Protein AF-A0A1B1BFU4-F1 (afdb_monomer)

Organism: NCBI:txid670052

Mean predicted aligned error: 15.98 Å

Sequence (427 aa):
MTPRRATQQRLDPLGTLAAWPLAPLIAAIVLCYSVIATVLQQSQIQNPLLATLAVLAMAAAAGILVLATQPANAPFDGRLHLAMLGFALLGYLLEQFSRWGGNLLVQDDFGPVCIGFLLLALAPYRPWREIALSGAAASVVAIVITVPQQPYYEITVPIAVYAIVSATQILAPAAAGAAYSRRIVRSILAWQEDARRAIVARTEEARGQMARAVVEQQIAALRSGVIPFLTELLERRSVSAVDIAHAGQLAADVRRTLVAEFDRTWLDSVATRERAALTERGTPGLLVVADPDHRANAFRAEQRAATAALIGALCAAPGFDPHSLVVQIAGAAKPGAANALQPLVDTMTIQAALDLPPRRVRAVLRPYLGVIRVVFDNVRVTVRRPSLTIEFDSVRASHAADQADEAPATPATPAGVRARHTPRQVR

Solvent-accessible surface area (backbone atoms only — not comparable to full-atom values): 23206 Å² total; per-residue (Å²): 132,68,79,84,74,53,23,38,46,77,78,36,54,67,65,38,60,72,51,40,69,53,37,54,51,49,29,50,50,41,46,52,48,39,52,50,44,52,62,76,43,48,90,28,49,75,34,64,68,36,40,54,50,11,47,52,26,37,43,50,17,33,46,45,49,39,60,42,60,33,80,89,49,61,71,56,51,71,67,58,51,51,48,26,51,48,27,30,52,48,11,30,52,28,39,51,63,10,18,62,83,42,46,47,54,80,86,68,51,48,37,42,47,39,47,6,52,56,38,29,60,36,19,52,54,41,33,28,66,57,35,39,51,49,22,51,52,52,21,51,52,40,27,66,59,52,58,80,46,56,91,41,33,72,73,88,68,64,71,66,55,59,36,48,56,42,21,44,43,13,37,52,37,6,47,50,13,17,51,48,24,50,50,54,42,49,52,52,53,51,49,52,51,51,50,50,52,52,52,52,54,54,50,52,52,49,49,54,52,50,54,49,52,52,51,51,51,51,48,51,56,43,53,73,55,52,49,56,52,53,50,55,43,62,74,62,75,59,89,52,78,65,54,56,52,51,51,50,49,54,53,52,50,53,49,52,54,53,50,58,59,68,71,55,47,74,64,55,52,48,48,52,51,53,38,50,56,30,41,77,70,74,46,79,34,47,68,47,78,47,51,94,80,56,59,75,74,74,54,51,73,69,47,50,52,46,50,50,50,42,52,53,50,50,76,67,38,82,50,46,44,50,71,42,35,37,38,40,55,48,66,63,73,82,63,62,94,87,48,84,84,60,79,53,42,38,38,38,38,40,34,36,30,34,70,47,59,70,72,56,52,48,61,72,42,43,68,51,55,52,51,42,54,74,68,28,88,47,71,49,77,49,81,49,82,45,43,34,39,39,37,37,39,44,78,51,76,69,73,71,66,70,53,69,82,61,67,79,79,75,81,80,78,89,82,81,85,81,81,83,84,80,85,88,80,89,130

pLDDT: mean 83.17, std 16.21, range [32.25, 98.62]

Structure (mmCIF, N/CA/C/O backbone):
data_AF-A0A1B1BFU4-F1
#
_entry.id   AF-A0A1B1BFU4-F1
#
loop_
_atom_site.group_PDB
_atom_site.id
_atom_site.type_symbol
_atom_site.label_atom_id
_atom_site.label_alt_id
_atom_site.label_comp_id
_atom_site.label_asym_id
_atom_site.label_entity_id
_atom_site.label_seq_id
_atom_site.pdbx_PDB_ins_code
_atom_site.Cartn_x
_atom_site.Cartn_y
_atom_site.Cartn_z
_atom_site.occupancy
_atom_site.B_iso_or_equiv
_atom_site.auth_seq_id
_atom_site.auth_comp_id
_atom_site.auth_asym_id
_atom_site.auth_atom_id
_atom_site.pdbx_PDB_model_num
ATOM 1 N N . MET A 1 1 ? -10.784 -10.840 3.354 1.00 47.38 1 MET A N 1
ATOM 2 C CA . MET A 1 1 ? -9.931 -10.297 2.266 1.00 47.38 1 MET A CA 1
ATOM 3 C C . MET A 1 1 ? -8.967 -11.394 1.821 1.00 47.38 1 MET A C 1
ATOM 5 O O . MET A 1 1 ? -8.290 -11.948 2.674 1.00 47.38 1 MET A O 1
ATOM 9 N N . THR A 1 2 ? -8.907 -11.773 0.539 1.00 53.06 2 THR A N 1
ATOM 10 C CA . THR A 1 2 ? -7.956 -12.820 0.110 1.00 53.06 2 THR A CA 1
ATOM 11 C C . THR A 1 2 ? -6.515 -12.291 0.168 1.00 53.06 2 THR A C 1
ATOM 13 O O . THR A 1 2 ? -6.259 -11.235 -0.423 1.00 53.06 2 THR A O 1
ATOM 16 N N . PRO A 1 3 ? -5.549 -13.023 0.756 1.00 60.31 3 PRO A N 1
ATOM 17 C CA . PRO A 1 3 ? -4.164 -12.562 0.947 1.00 60.31 3 PRO A CA 1
ATOM 18 C C . PRO A 1 3 ? -3.438 -12.215 -0.364 1.00 60.31 3 PRO A C 1
ATOM 20 O O . PRO A 1 3 ? -2.442 -11.500 -0.363 1.00 60.31 3 PRO A O 1
ATOM 23 N N . ARG A 1 4 ? -3.959 -12.673 -1.512 1.00 60.53 4 ARG A N 1
ATOM 24 C CA . ARG A 1 4 ? -3.413 -12.402 -2.851 1.00 60.53 4 ARG A CA 1
ATOM 25 C C . ARG A 1 4 ? -3.507 -10.940 -3.308 1.00 60.53 4 ARG A C 1
ATOM 27 O O . ARG A 1 4 ? -2.750 -10.571 -4.196 1.00 60.53 4 ARG A O 1
ATOM 34 N N . ARG A 1 5 ? -4.411 -10.131 -2.741 1.00 74.06 5 ARG A N 1
ATOM 35 C CA . ARG A 1 5 ? -4.605 -8.707 -3.105 1.00 74.06 5 ARG A CA 1
ATOM 36 C C . ARG A 1 5 ? -4.224 -7.739 -1.978 1.00 74.06 5 ARG A C 1
ATOM 38 O O . ARG A 1 5 ? -4.576 -6.563 -2.037 1.00 74.06 5 ARG A O 1
ATOM 45 N N . ALA A 1 6 ? -3.579 -8.244 -0.928 1.00 80.25 6 ALA A N 1
ATOM 46 C CA . ALA A 1 6 ? -3.144 -7.428 0.193 1.00 80.25 6 ALA A CA 1
ATOM 47 C C . ALA A 1 6 ? -1.905 -6.609 -0.199 1.00 80.25 6 ALA A C 1
ATOM 49 O O . ALA A 1 6 ? -0.979 -7.130 -0.822 1.00 80.25 6 ALA A O 1
ATOM 50 N N . THR A 1 7 ? -1.911 -5.333 0.167 1.00 84.88 7 THR A N 1
ATOM 51 C CA . THR A 1 7 ? -0.807 -4.387 -0.027 1.00 84.88 7 THR A CA 1
ATOM 52 C C . THR A 1 7 ? -0.586 -3.629 1.274 1.00 84.88 7 THR A C 1
ATOM 54 O O . THR A 1 7 ? -1.508 -3.539 2.091 1.00 84.88 7 THR A O 1
ATOM 57 N N . GLN A 1 8 ? 0.615 -3.078 1.476 1.00 86.62 8 GLN A N 1
ATOM 58 C CA . GLN A 1 8 ? 0.907 -2.267 2.661 1.00 86.62 8 GLN A CA 1
ATOM 59 C C . GLN A 1 8 ? -0.062 -1.082 2.750 1.00 86.62 8 GLN A C 1
ATOM 61 O O . GLN A 1 8 ? -0.657 -0.885 3.799 1.00 86.62 8 GLN A O 1
ATOM 66 N N . GLN A 1 9 ? -0.360 -0.418 1.626 1.00 86.88 9 GLN A N 1
ATOM 67 C CA . GLN A 1 9 ? -1.350 0.669 1.553 1.00 86.88 9 GLN A CA 1
ATOM 68 C C . GLN A 1 9 ? -2.729 0.317 2.125 1.00 86.88 9 GLN A C 1
ATOM 70 O O . GLN A 1 9 ? -3.410 1.184 2.667 1.00 86.88 9 GLN A O 1
ATOM 75 N N . ARG A 1 10 ? -3.157 -0.943 2.000 1.00 86.81 10 ARG A N 1
ATOM 76 C CA . ARG A 1 10 ? -4.468 -1.402 2.481 1.00 86.81 10 ARG A CA 1
ATOM 77 C C . ARG A 1 10 ? -4.444 -1.896 3.923 1.00 86.81 10 ARG A C 1
ATOM 79 O O . ARG A 1 10 ? -5.468 -1.812 4.588 1.00 86.81 10 ARG A O 1
ATOM 86 N N . LEU A 1 11 ? -3.320 -2.453 4.371 1.00 86.12 11 LEU A N 1
ATOM 87 C CA . LEU A 1 11 ? -3.186 -3.018 5.717 1.00 86.12 11 LEU A CA 1
ATOM 88 C C . LEU A 1 11 ? -2.683 -1.995 6.742 1.00 86.12 11 LEU A C 1
ATOM 90 O O . LEU A 1 11 ? -3.059 -2.076 7.907 1.00 86.12 11 LEU A O 1
ATOM 94 N N . ASP A 1 12 ? -1.854 -1.051 6.304 1.00 85.56 12 ASP A N 1
ATOM 95 C CA . ASP A 1 12 ? -1.246 0.002 7.112 1.00 85.56 12 ASP A CA 1
ATOM 96 C C . ASP A 1 12 ? -1.151 1.319 6.304 1.00 85.56 12 ASP A C 1
ATOM 98 O O . ASP A 1 12 ? -0.130 1.627 5.665 1.00 85.56 12 ASP A O 1
ATOM 102 N N . PRO A 1 13 ? -2.232 2.122 6.299 1.00 85.00 13 PRO A N 1
ATOM 103 C CA . PRO A 1 13 ? -2.249 3.400 5.596 1.00 85.00 13 PRO A CA 1
ATOM 104 C C . PRO A 1 13 ? -1.289 4.427 6.215 1.00 85.00 13 PRO A C 1
ATOM 106 O O . PRO A 1 13 ? -0.801 5.295 5.494 1.00 85.00 13 PRO A O 1
ATOM 109 N N . LEU A 1 14 ? -0.972 4.327 7.514 1.00 80.56 14 LEU A N 1
ATOM 110 C CA . LEU A 1 14 ? -0.044 5.242 8.192 1.00 80.56 14 LEU A CA 1
ATOM 111 C C . LEU A 1 14 ? 1.406 4.961 7.792 1.00 80.56 14 LEU A C 1
ATOM 113 O O . LEU A 1 14 ? 2.128 5.885 7.419 1.00 80.56 14 LEU A O 1
ATOM 117 N N . GLY A 1 15 ? 1.815 3.691 7.779 1.00 81.25 15 GLY A N 1
ATOM 118 C CA . GLY A 1 15 ? 3.132 3.303 7.273 1.00 81.25 15 GLY A CA 1
ATOM 119 C C . GLY A 1 15 ? 3.309 3.646 5.793 1.00 81.25 15 GLY A C 1
ATOM 120 O O . GLY A 1 15 ? 4.397 4.022 5.363 1.00 81.25 15 GLY A O 1
ATOM 121 N N . THR A 1 16 ? 2.230 3.596 5.009 1.00 83.81 16 THR A N 1
ATOM 122 C CA . THR A 1 16 ? 2.277 3.981 3.590 1.00 83.81 16 THR A CA 1
ATOM 123 C C . THR A 1 16 ? 2.360 5.494 3.393 1.00 83.81 16 THR A C 1
ATOM 125 O O . THR A 1 16 ? 3.072 5.951 2.504 1.00 83.81 16 THR A O 1
ATOM 128 N N . LEU A 1 17 ? 1.701 6.285 4.247 1.00 85.19 17 LEU A N 1
ATOM 129 C CA . LEU A 1 17 ? 1.876 7.740 4.292 1.00 85.19 17 LEU A CA 1
ATOM 130 C C . LEU A 1 17 ? 3.333 8.122 4.583 1.00 85.19 17 LEU A C 1
ATOM 132 O O . LEU A 1 17 ? 3.871 9.008 3.924 1.00 85.19 17 LEU A O 1
ATOM 136 N N . ALA A 1 18 ? 3.984 7.423 5.517 1.00 84.69 18 ALA A N 1
ATOM 137 C CA . ALA A 1 18 ? 5.397 7.637 5.828 1.00 84.69 18 ALA A CA 1
ATOM 138 C C . ALA A 1 18 ? 6.328 7.254 4.662 1.00 84.69 18 ALA A C 1
ATOM 140 O O . ALA A 1 18 ? 7.359 7.890 4.464 1.00 84.69 18 ALA A O 1
ATOM 141 N N . ALA A 1 19 ? 5.952 6.248 3.865 1.00 85.06 19 ALA A N 1
ATOM 142 C CA . ALA A 1 19 ? 6.699 5.815 2.683 1.00 85.06 19 ALA A CA 1
ATOM 143 C C . ALA A 1 19 ? 6.432 6.670 1.428 1.00 85.06 19 ALA A C 1
ATOM 145 O O . ALA A 1 19 ? 7.159 6.540 0.441 1.00 85.06 19 ALA A O 1
ATOM 146 N N . TRP A 1 20 ? 5.422 7.550 1.444 1.00 91.38 20 TRP A N 1
ATOM 147 C CA . TRP A 1 20 ? 5.038 8.354 0.280 1.00 91.38 20 TRP A CA 1
ATOM 148 C C . TRP A 1 20 ? 6.184 9.170 -0.340 1.00 91.38 20 TRP A C 1
ATOM 150 O O . TRP A 1 20 ? 6.314 9.110 -1.563 1.00 91.38 20 TRP A O 1
ATOM 160 N N . PRO A 1 21 ? 7.063 9.853 0.428 1.00 93.62 21 PRO A N 1
ATOM 161 C CA . PRO A 1 21 ? 8.161 10.647 -0.134 1.00 93.62 21 PRO A CA 1
ATOM 162 C C . PRO A 1 21 ? 9.145 9.859 -1.014 1.00 93.62 21 PRO A C 1
ATOM 164 O O . PRO A 1 21 ? 9.845 10.458 -1.828 1.00 93.62 21 PRO A O 1
ATOM 167 N N . LEU A 1 22 ? 9.184 8.525 -0.907 1.00 92.75 22 LEU A N 1
ATOM 168 C CA . LEU A 1 22 ? 10.018 7.685 -1.770 1.00 92.75 22 LEU A CA 1
ATOM 169 C C . LEU A 1 22 ? 9.566 7.720 -3.235 1.00 92.75 22 LEU A C 1
ATOM 171 O O . LEU A 1 22 ? 10.406 7.655 -4.126 1.00 92.75 22 LEU A O 1
ATOM 175 N N . ALA A 1 23 ? 8.263 7.848 -3.504 1.00 94.94 23 ALA A N 1
ATOM 176 C CA . ALA A 1 23 ? 7.741 7.883 -4.870 1.00 94.94 23 ALA A CA 1
ATOM 177 C C . ALA A 1 23 ? 8.220 9.115 -5.671 1.00 94.94 23 ALA A C 1
ATOM 179 O O . ALA A 1 23 ? 8.799 8.914 -6.739 1.00 94.94 23 ALA A O 1
ATOM 180 N N . PRO A 1 24 ? 8.061 10.371 -5.194 1.00 96.75 24 PRO A N 1
ATOM 181 C CA . PRO A 1 24 ? 8.605 11.538 -5.887 1.00 96.75 24 PRO A CA 1
ATOM 182 C C . PRO A 1 24 ? 10.135 11.552 -5.916 1.00 96.75 24 PRO A C 1
ATOM 184 O O . PRO A 1 24 ? 10.701 12.005 -6.906 1.00 96.75 24 PRO A O 1
ATOM 187 N N . LEU A 1 25 ? 10.813 11.012 -4.896 1.00 97.69 25 LEU A N 1
ATOM 188 C CA . LEU A 1 25 ? 12.271 10.876 -4.913 1.00 97.69 25 LEU A CA 1
ATOM 189 C C . LEU A 1 25 ? 12.737 9.955 -6.050 1.00 97.69 25 LEU A C 1
ATOM 191 O O . LEU A 1 25 ? 13.597 10.337 -6.839 1.00 97.69 25 LEU A O 1
ATOM 195 N N . ILE A 1 26 ? 12.148 8.762 -6.171 1.00 97.62 26 ILE A N 1
ATOM 196 C CA . ILE A 1 26 ? 12.488 7.817 -7.242 1.00 97.62 26 ILE A CA 1
ATOM 197 C C . ILE A 1 26 ? 12.095 8.382 -8.610 1.00 97.62 26 ILE A C 1
ATOM 199 O O . ILE A 1 26 ? 12.874 8.278 -9.553 1.00 97.62 26 ILE A O 1
ATOM 203 N N . ALA A 1 27 ? 10.933 9.031 -8.722 1.00 97.69 27 ALA A N 1
ATOM 204 C CA . ALA A 1 27 ? 10.520 9.708 -9.949 1.00 97.69 27 ALA A CA 1
ATOM 205 C C . ALA A 1 27 ? 11.531 10.786 -10.382 1.00 97.69 27 ALA A C 1
ATOM 207 O O . ALA A 1 27 ? 11.875 10.861 -11.561 1.00 97.69 27 ALA A O 1
ATOM 208 N N . ALA A 1 28 ? 12.054 11.575 -9.439 1.00 98.25 28 ALA A N 1
ATOM 209 C CA . ALA A 1 28 ? 13.089 12.568 -9.711 1.00 98.25 28 ALA A CA 1
ATOM 210 C C . ALA A 1 28 ? 14.412 11.923 -10.157 1.00 98.25 28 ALA A C 1
ATOM 212 O O . ALA A 1 28 ? 15.029 12.413 -11.099 1.00 98.25 28 ALA A O 1
ATOM 213 N N . ILE A 1 29 ? 14.822 10.810 -9.534 1.00 98.19 29 ILE A N 1
ATOM 214 C CA . ILE A 1 29 ? 16.017 10.048 -9.937 1.00 98.19 29 ILE A CA 1
ATOM 215 C C . ILE A 1 29 ? 15.860 9.517 -11.365 1.00 98.19 29 ILE A C 1
ATOM 217 O O . ILE A 1 29 ? 16.743 9.734 -12.187 1.00 98.19 29 ILE A O 1
ATOM 221 N N . VAL A 1 30 ? 14.730 8.874 -11.673 1.00 98.25 30 VAL A N 1
ATOM 222 C CA . VAL A 1 30 ? 14.413 8.333 -13.007 1.00 98.25 30 VAL A CA 1
ATOM 223 C C . VAL A 1 30 ? 14.455 9.431 -14.070 1.00 98.25 30 VAL A C 1
ATOM 225 O O . VAL A 1 30 ? 15.095 9.269 -15.107 1.00 98.25 30 VAL A O 1
ATOM 228 N N . LEU A 1 31 ? 13.828 10.576 -13.792 1.00 97.94 31 LEU A N 1
ATOM 229 C CA . LEU A 1 31 ? 13.837 11.732 -14.686 1.00 97.94 31 LEU A CA 1
ATOM 230 C C . LEU A 1 31 ? 15.247 12.278 -14.907 1.00 97.94 31 LEU A C 1
ATOM 232 O O . LEU A 1 31 ? 15.692 12.382 -16.048 1.00 97.94 31 LEU A O 1
ATOM 236 N N . CYS A 1 32 ? 15.956 12.592 -13.824 1.00 98.12 32 CYS A N 1
ATOM 237 C CA . CYS A 1 32 ? 17.300 13.157 -13.878 1.00 98.12 32 CYS A CA 1
ATOM 238 C C . CYS A 1 32 ? 18.260 12.225 -14.627 1.00 98.12 32 CYS A C 1
ATOM 240 O O . CYS A 1 32 ? 18.962 12.660 -15.536 1.00 98.12 32 CYS A O 1
ATOM 242 N N . TYR A 1 33 ? 18.219 10.929 -14.314 1.00 98.00 33 TYR A N 1
ATOM 243 C CA . TYR A 1 33 ? 19.044 9.926 -14.973 1.00 98.00 33 TYR A CA 1
ATOM 244 C C . TYR A 1 33 ? 18.720 9.799 -16.466 1.00 98.00 33 TYR A C 1
ATOM 246 O O . TYR A 1 33 ? 19.644 9.819 -17.271 1.00 98.00 33 TYR A O 1
ATOM 254 N N . SER A 1 34 ? 17.438 9.767 -16.858 1.00 97.62 34 SER A N 1
ATOM 255 C CA . SER A 1 34 ? 17.058 9.703 -18.281 1.00 97.62 34 SER A CA 1
ATOM 256 C C . SER A 1 34 ? 17.565 10.904 -19.088 1.00 97.62 34 SER A C 1
ATOM 258 O O . SER A 1 34 ? 18.059 10.740 -20.204 1.00 97.62 34 SER A O 1
ATOM 260 N N . VAL A 1 35 ? 17.521 12.111 -18.511 1.00 97.94 35 VAL A N 1
ATOM 261 C CA . VAL A 1 35 ? 18.031 13.333 -19.148 1.00 97.94 35 VAL A CA 1
ATOM 262 C C . VAL A 1 35 ? 19.555 13.299 -19.237 1.00 97.94 35 VAL A C 1
ATOM 264 O O . VAL A 1 35 ? 20.104 13.512 -20.316 1.00 97.94 35 VAL A O 1
ATOM 267 N N . ILE A 1 36 ? 20.241 13.000 -18.130 1.00 98.00 36 ILE A N 1
ATOM 268 C CA . ILE A 1 36 ? 21.708 12.945 -18.083 1.00 98.00 36 ILE A CA 1
ATOM 269 C C . ILE A 1 36 ? 22.238 11.891 -19.058 1.00 98.00 36 ILE A C 1
ATOM 271 O O . ILE A 1 36 ? 23.119 12.205 -19.854 1.00 98.00 36 ILE A O 1
ATOM 275 N N . ALA A 1 37 ? 21.682 10.677 -19.050 1.00 96.81 37 ALA A N 1
ATOM 276 C CA . ALA A 1 37 ? 22.075 9.611 -19.969 1.00 96.81 37 ALA A CA 1
ATOM 277 C C . ALA A 1 37 ? 21.879 10.034 -21.433 1.00 96.81 37 ALA A C 1
ATOM 279 O O . ALA A 1 37 ? 22.789 9.891 -22.247 1.00 96.81 37 ALA A O 1
ATOM 280 N N . THR A 1 38 ? 20.741 10.660 -21.756 1.00 96.81 38 THR A N 1
ATOM 281 C CA . THR A 1 38 ? 20.471 11.175 -23.109 1.00 96.81 38 THR A CA 1
ATOM 282 C C . THR A 1 38 ? 21.506 12.214 -23.552 1.00 96.81 38 THR A C 1
ATOM 284 O O . THR A 1 38 ? 21.976 12.154 -24.685 1.00 96.81 38 THR A O 1
ATOM 287 N N . VAL A 1 39 ? 21.900 13.137 -22.668 1.00 97.50 39 VAL A N 1
ATOM 288 C CA . VAL A 1 39 ? 22.911 14.167 -22.968 1.00 97.50 39 VAL A CA 1
ATOM 289 C C . VAL A 1 39 ? 24.304 13.557 -23.130 1.00 97.50 39 VAL A C 1
ATOM 291 O O . VAL A 1 39 ? 25.009 13.878 -24.085 1.00 97.50 39 VAL A O 1
ATOM 294 N N . LEU A 1 40 ? 24.706 12.662 -22.224 1.00 96.94 40 LEU A N 1
ATOM 295 C CA . LEU A 1 40 ? 26.026 12.024 -22.267 1.00 96.94 40 LEU A CA 1
ATOM 296 C C . LEU A 1 40 ? 26.199 11.129 -23.502 1.00 96.94 40 LEU A C 1
ATOM 298 O O . LEU A 1 40 ? 27.300 11.028 -24.034 1.00 96.94 40 LEU A O 1
ATOM 302 N N . GLN A 1 41 ? 25.115 10.527 -23.990 1.00 94.38 41 GLN A N 1
ATOM 303 C CA . GLN A 1 41 ? 25.116 9.623 -25.144 1.00 94.38 41 GLN A CA 1
ATOM 304 C C . GLN A 1 41 ? 24.677 10.317 -26.440 1.00 94.38 41 GLN A C 1
ATOM 306 O O . GLN A 1 41 ? 24.299 9.645 -27.397 1.00 94.38 41 GLN A O 1
ATOM 311 N N . GLN A 1 42 ? 24.727 11.653 -26.507 1.00 95.19 42 GLN A N 1
ATOM 312 C CA . GLN A 1 42 ? 24.262 12.416 -27.674 1.00 95.19 42 GLN A CA 1
ATOM 313 C C . GLN A 1 42 ? 24.919 11.994 -28.998 1.00 95.19 42 GLN A C 1
ATOM 315 O O . GLN A 1 42 ? 24.274 12.036 -30.040 1.00 95.19 42 GLN A O 1
ATOM 320 N N . SER A 1 43 ? 26.178 11.544 -28.964 1.00 95.75 43 SER A N 1
ATOM 321 C CA . SER A 1 43 ? 26.916 11.079 -30.146 1.00 95.75 43 SER A CA 1
ATOM 322 C C . SER A 1 43 ? 26.397 9.754 -30.713 1.00 95.75 43 SER A C 1
ATOM 324 O O . SER A 1 43 ? 26.663 9.447 -31.870 1.00 95.75 43 SER A O 1
ATOM 326 N N . GLN A 1 44 ? 25.658 8.979 -29.916 1.00 95.25 44 GLN A N 1
ATOM 327 C CA . GLN A 1 44 ? 25.085 7.683 -30.295 1.00 95.25 44 GLN A CA 1
ATOM 328 C C . GLN A 1 44 ? 23.648 7.817 -30.830 1.00 95.25 44 GLN A C 1
ATOM 330 O O . GLN A 1 44 ? 23.070 6.852 -31.332 1.00 95.25 44 GLN A O 1
ATOM 335 N N . ILE A 1 45 ? 23.044 9.005 -30.708 1.00 96.50 45 ILE A N 1
ATOM 336 C CA . ILE A 1 45 ? 21.659 9.265 -31.107 1.00 96.50 45 ILE A CA 1
ATOM 337 C C . ILE A 1 45 ? 21.601 9.511 -32.616 1.00 96.50 45 ILE A C 1
ATOM 339 O O . ILE A 1 45 ? 22.074 10.528 -33.113 1.00 96.50 45 ILE A O 1
ATOM 343 N N . GLN A 1 46 ? 20.943 8.602 -33.333 1.00 96.88 46 GLN A N 1
ATOM 344 C CA . GLN A 1 46 ? 20.668 8.723 -34.767 1.00 96.88 46 GLN A CA 1
ATOM 345 C C . GLN A 1 46 ? 19.403 9.545 -35.032 1.00 96.88 46 GLN A C 1
ATOM 347 O O . GLN A 1 46 ? 19.314 10.274 -36.018 1.00 96.88 46 GLN A O 1
ATOM 352 N N . ASN A 1 47 ? 18.408 9.442 -34.143 1.00 96.94 47 ASN A N 1
ATOM 353 C CA . ASN A 1 47 ? 17.146 10.165 -34.266 1.00 96.94 47 ASN A CA 1
ATOM 354 C C . ASN A 1 47 ? 16.817 10.959 -32.984 1.00 96.94 47 ASN A C 1
ATOM 356 O O . ASN A 1 47 ? 16.292 10.386 -32.022 1.00 96.94 47 ASN A O 1
ATOM 360 N N . PRO A 1 48 ? 17.060 12.285 -32.957 1.00 96.56 48 PRO A N 1
ATOM 361 C CA . PRO A 1 48 ? 16.832 13.108 -31.768 1.00 96.56 48 PRO A CA 1
ATOM 362 C C . PRO A 1 48 ? 15.347 13.243 -31.405 1.00 96.56 48 PRO A C 1
ATOM 364 O O . PRO A 1 48 ? 15.007 13.404 -30.232 1.00 96.56 48 PRO A O 1
ATOM 367 N N . LEU A 1 49 ? 14.437 13.128 -32.379 1.00 97.56 49 LEU A N 1
ATOM 368 C CA . LEU A 1 49 ? 12.999 13.150 -32.112 1.00 97.56 49 LEU A CA 1
ATOM 369 C C . LEU A 1 49 ? 12.592 11.929 -31.277 1.00 97.56 49 LEU A C 1
ATOM 371 O O . LEU A 1 49 ? 11.883 12.073 -30.286 1.00 97.56 49 LEU A O 1
ATOM 375 N N . LEU A 1 50 ? 13.085 10.735 -31.613 1.00 97.81 50 LEU A N 1
ATOM 376 C CA . LEU A 1 50 ? 12.796 9.535 -30.820 1.00 97.81 50 LEU A CA 1
ATOM 377 C C . LEU A 1 50 ? 13.410 9.615 -29.417 1.00 97.81 50 LEU A C 1
ATOM 379 O O . LEU A 1 50 ? 12.740 9.257 -28.452 1.00 97.81 50 LEU A O 1
ATOM 383 N N . ALA A 1 51 ? 14.624 10.158 -29.283 1.00 97.19 51 ALA A N 1
ATOM 384 C CA . ALA A 1 51 ? 15.260 10.351 -27.979 1.00 97.19 51 ALA A CA 1
ATOM 385 C C . ALA A 1 51 ? 14.470 11.325 -27.082 1.00 97.19 51 ALA A C 1
ATOM 387 O O . ALA A 1 51 ? 14.243 11.051 -25.904 1.00 97.19 51 ALA A O 1
ATOM 388 N N . THR A 1 52 ? 13.980 12.440 -27.636 1.00 97.81 52 THR A N 1
ATOM 389 C CA . THR A 1 52 ? 13.132 13.376 -26.876 1.00 97.81 52 THR A CA 1
ATOM 390 C C . THR A 1 52 ? 11.799 12.746 -26.474 1.00 97.81 52 THR A C 1
ATOM 392 O O . THR A 1 52 ? 11.392 12.869 -25.317 1.00 97.81 52 THR A O 1
ATOM 395 N N . LEU A 1 53 ? 11.145 12.002 -27.374 1.00 98.44 53 LEU A N 1
ATOM 396 C CA . LEU A 1 53 ? 9.927 11.258 -27.040 1.00 98.44 53 LEU A CA 1
ATOM 397 C C . LEU A 1 53 ? 10.178 10.173 -25.982 1.00 98.44 53 LEU A C 1
ATOM 399 O O . LEU A 1 53 ? 9.309 9.948 -25.142 1.00 98.44 53 LEU A O 1
ATOM 403 N N . ALA A 1 54 ? 11.352 9.536 -25.978 1.00 98.19 54 ALA A N 1
ATOM 404 C CA . ALA A 1 54 ? 11.736 8.550 -24.971 1.00 98.19 54 ALA A CA 1
ATOM 405 C C . ALA A 1 54 ? 11.772 9.163 -23.563 1.00 98.19 54 ALA A C 1
ATOM 407 O O . ALA A 1 54 ? 11.149 8.637 -22.636 1.00 98.19 54 ALA A O 1
ATOM 408 N N . VAL A 1 55 ? 12.432 10.318 -23.420 1.00 98.25 55 VAL A N 1
ATOM 409 C CA . VAL A 1 55 ? 12.488 11.071 -22.156 1.00 98.25 55 VAL A CA 1
ATOM 410 C C . VAL A 1 55 ? 11.092 11.536 -21.735 1.00 98.25 55 VAL A C 1
ATOM 412 O O . VAL A 1 55 ? 10.726 11.387 -20.570 1.00 98.25 55 VAL A O 1
ATOM 415 N N . LEU A 1 56 ? 10.270 12.036 -22.666 1.00 98.50 56 LEU A N 1
ATOM 416 C CA . LEU A 1 56 ? 8.891 12.452 -22.370 1.00 98.50 56 LEU A CA 1
ATOM 417 C C . LEU A 1 56 ? 8.003 11.280 -21.927 1.00 98.50 56 LEU A C 1
ATOM 419 O O . LEU A 1 56 ? 7.219 11.423 -20.988 1.00 98.50 56 LEU A O 1
ATOM 423 N N . ALA A 1 57 ? 8.133 10.111 -22.555 1.00 98.56 57 ALA A N 1
ATOM 424 C CA . ALA A 1 57 ? 7.410 8.908 -22.153 1.00 98.56 57 ALA A CA 1
ATOM 425 C C . ALA A 1 57 ? 7.854 8.427 -20.761 1.00 98.56 57 ALA A C 1
ATOM 427 O O . ALA A 1 57 ? 7.012 8.099 -19.922 1.00 98.56 57 ALA A O 1
ATOM 428 N N . MET A 1 58 ? 9.157 8.467 -20.467 1.00 98.31 58 MET A N 1
ATOM 429 C CA . MET A 1 58 ? 9.673 8.146 -19.135 1.00 98.31 58 MET A CA 1
ATOM 430 C C . MET A 1 58 ? 9.189 9.153 -18.079 1.00 98.31 58 MET A C 1
ATOM 432 O O . MET A 1 58 ? 8.809 8.767 -16.971 1.00 98.31 58 MET A O 1
ATOM 436 N N . ALA A 1 59 ? 9.107 10.436 -18.440 1.00 98.44 59 ALA A N 1
ATOM 437 C CA . ALA A 1 59 ? 8.534 11.478 -17.597 1.00 98.44 59 ALA A CA 1
ATOM 438 C C . ALA A 1 59 ? 7.049 11.252 -17.307 1.00 98.44 59 ALA A C 1
ATOM 440 O O . ALA A 1 59 ? 6.617 11.413 -16.165 1.00 98.44 59 ALA A O 1
ATOM 441 N N . ALA A 1 60 ? 6.275 10.819 -18.304 1.00 98.56 60 ALA A N 1
ATOM 442 C CA . ALA A 1 60 ? 4.881 10.440 -18.114 1.00 98.56 60 ALA A CA 1
ATOM 443 C C . ALA A 1 60 ? 4.748 9.246 -17.153 1.00 98.56 60 ALA A C 1
ATOM 445 O O . ALA A 1 60 ? 3.916 9.286 -16.246 1.00 98.56 60 ALA A O 1
ATOM 446 N N . ALA A 1 61 ? 5.599 8.221 -17.278 1.00 98.50 61 ALA A N 1
ATOM 447 C CA . ALA A 1 61 ? 5.616 7.087 -16.352 1.00 98.50 61 ALA A CA 1
ATOM 448 C C . ALA A 1 61 ? 5.927 7.524 -14.906 1.00 98.50 61 ALA A C 1
ATOM 450 O O . ALA A 1 61 ? 5.191 7.179 -13.978 1.00 98.50 61 ALA A O 1
ATOM 451 N N . ALA A 1 62 ? 6.964 8.342 -14.713 1.00 98.12 62 ALA A N 1
ATOM 452 C CA . ALA A 1 62 ? 7.325 8.902 -13.411 1.00 98.12 62 ALA A CA 1
ATOM 453 C C . ALA A 1 62 ? 6.210 9.799 -12.832 1.00 98.12 62 ALA A C 1
ATOM 455 O O . ALA A 1 62 ? 5.890 9.718 -11.645 1.00 98.12 62 ALA A O 1
ATOM 456 N N . GLY A 1 63 ? 5.556 10.605 -13.672 1.00 97.81 63 GLY A N 1
ATOM 457 C CA . GLY A 1 63 ? 4.411 11.432 -13.292 1.00 97.81 63 GLY A CA 1
ATOM 458 C C . GLY A 1 63 ? 3.208 10.604 -12.839 1.00 97.81 63 GLY A C 1
ATOM 459 O O . GLY A 1 63 ? 2.621 10.899 -11.797 1.00 97.81 63 GLY A O 1
ATOM 460 N N . ILE A 1 64 ? 2.875 9.526 -13.561 1.00 97.88 64 ILE A N 1
ATOM 461 C CA . ILE A 1 64 ? 1.814 8.590 -13.160 1.00 97.88 64 ILE A CA 1
ATOM 462 C C . ILE A 1 64 ? 2.135 7.984 -11.794 1.00 97.88 64 ILE A C 1
ATOM 464 O O . ILE A 1 64 ? 1.251 7.957 -10.941 1.00 97.88 64 ILE A O 1
ATOM 468 N N . LEU A 1 65 ? 3.380 7.555 -11.550 1.00 96.94 65 LEU A N 1
ATOM 469 C CA . LEU A 1 65 ? 3.797 7.042 -10.243 1.00 96.94 65 LEU A CA 1
ATOM 470 C C . LEU A 1 65 ? 3.515 8.064 -9.131 1.00 96.94 65 LEU A C 1
ATOM 472 O O . LEU A 1 65 ? 2.866 7.726 -8.143 1.00 96.94 65 LEU A O 1
ATOM 476 N N . VAL A 1 66 ? 3.948 9.317 -9.283 1.00 96.75 66 VAL A N 1
ATOM 477 C CA . VAL A 1 66 ? 3.752 10.355 -8.254 1.00 96.75 66 VAL A CA 1
ATOM 478 C C . VAL A 1 66 ? 2.274 10.667 -8.029 1.00 96.75 66 VAL A C 1
ATOM 480 O O . VAL A 1 66 ? 1.833 10.730 -6.883 1.00 96.75 66 VAL A O 1
ATOM 483 N N . LEU A 1 67 ? 1.491 10.834 -9.097 1.00 95.75 67 LEU A N 1
ATOM 484 C CA . LEU A 1 67 ? 0.068 11.172 -9.007 1.00 95.75 67 LEU A CA 1
ATOM 485 C C . LEU A 1 67 ? -0.758 10.021 -8.421 1.00 95.75 67 LEU A C 1
ATOM 487 O O . LEU A 1 67 ? -1.609 10.239 -7.556 1.00 95.75 67 LEU A O 1
ATOM 491 N N . ALA A 1 68 ? -0.492 8.790 -8.854 1.00 93.69 68 ALA A N 1
ATOM 492 C CA . ALA A 1 68 ? -1.235 7.610 -8.426 1.00 93.69 68 ALA A CA 1
ATOM 493 C C . ALA A 1 68 ? -0.851 7.135 -7.014 1.00 93.69 68 ALA A C 1
ATOM 495 O O . ALA A 1 68 ? -1.657 6.486 -6.351 1.00 93.69 68 ALA A O 1
ATOM 496 N N . THR A 1 69 ? 0.350 7.465 -6.523 1.00 92.88 69 THR A N 1
ATOM 497 C CA . THR A 1 69 ? 0.766 7.144 -5.144 1.00 92.88 69 THR A CA 1
ATOM 498 C C . THR A 1 69 ? 0.269 8.147 -4.107 1.00 92.88 69 THR A C 1
ATOM 500 O O . THR A 1 69 ? 0.388 7.872 -2.912 1.00 92.88 69 THR A O 1
ATOM 503 N N . GLN A 1 70 ? -0.310 9.285 -4.515 1.00 90.38 70 GLN A N 1
ATOM 504 C CA . GLN A 1 70 ? -0.842 10.270 -3.572 1.00 90.38 70 GLN A CA 1
ATOM 505 C C . GLN A 1 70 ? -1.838 9.628 -2.594 1.00 90.38 70 GLN A C 1
ATOM 507 O O . GLN A 1 70 ? -2.723 8.883 -3.023 1.00 90.38 70 GLN A O 1
ATOM 512 N N . PRO A 1 71 ? -1.776 9.961 -1.290 1.00 84.12 71 PRO A N 1
ATOM 513 C CA . PRO A 1 71 ? -2.667 9.364 -0.295 1.00 84.12 71 PRO A CA 1
ATOM 514 C C . PRO A 1 71 ? -4.156 9.597 -0.576 1.00 84.12 71 PRO A C 1
ATOM 516 O O . PRO A 1 71 ? -4.987 8.777 -0.196 1.00 84.12 71 PRO A O 1
ATOM 519 N N . ALA A 1 72 ? -4.490 10.694 -1.264 1.00 83.50 72 ALA A N 1
ATOM 520 C CA . ALA A 1 72 ? -5.853 11.019 -1.680 1.00 83.50 72 ALA A CA 1
ATOM 521 C C . ALA A 1 72 ? -6.406 10.077 -2.766 1.00 83.50 72 ALA A C 1
ATOM 523 O O . ALA A 1 72 ? -7.617 9.899 -2.845 1.00 83.50 72 ALA A O 1
ATOM 524 N N . ASN A 1 73 ? -5.529 9.454 -3.561 1.00 82.69 73 ASN A N 1
ATOM 525 C CA . ASN A 1 73 ? -5.882 8.583 -4.687 1.00 82.69 73 ASN A CA 1
ATOM 526 C C . ASN A 1 73 ? -5.763 7.090 -4.335 1.00 82.69 73 ASN A C 1
ATOM 528 O O . ASN A 1 73 ? -5.825 6.231 -5.213 1.00 82.69 73 ASN A O 1
ATOM 532 N N . ALA A 1 74 ? -5.569 6.762 -3.053 1.00 83.56 74 ALA A N 1
ATOM 533 C CA . ALA A 1 74 ? -5.496 5.383 -2.595 1.00 83.56 74 ALA A CA 1
ATOM 534 C C . ALA A 1 74 ? -6.840 4.652 -2.810 1.00 83.56 74 ALA A C 1
ATOM 536 O O . ALA A 1 74 ? -7.892 5.212 -2.496 1.00 83.56 74 ALA A O 1
ATOM 537 N N . PRO A 1 75 ? -6.840 3.376 -3.243 1.00 86.25 75 PRO A N 1
ATOM 538 C CA . PRO A 1 75 ? -5.685 2.524 -3.536 1.00 86.25 75 PRO A CA 1
ATOM 539 C C . PRO A 1 75 ? -5.153 2.685 -4.971 1.00 86.25 75 PRO A C 1
ATOM 541 O O . PRO A 1 75 ? -5.924 2.893 -5.902 1.00 86.25 75 PRO A O 1
ATOM 544 N N . PHE A 1 76 ? -3.849 2.461 -5.163 1.00 87.50 76 PHE A N 1
ATOM 545 C CA . PHE A 1 76 ? -3.222 2.479 -6.492 1.00 87.50 76 PHE A CA 1
ATOM 546 C C . PHE A 1 76 ? -3.874 1.437 -7.421 1.00 87.50 76 PHE A C 1
ATOM 548 O O . PHE A 1 76 ? -3.803 0.238 -7.141 1.00 87.50 76 PHE A O 1
ATOM 555 N N . ASP A 1 77 ? -4.502 1.866 -8.521 1.00 89.12 77 ASP A N 1
ATOM 556 C CA . ASP A 1 77 ? -5.257 0.994 -9.437 1.00 89.12 77 ASP A CA 1
ATOM 557 C C . ASP A 1 77 ? -4.347 0.180 -10.386 1.00 89.12 77 ASP A C 1
ATOM 559 O O . ASP A 1 77 ? -3.271 0.614 -10.792 1.00 89.12 77 ASP A O 1
ATOM 563 N N . GLY A 1 78 ? -4.792 -1.019 -10.774 1.00 91.56 78 GLY A N 1
ATOM 564 C CA . GLY A 1 78 ? -4.079 -1.874 -11.727 1.00 91.56 78 GLY A CA 1
ATOM 565 C C . GLY A 1 78 ? -3.998 -1.271 -13.129 1.00 91.56 78 GLY A C 1
ATOM 566 O O . GLY A 1 78 ? -3.014 -1.487 -13.829 1.00 91.56 78 GLY A O 1
ATOM 567 N N . ARG A 1 79 ? -4.985 -0.460 -13.529 1.00 95.00 79 ARG A N 1
ATOM 568 C CA . ARG A 1 79 ? -4.945 0.263 -14.811 1.00 95.00 79 ARG A CA 1
ATOM 569 C C . ARG A 1 79 ? -3.824 1.295 -14.844 1.00 95.00 79 ARG A C 1
ATOM 571 O O . ARG A 1 79 ? -3.109 1.378 -15.834 1.00 95.00 79 ARG A O 1
ATOM 578 N N . LEU A 1 80 ? -3.637 2.030 -13.748 1.00 95.25 80 LEU A N 1
ATOM 579 C CA . LEU A 1 80 ? -2.552 3.004 -13.612 1.00 95.25 80 LEU A CA 1
ATOM 580 C C . LEU A 1 80 ? -1.185 2.318 -13.575 1.00 95.25 80 LEU A C 1
ATOM 582 O O . LEU A 1 80 ? -0.233 2.840 -14.143 1.00 95.25 80 LEU A O 1
ATOM 586 N N . HIS A 1 81 ? -1.101 1.120 -12.986 1.00 96.06 81 HIS A N 1
ATOM 587 C CA . HIS A 1 81 ? 0.112 0.291 -13.018 1.00 96.06 81 HIS A CA 1
ATOM 588 C C . HIS A 1 81 ? 0.484 -0.086 -14.452 1.00 96.06 81 HIS A C 1
ATOM 590 O O . HIS A 1 81 ? 1.621 0.113 -14.871 1.00 96.06 81 HIS A O 1
ATOM 596 N N . LEU A 1 82 ? -0.490 -0.578 -15.223 1.00 97.06 82 LEU A N 1
ATOM 597 C CA . LEU A 1 82 ? -0.285 -0.924 -16.629 1.00 97.06 82 LEU A CA 1
ATOM 598 C C . LEU A 1 82 ? 0.034 0.304 -17.486 1.00 97.06 82 LEU A C 1
ATOM 600 O O . LEU A 1 82 ? 0.893 0.211 -18.353 1.00 97.06 82 LEU A O 1
ATOM 604 N N . ALA A 1 83 ? -0.605 1.448 -17.232 1.00 97.88 83 ALA A N 1
ATOM 605 C CA . ALA A 1 83 ? -0.300 2.695 -17.930 1.00 97.88 83 ALA A CA 1
ATOM 606 C C . ALA A 1 83 ? 1.133 3.164 -17.638 1.00 97.88 83 ALA A C 1
ATOM 608 O O . ALA A 1 83 ? 1.885 3.436 -18.567 1.00 97.88 83 ALA A O 1
ATOM 609 N N . MET A 1 84 ? 1.535 3.192 -16.363 1.00 98.19 84 MET A N 1
ATOM 610 C CA . MET A 1 84 ? 2.895 3.537 -15.939 1.00 98.19 84 MET A CA 1
ATOM 611 C C . MET A 1 84 ? 3.933 2.622 -16.602 1.00 98.19 84 MET A C 1
ATOM 613 O O . MET A 1 84 ? 4.893 3.106 -17.194 1.00 98.19 84 MET A O 1
ATOM 617 N N . LEU A 1 85 ? 3.719 1.302 -16.542 1.00 98.25 85 LEU A N 1
ATOM 618 C CA . LEU A 1 85 ? 4.602 0.318 -17.165 1.00 98.25 85 LEU A CA 1
ATOM 619 C C . LEU A 1 85 ? 4.621 0.453 -18.693 1.00 98.25 85 LEU A C 1
ATOM 621 O O . LEU A 1 85 ? 5.681 0.349 -19.298 1.00 98.25 85 LEU A O 1
ATOM 625 N N . GLY A 1 86 ? 3.468 0.711 -19.310 1.00 98.44 86 GLY A N 1
ATOM 626 C CA . GLY A 1 86 ? 3.337 0.921 -20.748 1.00 98.44 86 GLY A CA 1
ATOM 627 C C . GLY A 1 86 ? 4.125 2.136 -21.229 1.00 98.44 86 GLY A C 1
ATOM 628 O O . GLY A 1 86 ? 4.876 2.022 -22.191 1.00 98.44 86 GLY A O 1
ATOM 629 N N . PHE A 1 87 ? 4.031 3.270 -20.528 1.00 98.62 87 PHE A N 1
ATOM 630 C CA . PHE A 1 87 ? 4.842 4.455 -20.826 1.00 98.62 87 PHE A CA 1
ATOM 631 C C . PHE A 1 87 ? 6.335 4.223 -20.579 1.00 98.62 87 PHE A C 1
ATOM 633 O O . PHE A 1 87 ? 7.151 4.676 -21.375 1.00 98.62 87 PHE A O 1
ATOM 640 N N . ALA A 1 88 ? 6.702 3.486 -19.527 1.00 98.56 88 ALA A N 1
ATOM 641 C CA . ALA A 1 88 ? 8.101 3.160 -19.257 1.00 98.56 88 ALA A CA 1
ATOM 642 C C . ALA A 1 88 ? 8.699 2.251 -20.348 1.00 98.56 88 ALA A C 1
ATOM 644 O O . ALA A 1 88 ? 9.801 2.509 -20.828 1.00 98.56 88 ALA A O 1
ATOM 645 N N . LEU A 1 89 ? 7.953 1.231 -20.792 1.00 98.50 89 LEU A N 1
ATOM 646 C CA . LEU A 1 89 ? 8.343 0.363 -21.908 1.00 98.50 89 LEU A CA 1
ATOM 647 C C . LEU A 1 89 ? 8.384 1.122 -23.233 1.00 98.50 89 LEU A C 1
ATOM 649 O O . LEU A 1 89 ? 9.315 0.931 -24.004 1.00 98.50 89 LEU A O 1
ATOM 653 N N . LEU A 1 90 ? 7.416 2.003 -23.492 1.00 98.62 90 LEU A N 1
ATOM 654 C CA . LEU A 1 90 ? 7.431 2.863 -24.672 1.00 98.62 90 LEU A CA 1
ATOM 655 C C . LEU A 1 90 ? 8.662 3.777 -24.667 1.00 98.62 90 LEU A C 1
ATOM 657 O O . LEU A 1 90 ? 9.334 3.882 -25.685 1.00 98.62 90 LEU A O 1
ATOM 661 N N . GLY A 1 91 ? 8.984 4.388 -23.523 1.00 98.38 91 GLY A N 1
ATOM 662 C CA . GLY A 1 91 ? 10.187 5.199 -23.356 1.00 98.38 91 GLY A CA 1
ATOM 663 C C . GLY A 1 91 ? 11.459 4.409 -23.652 1.00 98.38 91 GLY A C 1
ATOM 664 O O . GLY A 1 91 ? 12.281 4.862 -24.438 1.00 98.38 91 GLY A O 1
ATOM 665 N N . TYR A 1 92 ? 11.572 3.193 -23.112 1.00 98.25 92 TYR A N 1
ATOM 666 C CA . TYR A 1 92 ? 12.678 2.286 -23.425 1.00 98.25 92 TYR A CA 1
ATOM 667 C C . TYR A 1 92 ? 12.749 1.936 -24.920 1.00 98.25 92 TYR A C 1
ATOM 669 O O . TYR A 1 92 ? 13.808 2.045 -25.525 1.00 98.25 92 TYR A O 1
ATOM 677 N N . LEU A 1 93 ? 11.637 1.566 -25.558 1.00 98.31 93 LEU A N 1
ATOM 678 C CA . LEU A 1 93 ? 11.633 1.245 -26.989 1.00 98.31 93 LEU A CA 1
ATOM 679 C C . LEU A 1 93 ? 12.070 2.444 -27.838 1.00 98.31 93 LEU A C 1
ATOM 681 O O . LEU A 1 93 ? 12.895 2.293 -28.734 1.00 98.31 93 LEU A O 1
ATOM 685 N N . LEU A 1 94 ? 11.550 3.637 -27.544 1.00 98.31 94 LEU A N 1
ATOM 686 C CA . LEU A 1 94 ? 11.918 4.870 -28.240 1.00 98.31 94 LEU A CA 1
ATOM 687 C C . LEU A 1 94 ? 13.401 5.211 -28.056 1.00 98.31 94 LEU A C 1
ATOM 689 O O . LEU A 1 94 ? 14.044 5.615 -29.023 1.00 98.31 94 LEU A O 1
ATOM 693 N N . GLU A 1 95 ? 13.954 5.005 -26.858 1.00 97.69 95 GLU A N 1
ATOM 694 C CA . GLU A 1 95 ? 15.390 5.145 -26.594 1.00 97.69 95 GLU A CA 1
ATOM 695 C C . GLU A 1 95 ? 16.192 4.209 -27.510 1.00 97.69 95 GLU A C 1
ATOM 697 O O . GLU A 1 95 ? 17.067 4.665 -28.246 1.00 97.69 95 GLU A O 1
ATOM 702 N N . GLN A 1 96 ? 15.845 2.922 -27.531 1.00 97.25 96 GLN A N 1
ATOM 703 C CA . GLN A 1 96 ? 16.547 1.913 -28.326 1.00 97.25 96 GLN A CA 1
ATOM 704 C C . GLN A 1 96 ? 16.457 2.201 -29.830 1.00 97.25 96 GLN A C 1
ATOM 706 O O . GLN A 1 96 ? 17.463 2.164 -30.535 1.00 97.25 96 GLN A O 1
ATOM 711 N N . PHE A 1 97 ? 15.278 2.578 -30.332 1.00 97.50 97 PHE A N 1
ATOM 712 C CA . PHE A 1 97 ? 15.115 2.962 -31.735 1.00 97.50 97 PHE A CA 1
ATOM 713 C C . PHE A 1 97 ? 15.840 4.266 -32.081 1.00 97.50 97 PHE A C 1
ATOM 715 O O . PHE A 1 97 ? 16.305 4.417 -33.210 1.00 97.50 97 PHE A O 1
ATOM 722 N N . SER A 1 98 ? 15.983 5.199 -31.134 1.00 97.38 98 SER A N 1
ATOM 723 C CA . SER A 1 98 ? 16.718 6.448 -31.368 1.00 97.38 98 SER A CA 1
ATOM 724 C C . SER A 1 98 ? 18.215 6.234 -31.604 1.00 97.38 98 SER A C 1
ATOM 726 O O . SER A 1 98 ? 18.839 7.049 -32.284 1.00 97.38 98 SER A O 1
ATOM 728 N N . ARG A 1 99 ? 18.774 5.140 -31.070 1.00 96.00 99 ARG A N 1
ATOM 729 C CA . ARG A 1 99 ? 20.199 4.776 -31.147 1.00 96.00 99 ARG A CA 1
ATOM 730 C C . ARG A 1 99 ? 20.455 3.527 -31.983 1.00 96.00 99 ARG A C 1
ATOM 732 O O . ARG A 1 99 ? 21.553 2.974 -31.942 1.00 96.00 99 ARG A O 1
ATOM 739 N N . TRP A 1 100 ? 19.465 3.061 -32.739 1.00 95.69 100 TRP A N 1
ATOM 740 C CA . TRP A 1 100 ? 19.611 1.836 -33.514 1.00 95.69 100 TRP A CA 1
ATOM 741 C C . TRP A 1 100 ? 20.761 1.975 -34.517 1.00 95.69 100 TRP A C 1
ATOM 743 O O . TRP A 1 100 ? 20.764 2.883 -35.346 1.00 95.69 100 TRP A O 1
ATOM 753 N N . GLY A 1 101 ? 21.755 1.093 -34.426 1.00 92.94 101 GLY A N 1
ATOM 754 C CA . GLY A 1 101 ? 22.969 1.168 -35.242 1.00 92.94 101 GLY A CA 1
ATOM 755 C C . GLY A 1 101 ? 24.097 2.049 -34.688 1.00 92.94 101 GLY A C 1
ATOM 756 O O . GLY A 1 101 ? 25.191 2.019 -35.239 1.00 92.94 101 GLY A O 1
ATOM 757 N N . GLY A 1 102 ? 23.852 2.819 -33.621 1.00 92.56 102 GLY A N 1
ATOM 758 C CA . GLY A 1 102 ? 24.840 3.681 -32.954 1.00 92.56 102 GLY A CA 1
ATOM 759 C C . GLY A 1 102 ? 25.050 3.395 -31.463 1.00 92.56 102 GLY A C 1
ATOM 760 O O . GLY A 1 102 ? 25.888 4.046 -30.845 1.00 92.56 102 GLY A O 1
ATOM 761 N N . ASN A 1 103 ? 24.296 2.458 -30.880 1.00 92.38 103 ASN A N 1
ATOM 762 C CA . ASN A 1 103 ? 24.402 2.090 -29.469 1.00 92.38 103 ASN A CA 1
ATOM 763 C C . ASN A 1 103 ? 25.686 1.289 -29.202 1.00 92.38 103 ASN A C 1
ATOM 765 O O . ASN A 1 103 ? 25.837 0.181 -29.713 1.00 92.38 103 ASN A O 1
ATOM 769 N N . LEU A 1 104 ? 26.588 1.838 -28.385 1.00 93.56 104 LEU A N 1
ATOM 770 C CA . LEU A 1 104 ? 27.896 1.228 -28.123 1.00 93.56 104 LEU A CA 1
ATOM 771 C C . LEU A 1 104 ? 27.859 0.210 -26.976 1.00 93.56 104 LEU A C 1
ATOM 773 O O . LEU A 1 104 ? 28.550 -0.810 -27.035 1.00 93.56 104 LEU A O 1
ATOM 777 N N . LEU A 1 105 ? 27.063 0.475 -25.934 1.00 93.94 105 LEU A N 1
ATOM 778 C CA . LEU A 1 105 ? 27.122 -0.220 -24.646 1.00 93.94 105 LEU A CA 1
ATOM 779 C C . LEU A 1 105 ? 25.719 -0.440 -24.062 1.00 93.94 105 LEU A C 1
ATOM 781 O O . LEU A 1 105 ? 25.066 0.496 -23.620 1.00 93.94 105 LEU A O 1
ATOM 785 N N . VAL A 1 106 ? 25.310 -1.706 -23.923 1.00 92.25 106 VAL A N 1
ATOM 786 C CA . VAL A 1 106 ? 24.022 -2.095 -23.300 1.00 92.25 106 VAL A CA 1
ATOM 787 C C . VAL A 1 106 ? 23.851 -1.552 -21.880 1.00 92.25 106 VAL A C 1
ATOM 789 O O . VAL A 1 106 ? 22.748 -1.248 -21.444 1.00 92.25 106 VAL A O 1
ATOM 792 N N . GLN A 1 107 ? 24.944 -1.467 -21.121 1.00 92.19 107 GLN A N 1
ATOM 793 C CA . GLN A 1 107 ? 24.896 -1.058 -19.716 1.00 92.19 107 GLN A CA 1
ATOM 794 C C . GLN A 1 107 ? 24.544 0.425 -19.525 1.00 92.19 107 GLN A C 1
ATOM 796 O O . GLN A 1 107 ? 24.123 0.803 -18.433 1.00 92.19 107 GLN A O 1
ATOM 801 N N . ASP A 1 108 ? 24.714 1.229 -20.574 1.00 92.31 108 ASP A N 1
ATOM 802 C CA . ASP A 1 108 ? 24.520 2.676 -20.560 1.00 92.31 108 ASP A CA 1
ATOM 803 C C . ASP A 1 108 ? 23.067 3.073 -20.885 1.00 92.31 108 ASP A C 1
ATOM 805 O O . ASP A 1 108 ? 22.688 4.235 -20.710 1.00 92.31 108 ASP A O 1
ATOM 809 N N . ASP A 1 109 ? 22.243 2.110 -21.311 1.00 94.38 109 ASP A N 1
ATOM 810 C CA . ASP A 1 109 ? 20.827 2.303 -21.605 1.00 94.38 109 ASP A CA 1
ATOM 811 C C . ASP A 1 109 ? 20.045 2.668 -20.333 1.00 94.38 109 ASP A C 1
ATOM 813 O O . ASP A 1 109 ? 20.037 1.933 -19.338 1.00 94.38 109 ASP A O 1
ATOM 817 N N . PHE A 1 110 ? 19.333 3.798 -20.355 1.00 96.50 110 PHE A N 1
ATOM 818 C CA . PHE A 1 110 ? 18.629 4.273 -19.166 1.00 96.50 110 PHE A CA 1
ATOM 819 C C . PHE A 1 110 ? 17.303 3.545 -18.938 1.00 96.50 110 PHE A C 1
ATOM 821 O O . PHE A 1 110 ? 16.859 3.412 -17.795 1.00 96.50 110 PHE A O 1
ATOM 828 N N . GLY A 1 111 ? 16.644 3.074 -20.000 1.00 96.50 111 GLY A N 1
ATOM 829 C CA . GLY A 1 111 ? 15.316 2.473 -19.941 1.00 96.50 111 GLY A CA 1
ATOM 830 C C . GLY A 1 111 ? 15.201 1.303 -18.957 1.00 96.50 111 GLY A C 1
ATOM 831 O O . GLY A 1 111 ? 14.344 1.374 -18.069 1.00 96.50 111 GLY A O 1
ATOM 832 N N . PRO A 1 112 ? 16.050 0.257 -19.033 1.00 97.69 112 PRO A N 1
ATOM 833 C CA . PRO A 1 112 ? 15.984 -0.885 -18.120 1.00 97.69 112 PRO A CA 1
ATOM 834 C C . PRO A 1 112 ? 16.174 -0.490 -16.647 1.00 97.69 112 PRO A C 1
ATOM 836 O O . PRO A 1 112 ? 15.413 -0.928 -15.780 1.00 97.69 112 PRO A O 1
ATOM 839 N N . VAL A 1 113 ? 17.132 0.398 -16.364 1.00 97.81 113 VAL A N 1
ATOM 840 C CA . VAL A 1 113 ? 17.398 0.921 -15.014 1.00 97.81 113 VAL A CA 1
ATOM 841 C C . VAL A 1 113 ? 16.191 1.703 -14.484 1.00 97.81 113 VAL A C 1
ATOM 843 O O . VAL A 1 113 ? 15.733 1.471 -13.361 1.00 97.81 113 VAL A O 1
ATOM 846 N N . CYS A 1 114 ? 15.621 2.590 -15.304 1.00 98.31 114 CYS A N 1
ATOM 847 C CA . CYS A 1 114 ? 14.442 3.377 -14.952 1.00 98.31 114 CYS A CA 1
ATOM 848 C C . CYS A 1 114 ? 13.214 2.498 -14.686 1.00 98.31 114 CYS A C 1
ATOM 850 O O . CYS A 1 114 ? 12.532 2.689 -13.678 1.00 98.31 114 CYS A O 1
ATOM 852 N N . ILE A 1 115 ? 12.950 1.499 -15.536 1.00 98.50 115 ILE A N 1
ATOM 853 C CA . ILE A 1 115 ? 11.861 0.530 -15.332 1.00 98.50 115 ILE A CA 1
ATOM 854 C C . ILE A 1 115 ? 12.056 -0.214 -14.005 1.00 98.50 115 ILE A C 1
ATOM 856 O O . ILE A 1 115 ? 11.108 -0.331 -13.224 1.00 98.50 115 ILE A O 1
ATOM 860 N N . GLY A 1 116 ? 13.277 -0.676 -13.720 1.00 98.06 116 GLY A N 1
ATOM 861 C CA . GLY A 1 116 ? 13.618 -1.322 -12.455 1.00 98.06 116 GLY A CA 1
ATOM 862 C C . GLY A 1 116 ? 13.282 -0.441 -11.246 1.00 98.06 116 GLY A C 1
ATOM 863 O O . GLY A 1 116 ? 12.586 -0.885 -10.328 1.00 98.06 116 GLY A O 1
ATOM 864 N N . PHE A 1 117 ? 13.702 0.826 -11.259 1.00 98.38 117 PHE A N 1
ATOM 865 C CA . PHE A 1 117 ? 13.407 1.763 -10.173 1.00 98.38 117 PHE A CA 1
ATOM 866 C C . PHE A 1 117 ? 11.915 2.078 -10.022 1.00 98.38 117 PHE A C 1
ATOM 868 O O . PHE A 1 117 ? 11.415 2.106 -8.895 1.00 98.38 117 PHE A O 1
ATOM 875 N N . LEU A 1 118 ? 11.178 2.253 -11.122 1.00 98.25 118 LEU A N 1
ATOM 876 C CA . LEU A 1 118 ? 9.726 2.458 -11.071 1.00 98.25 118 LEU A CA 1
ATOM 877 C C . LEU A 1 118 ? 9.010 1.244 -10.454 1.00 98.25 118 LEU A C 1
ATOM 879 O O . LEU A 1 118 ? 8.126 1.407 -9.613 1.00 98.25 118 LEU A O 1
ATOM 883 N N . LEU A 1 119 ? 9.417 0.020 -10.808 1.00 98.06 119 LEU A N 1
ATOM 884 C CA . LEU A 1 119 ? 8.870 -1.208 -10.219 1.00 98.06 119 LEU A CA 1
ATOM 885 C C . LEU A 1 119 ? 9.238 -1.368 -8.738 1.00 98.06 119 LEU A C 1
ATOM 887 O O . LEU A 1 119 ? 8.407 -1.823 -7.948 1.00 98.06 119 LEU A O 1
ATOM 891 N N . LEU A 1 120 ? 10.447 -0.966 -8.343 1.00 97.75 120 LEU A N 1
ATOM 892 C CA . LEU A 1 120 ? 10.865 -0.929 -6.942 1.00 97.75 120 LEU A CA 1
ATOM 893 C C . LEU A 1 120 ? 10.005 0.051 -6.128 1.00 97.75 120 LEU A C 1
ATOM 895 O O . LEU A 1 120 ? 9.554 -0.292 -5.034 1.00 97.75 120 LEU A O 1
ATOM 899 N N . ALA A 1 121 ? 9.717 1.236 -6.672 1.00 96.94 121 ALA A N 1
ATOM 900 C CA . ALA A 1 121 ? 8.893 2.253 -6.016 1.00 96.94 121 ALA A CA 1
ATOM 901 C C . ALA A 1 121 ? 7.455 1.785 -5.736 1.00 96.94 121 ALA A C 1
ATOM 903 O O . ALA A 1 121 ? 6.816 2.257 -4.796 1.00 96.94 121 ALA A O 1
ATOM 904 N N . LEU A 1 122 ? 6.943 0.831 -6.520 1.00 95.88 122 LEU A N 1
ATOM 905 C CA . LEU A 1 122 ? 5.603 0.268 -6.345 1.00 95.88 122 LEU A CA 1
ATOM 906 C C . LEU A 1 122 ? 5.472 -0.690 -5.155 1.00 95.88 122 LEU A C 1
ATOM 908 O O . LEU A 1 122 ? 4.351 -1.097 -4.836 1.00 95.88 122 LEU A O 1
ATOM 912 N N . ALA A 1 123 ? 6.570 -1.050 -4.486 1.00 95.31 123 ALA A N 1
ATOM 913 C CA . ALA A 1 123 ? 6.582 -2.071 -3.441 1.00 95.31 123 ALA A CA 1
ATOM 914 C C . ALA A 1 123 ? 5.540 -1.868 -2.311 1.00 95.31 123 ALA A C 1
ATOM 916 O O . ALA A 1 123 ? 4.897 -2.855 -1.936 1.00 95.31 123 ALA A O 1
ATOM 917 N N . PRO A 1 124 ? 5.279 -0.642 -1.804 1.00 93.44 124 PRO A N 1
ATOM 918 C CA . PRO A 1 124 ? 4.233 -0.407 -0.797 1.00 93.44 124 PRO A CA 1
ATOM 919 C C . PRO A 1 124 ? 2.797 -0.439 -1.362 1.00 93.44 124 PRO A C 1
ATOM 921 O O . PRO A 1 124 ? 1.828 -0.663 -0.628 1.00 93.44 124 PRO A O 1
ATOM 924 N N . TYR A 1 125 ? 2.642 -0.210 -2.669 1.00 93.38 125 TYR A N 1
ATOM 925 C CA . TYR A 1 125 ? 1.361 0.118 -3.304 1.00 93.38 125 TYR A CA 1
ATOM 926 C C . TYR A 1 125 ? 0.736 -1.054 -4.066 1.00 93.38 125 TYR A C 1
ATOM 928 O O . TYR A 1 125 ? -0.490 -1.166 -4.114 1.00 93.38 125 TYR A O 1
ATOM 936 N N . ARG A 1 126 ? 1.553 -1.946 -4.642 1.00 94.38 126 ARG A N 1
ATOM 937 C CA . ARG A 1 126 ? 1.099 -3.087 -5.455 1.00 94.38 126 ARG A CA 1
ATOM 938 C C . ARG A 1 126 ? 1.493 -4.435 -4.846 1.00 94.38 126 ARG A C 1
ATOM 940 O O . ARG A 1 126 ? 2.471 -4.535 -4.103 1.00 94.38 126 ARG A O 1
ATOM 947 N N . PRO A 1 127 ? 0.723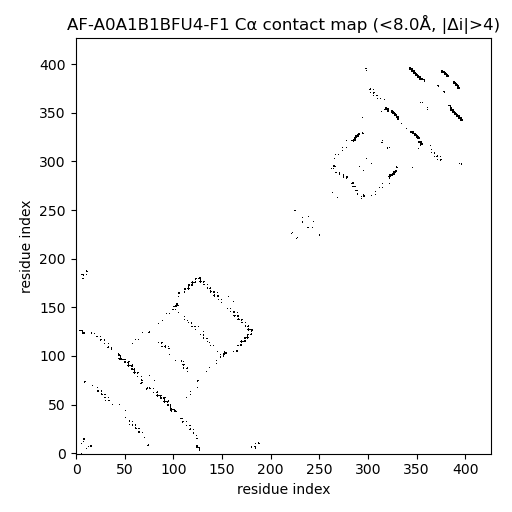 -5.501 -5.129 1.00 94.69 127 PRO A N 1
ATOM 948 C CA . PRO A 1 127 ? 1.036 -6.830 -4.627 1.00 94.69 127 PRO A CA 1
ATOM 949 C C . PRO A 1 127 ? 2.298 -7.381 -5.302 1.00 94.69 127 PRO A C 1
ATOM 951 O O . PRO A 1 127 ? 2.478 -7.260 -6.514 1.00 94.69 127 PRO A O 1
ATOM 954 N N . TRP A 1 128 ? 3.130 -8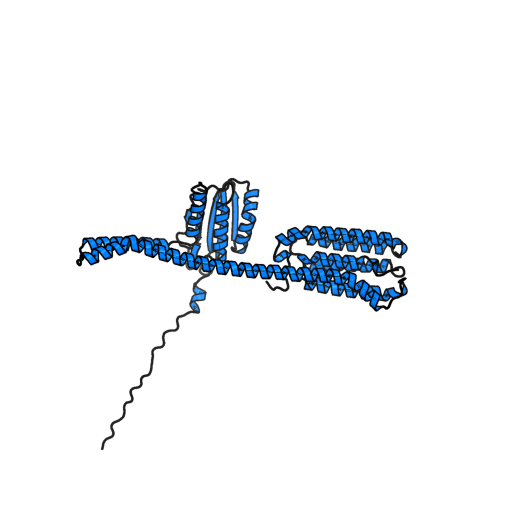.081 -4.526 1.00 95.75 128 TRP A N 1
ATOM 955 C CA . TRP A 1 128 ? 4.412 -8.640 -4.978 1.00 95.75 128 TRP A CA 1
ATOM 956 C C . TRP A 1 128 ? 4.350 -9.436 -6.291 1.00 95.75 128 TRP A C 1
ATOM 958 O O . TRP A 1 128 ? 5.303 -9.419 -7.064 1.00 95.75 128 TRP A O 1
ATOM 968 N N . ARG A 1 129 ? 3.236 -10.138 -6.554 1.00 95.81 129 ARG A N 1
ATOM 969 C CA . ARG A 1 129 ? 3.056 -10.949 -7.770 1.00 95.81 129 ARG A CA 1
ATOM 970 C C . ARG A 1 129 ? 3.032 -10.095 -9.023 1.00 95.81 129 ARG A C 1
ATOM 972 O O . ARG A 1 129 ? 3.602 -10.486 -10.028 1.00 95.81 129 ARG A O 1
ATOM 979 N N . GLU A 1 130 ? 2.361 -8.955 -8.963 1.00 96.12 130 GLU A N 1
ATOM 980 C CA . GLU A 1 130 ? 2.244 -8.077 -10.118 1.00 96.12 130 GLU A CA 1
ATOM 981 C C . GLU A 1 130 ? 3.560 -7.369 -10.406 1.00 96.12 130 GLU A C 1
ATOM 983 O O . GLU A 1 130 ? 3.938 -7.268 -11.567 1.00 96.12 130 GLU A O 1
ATOM 988 N N . ILE A 1 131 ? 4.291 -6.957 -9.364 1.00 96.94 131 ILE A N 1
ATOM 989 C CA . ILE A 1 131 ? 5.637 -6.386 -9.505 1.00 96.94 131 ILE A CA 1
ATOM 990 C C . ILE A 1 131 ? 6.573 -7.422 -10.141 1.00 96.94 131 ILE A C 1
ATOM 992 O O . ILE A 1 131 ? 7.238 -7.120 -11.128 1.00 96.94 131 ILE A O 1
ATOM 996 N N . ALA A 1 132 ? 6.565 -8.664 -9.642 1.00 97.56 132 ALA A N 1
ATOM 997 C CA . ALA A 1 132 ? 7.394 -9.744 -10.174 1.00 97.56 132 ALA A CA 1
ATOM 998 C C . ALA A 1 132 ? 7.040 -10.106 -11.628 1.00 97.56 132 ALA A C 1
ATOM 1000 O O . ALA A 1 132 ? 7.936 -10.245 -12.455 1.00 97.56 132 ALA A O 1
ATOM 1001 N N . LEU A 1 133 ? 5.747 -10.224 -11.958 1.00 97.56 133 LEU A N 1
ATOM 1002 C CA . LEU A 1 133 ? 5.294 -10.506 -13.325 1.00 97.56 133 LEU A CA 1
ATOM 1003 C C . LEU A 1 133 ? 5.629 -9.361 -14.284 1.00 97.56 133 LEU A C 1
ATOM 1005 O O . LEU A 1 133 ? 6.067 -9.615 -15.400 1.00 97.56 133 LEU A O 1
ATOM 1009 N N . SER A 1 134 ? 5.468 -8.112 -13.841 1.00 97.88 134 SER A N 1
ATOM 1010 C CA . SER A 1 134 ? 5.804 -6.929 -14.641 1.00 97.88 134 SER A CA 1
ATOM 1011 C C . SER A 1 134 ? 7.304 -6.832 -14.891 1.00 97.88 134 SER A C 1
ATOM 1013 O O . SER A 1 134 ? 7.711 -6.582 -16.019 1.00 97.88 134 SER A O 1
ATOM 1015 N N . GLY A 1 135 ? 8.123 -7.093 -13.866 1.00 98.06 135 GLY A N 1
ATOM 1016 C CA . GLY A 1 135 ? 9.577 -7.151 -13.998 1.00 98.06 135 GLY A CA 1
ATOM 1017 C C . GLY A 1 135 ? 10.023 -8.257 -14.948 1.00 98.06 135 GLY A C 1
ATOM 1018 O O . GLY A 1 135 ? 10.826 -8.001 -15.839 1.00 98.06 135 GLY A O 1
ATOM 1019 N N . ALA A 1 136 ? 9.455 -9.461 -14.826 1.00 98.38 136 ALA A N 1
ATOM 1020 C CA . ALA A 1 136 ? 9.749 -10.567 -15.735 1.00 98.38 136 ALA A CA 1
ATOM 1021 C C . ALA A 1 136 ? 9.361 -10.238 -17.186 1.00 98.38 136 ALA A C 1
ATOM 1023 O O . ALA A 1 136 ? 10.179 -10.400 -18.086 1.00 98.38 136 ALA A O 1
ATOM 1024 N N . ALA A 1 137 ? 8.151 -9.716 -17.411 1.00 98.31 137 ALA A N 1
ATOM 1025 C CA . ALA A 1 137 ? 7.684 -9.335 -18.741 1.00 98.31 137 ALA A CA 1
ATOM 1026 C C . ALA A 1 137 ? 8.545 -8.222 -19.362 1.00 98.31 137 ALA A C 1
ATOM 1028 O O . ALA A 1 137 ? 8.977 -8.350 -20.505 1.00 98.31 137 ALA A O 1
ATOM 1029 N N . ALA A 1 138 ? 8.855 -7.167 -18.604 1.00 98.25 138 ALA A N 1
ATOM 1030 C CA . ALA A 1 138 ? 9.711 -6.079 -19.072 1.00 98.25 138 ALA A CA 1
ATOM 1031 C C . ALA A 1 138 ? 11.141 -6.549 -19.379 1.00 98.25 138 ALA A C 1
ATOM 1033 O O . ALA A 1 138 ? 11.740 -6.094 -20.347 1.00 98.25 138 ALA A O 1
ATOM 1034 N N . SER A 1 139 ? 11.665 -7.507 -18.611 1.00 98.25 139 SER A N 1
ATOM 1035 C CA . SER A 1 139 ? 12.990 -8.090 -18.859 1.00 98.25 139 SER A CA 1
ATOM 1036 C C . SER A 1 139 ? 13.029 -8.911 -20.144 1.00 98.25 139 SER A C 1
ATOM 1038 O O . SER A 1 139 ? 14.008 -8.846 -20.877 1.00 98.25 139 SER A O 1
ATOM 1040 N N . VAL A 1 140 ? 11.956 -9.647 -20.458 1.00 98.38 140 VAL A N 1
ATOM 1041 C CA . VAL A 1 140 ? 11.834 -10.344 -21.749 1.00 98.38 140 VAL A CA 1
ATOM 1042 C C . VAL A 1 140 ? 11.839 -9.339 -22.898 1.00 98.38 140 VAL A C 1
ATOM 1044 O O . VAL A 1 140 ? 12.560 -9.546 -23.869 1.00 98.38 140 VAL A O 1
ATOM 1047 N N . VAL A 1 141 ? 11.091 -8.236 -22.777 1.00 98.25 141 VAL A N 1
ATOM 1048 C CA . VAL A 1 141 ? 11.108 -7.162 -23.785 1.00 98.25 141 VAL A CA 1
ATOM 1049 C C . VAL A 1 141 ? 12.516 -6.586 -23.942 1.00 98.25 141 VAL A C 1
ATOM 1051 O O . VAL A 1 141 ? 12.975 -6.442 -25.071 1.00 98.25 141 VAL A O 1
ATOM 1054 N N . ALA A 1 142 ? 13.223 -6.327 -22.839 1.00 97.38 142 ALA A N 1
ATOM 1055 C CA . ALA A 1 142 ? 14.593 -5.826 -22.889 1.00 97.38 142 ALA A CA 1
ATOM 1056 C C . ALA A 1 142 ? 15.537 -6.788 -23.626 1.00 97.38 142 ALA A C 1
ATOM 1058 O O . ALA A 1 142 ? 16.208 -6.386 -24.569 1.00 97.38 142 ALA A O 1
ATOM 1059 N N . ILE A 1 143 ? 15.506 -8.084 -23.297 1.00 97.62 143 ILE A N 1
ATOM 1060 C CA . ILE A 1 143 ? 16.315 -9.102 -23.988 1.00 97.62 143 ILE A CA 1
ATOM 1061 C C . ILE A 1 143 ? 16.011 -9.127 -25.494 1.00 97.62 143 ILE A C 1
ATOM 1063 O O . ILE A 1 143 ? 16.933 -9.147 -26.309 1.00 97.62 143 ILE A O 1
ATOM 1067 N N . VAL A 1 144 ? 14.727 -9.125 -25.868 1.00 97.75 144 VAL A N 1
ATOM 1068 C CA . VAL A 1 144 ? 14.285 -9.194 -27.273 1.00 97.75 144 VAL A CA 1
ATOM 1069 C C . VAL A 1 144 ? 14.770 -7.991 -28.085 1.00 97.75 144 VAL A C 1
ATOM 1071 O O . VAL A 1 144 ? 15.028 -8.141 -29.275 1.00 97.75 144 VAL A O 1
ATOM 1074 N N . ILE A 1 145 ? 14.918 -6.822 -27.462 1.00 96.75 145 ILE A N 1
ATOM 1075 C CA . ILE A 1 145 ? 15.374 -5.595 -28.128 1.00 96.75 145 ILE A CA 1
ATOM 1076 C C . ILE A 1 145 ? 16.902 -5.464 -28.119 1.00 96.75 145 ILE A C 1
ATOM 1078 O O . ILE A 1 145 ? 17.479 -5.007 -29.106 1.00 96.75 145 ILE A O 1
ATOM 1082 N N . THR A 1 146 ? 17.565 -5.890 -27.045 1.00 95.06 146 THR A N 1
ATOM 1083 C CA . THR A 1 146 ? 19.024 -5.816 -26.892 1.00 95.06 146 THR A CA 1
ATOM 1084 C C . THR A 1 146 ? 19.754 -6.840 -27.768 1.00 95.06 146 THR A C 1
ATOM 1086 O O . THR A 1 146 ? 20.755 -6.515 -28.398 1.00 95.06 146 THR A O 1
ATOM 1089 N N . VAL A 1 147 ? 19.276 -8.087 -27.856 1.00 95.69 147 VAL A N 1
ATOM 1090 C CA . VAL A 1 147 ? 19.988 -9.153 -28.593 1.00 95.69 147 VAL A CA 1
ATOM 1091 C C . VAL A 1 147 ? 20.190 -8.836 -30.088 1.00 95.69 147 VAL A C 1
ATOM 1093 O O . VAL A 1 147 ? 21.310 -9.009 -30.570 1.00 95.69 147 VAL A O 1
ATOM 1096 N N . PRO A 1 148 ? 19.186 -8.338 -30.838 1.00 96.38 148 PRO A N 1
ATOM 1097 C CA . PRO A 1 148 ? 19.358 -7.992 -32.252 1.00 96.38 148 PRO A CA 1
ATOM 1098 C C . PRO A 1 148 ? 20.353 -6.857 -32.518 1.00 96.38 148 PRO A C 1
ATOM 1100 O O . PRO A 1 148 ? 20.842 -6.731 -33.637 1.00 96.38 148 PRO A O 1
ATOM 1103 N N . GLN A 1 149 ? 20.660 -6.035 -31.513 1.00 94.62 149 GLN A N 1
ATOM 1104 C CA . GLN A 1 149 ? 21.608 -4.927 -31.634 1.00 94.62 149 GLN A CA 1
ATOM 1105 C C . GLN A 1 149 ? 23.071 -5.358 -31.445 1.00 94.62 149 GLN A C 1
ATOM 1107 O O . GLN A 1 149 ? 23.966 -4.529 -31.588 1.00 94.62 149 GLN A O 1
ATOM 1112 N N . GLN A 1 150 ? 23.331 -6.648 -31.194 1.00 94.12 150 GLN A N 1
ATOM 1113 C CA . GLN A 1 150 ? 24.675 -7.193 -30.981 1.00 94.12 150 GLN A CA 1
ATOM 1114 C C . GLN A 1 150 ? 25.745 -6.736 -31.992 1.00 94.12 150 GLN A C 1
ATOM 1116 O O . GLN A 1 150 ? 26.854 -6.446 -31.544 1.00 94.12 150 GLN A O 1
ATOM 1121 N N . PRO A 1 151 ? 25.468 -6.630 -33.309 1.00 94.69 151 PRO A N 1
ATOM 1122 C CA . PRO A 1 151 ? 26.474 -6.203 -34.284 1.00 94.69 151 PRO A CA 1
ATOM 1123 C C . PRO A 1 151 ? 26.980 -4.766 -34.103 1.00 94.69 151 PRO A C 1
ATOM 1125 O O . PRO A 1 151 ? 27.992 -4.410 -34.698 1.00 94.69 151 PRO A O 1
ATOM 1128 N N . TYR A 1 152 ? 26.268 -3.939 -33.335 1.00 93.19 152 TYR A N 1
ATOM 1129 C CA . TYR A 1 152 ? 26.578 -2.521 -33.152 1.00 93.19 152 TYR A CA 1
ATOM 1130 C C . TYR A 1 152 ? 27.335 -2.226 -31.851 1.00 93.19 152 TYR A C 1
ATOM 1132 O O . TYR A 1 152 ? 27.879 -1.134 -31.707 1.00 93.19 152 TYR A O 1
ATOM 1140 N N . TYR A 1 153 ? 27.399 -3.187 -30.922 1.00 94.00 153 TYR A N 1
ATOM 1141 C CA . TYR A 1 153 ? 28.083 -3.001 -29.644 1.00 94.00 153 TYR A CA 1
ATOM 1142 C C . TYR A 1 153 ? 29.605 -3.036 -29.796 1.00 94.00 153 TYR A C 1
ATOM 1144 O O . TYR A 1 153 ? 30.158 -3.877 -30.503 1.00 94.00 153 TYR A O 1
ATOM 1152 N N . GLU A 1 154 ? 30.290 -2.155 -29.066 1.00 94.25 154 GLU A N 1
ATOM 1153 C CA . GLU A 1 154 ? 31.753 -2.028 -29.108 1.00 94.25 154 GLU A CA 1
ATOM 1154 C C . GLU A 1 154 ? 32.446 -3.243 -28.474 1.00 94.25 154 GLU A C 1
ATOM 1156 O O . GLU A 1 154 ? 33.418 -3.789 -28.999 1.00 94.25 154 GLU A O 1
ATOM 1161 N N . ILE A 1 155 ? 31.918 -3.709 -27.342 1.00 92.94 155 ILE A N 1
ATOM 1162 C CA . ILE A 1 155 ? 32.463 -4.856 -26.616 1.00 92.94 155 ILE A CA 1
ATOM 1163 C C . ILE A 1 155 ? 31.798 -6.117 -27.145 1.00 92.94 155 ILE A C 1
ATOM 1165 O O . ILE A 1 155 ? 30.612 -6.312 -26.897 1.00 92.94 155 ILE A O 1
ATOM 1169 N N . THR A 1 156 ? 32.551 -7.004 -27.801 1.00 92.88 156 THR A N 1
ATOM 1170 C CA . THR A 1 156 ? 32.042 -8.299 -28.283 1.00 92.88 156 THR A CA 1
ATOM 1171 C C . THR A 1 156 ? 32.066 -9.347 -27.170 1.00 92.88 156 THR A C 1
ATOM 1173 O O . THR A 1 156 ? 33.130 -9.786 -26.734 1.00 92.88 156 THR A O 1
ATOM 1176 N N . VAL A 1 157 ? 30.888 -9.783 -26.726 1.00 94.12 157 VAL A N 1
ATOM 1177 C CA . VAL A 1 157 ? 30.707 -10.863 -25.739 1.00 94.12 157 VAL A CA 1
ATOM 1178 C C . VAL A 1 157 ? 29.665 -11.873 -26.230 1.00 94.12 157 VAL A C 1
ATOM 1180 O O . VAL A 1 157 ? 28.896 -11.568 -27.144 1.00 94.12 157 VAL A O 1
ATOM 1183 N N . PRO A 1 158 ? 29.600 -13.088 -25.648 1.00 96.31 158 PRO A N 1
ATOM 1184 C CA . PRO A 1 158 ? 28.541 -14.036 -25.975 1.00 96.31 158 PRO A CA 1
ATOM 1185 C C . PRO A 1 158 ? 27.149 -13.420 -25.795 1.00 96.31 158 PRO A C 1
ATOM 1187 O O . PRO A 1 158 ? 26.907 -12.707 -24.822 1.00 96.31 158 PRO A O 1
ATOM 1190 N N . ILE A 1 159 ? 26.209 -13.764 -26.682 1.00 94.94 159 ILE A N 1
ATOM 1191 C CA . ILE A 1 159 ? 24.841 -13.204 -26.710 1.00 94.94 159 ILE A CA 1
ATOM 1192 C C . ILE A 1 159 ? 24.143 -13.302 -25.342 1.00 94.94 159 ILE A C 1
ATOM 1194 O O . ILE A 1 159 ? 23.427 -12.390 -24.927 1.00 94.94 159 ILE A O 1
ATOM 1198 N N . ALA A 1 160 ? 24.401 -14.389 -24.608 1.00 96.06 160 ALA A N 1
ATOM 1199 C CA . ALA A 1 160 ? 23.868 -14.600 -23.268 1.00 96.06 160 ALA A CA 1
ATOM 1200 C C . ALA A 1 160 ? 24.252 -13.481 -22.281 1.00 96.06 160 ALA A C 1
ATOM 1202 O O . ALA A 1 160 ? 23.452 -13.143 -21.416 1.00 96.06 160 ALA A O 1
ATOM 1203 N N . VAL A 1 161 ? 25.436 -12.874 -22.416 1.00 96.44 161 VAL A N 1
ATOM 1204 C CA . VAL A 1 161 ? 25.901 -11.803 -21.523 1.00 96.44 161 VAL A CA 1
ATOM 1205 C C . VAL A 1 161 ? 25.064 -10.538 -21.709 1.00 96.44 161 VAL A C 1
ATOM 1207 O O . VAL A 1 161 ? 24.598 -9.989 -20.714 1.00 96.44 161 VAL A O 1
ATOM 1210 N N . TYR A 1 162 ? 24.776 -10.112 -22.945 1.00 95.19 162 TYR A N 1
ATOM 1211 C CA . TYR A 1 162 ? 23.907 -8.946 -23.180 1.00 95.19 162 TYR A CA 1
ATOM 1212 C C . TYR A 1 162 ? 22.485 -9.170 -22.655 1.00 95.19 162 TYR A C 1
ATOM 1214 O O . TYR A 1 162 ? 21.891 -8.278 -22.044 1.00 95.19 162 TYR A O 1
ATOM 1222 N N . ALA A 1 163 ? 21.950 -10.381 -22.846 1.00 96.12 163 ALA A N 1
ATOM 1223 C CA . ALA A 1 163 ? 20.647 -10.759 -22.309 1.00 96.12 163 ALA A CA 1
ATOM 1224 C C . ALA A 1 163 ? 20.631 -10.711 -20.770 1.00 96.12 163 ALA A C 1
ATOM 1226 O O . ALA A 1 163 ? 19.688 -10.200 -20.171 1.00 96.12 163 ALA A O 1
ATOM 1227 N N . ILE A 1 164 ? 21.691 -11.199 -20.117 1.00 96.94 164 ILE A N 1
ATOM 1228 C CA . ILE A 1 164 ? 21.814 -11.164 -18.654 1.00 96.94 164 ILE A CA 1
ATOM 1229 C C . ILE A 1 164 ? 21.934 -9.725 -18.149 1.00 96.94 164 ILE A C 1
ATOM 1231 O O . ILE A 1 164 ? 21.233 -9.369 -17.205 1.00 96.94 164 ILE A O 1
ATOM 1235 N N . VAL A 1 165 ? 22.785 -8.893 -18.755 1.00 96.12 165 VAL A N 1
ATOM 1236 C CA . VAL A 1 165 ? 23.004 -7.502 -18.320 1.00 96.12 165 VAL A CA 1
ATOM 1237 C C . VAL A 1 165 ? 21.709 -6.691 -18.416 1.00 96.12 165 VAL A C 1
ATOM 1239 O O . VAL A 1 165 ? 21.285 -6.109 -17.416 1.00 96.12 165 VAL A O 1
ATOM 1242 N N . SER A 1 166 ? 21.033 -6.737 -19.567 1.00 95.19 166 SER A N 1
ATOM 1243 C CA . SER A 1 166 ? 19.760 -6.030 -19.788 1.00 95.19 166 SER A CA 1
ATOM 1244 C C . SER A 1 166 ? 18.653 -6.504 -18.839 1.00 95.19 166 SER A C 1
ATOM 1246 O O . SER A 1 166 ? 17.969 -5.693 -18.210 1.00 95.19 166 SER A O 1
ATOM 1248 N N . ALA A 1 167 ? 18.502 -7.819 -18.656 1.00 97.44 167 ALA A N 1
ATOM 1249 C CA . ALA A 1 167 ? 17.502 -8.365 -17.745 1.00 97.44 167 ALA A CA 1
ATOM 1250 C C . ALA A 1 167 ? 17.800 -8.035 -16.277 1.00 97.44 167 ALA A C 1
ATOM 1252 O O . ALA A 1 167 ? 16.881 -7.756 -15.509 1.00 97.44 167 ALA A O 1
ATOM 1253 N N . THR A 1 168 ? 19.070 -8.048 -15.864 1.00 97.81 168 THR A N 1
ATOM 1254 C CA . THR A 1 168 ? 19.460 -7.849 -14.458 1.00 97.81 168 THR A CA 1
ATOM 1255 C C . THR A 1 168 ? 19.092 -6.453 -13.959 1.00 97.81 168 THR A C 1
ATOM 1257 O O . THR A 1 168 ? 18.601 -6.326 -12.836 1.00 97.81 168 THR A O 1
ATOM 1260 N N . GLN A 1 169 ? 19.250 -5.423 -14.797 1.00 97.25 169 GLN A N 1
ATOM 1261 C CA . GLN A 1 169 ? 18.901 -4.037 -14.457 1.00 97.25 169 GLN A CA 1
ATOM 1262 C C . GLN A 1 169 ? 17.409 -3.862 -14.108 1.00 97.25 169 GLN A C 1
ATOM 1264 O O . GLN A 1 169 ? 17.069 -3.025 -13.273 1.00 97.25 169 GLN A O 1
ATOM 1269 N N . ILE A 1 170 ? 16.526 -4.694 -14.675 1.00 98.25 170 ILE A N 1
ATOM 1270 C CA . ILE A 1 170 ? 15.083 -4.693 -14.385 1.00 98.25 170 ILE A CA 1
ATOM 1271 C C . ILE A 1 170 ? 14.744 -5.689 -13.269 1.00 98.25 170 ILE A C 1
ATOM 1273 O O . ILE A 1 170 ? 14.034 -5.351 -12.315 1.00 98.25 170 ILE A O 1
ATOM 1277 N N . LEU A 1 171 ? 15.238 -6.928 -13.375 1.00 98.06 171 LEU A N 1
ATOM 1278 C CA . LEU A 1 171 ? 14.897 -8.018 -12.464 1.00 98.06 171 LEU A CA 1
ATOM 1279 C C . LEU A 1 171 ? 15.372 -7.755 -11.042 1.00 98.06 171 LEU A C 1
ATOM 1281 O O . LEU A 1 171 ? 14.619 -8.056 -10.118 1.00 98.06 171 LEU A O 1
ATOM 1285 N N . ALA A 1 172 ? 16.576 -7.213 -10.834 1.00 98.06 172 ALA A N 1
ATOM 1286 C CA . ALA A 1 172 ? 17.102 -7.052 -9.479 1.00 98.06 172 ALA A CA 1
ATOM 1287 C C . ALA A 1 172 ? 16.255 -6.058 -8.653 1.00 98.06 172 ALA A C 1
ATOM 1289 O O . ALA A 1 172 ? 15.770 -6.447 -7.583 1.00 98.06 172 ALA A O 1
ATOM 1290 N N . PRO A 1 173 ? 15.964 -4.832 -9.141 1.00 97.88 173 PRO A N 1
ATOM 1291 C CA . PRO A 1 173 ? 15.073 -3.906 -8.441 1.00 97.88 173 PRO A CA 1
ATOM 1292 C C . PRO A 1 173 ? 13.628 -4.416 -8.327 1.00 97.88 173 PRO A C 1
ATOM 1294 O O . PRO A 1 173 ? 13.012 -4.287 -7.266 1.00 97.88 173 PRO A O 1
ATOM 1297 N N . ALA A 1 174 ? 13.084 -5.054 -9.372 1.00 97.88 174 ALA A N 1
ATOM 1298 C CA . ALA A 1 174 ? 11.729 -5.609 -9.331 1.00 97.88 174 ALA A CA 1
ATOM 1299 C C . ALA A 1 174 ? 11.602 -6.754 -8.309 1.00 97.88 174 ALA A C 1
ATOM 1301 O O . ALA A 1 174 ? 10.622 -6.821 -7.561 1.00 97.88 174 ALA A O 1
ATOM 1302 N N . ALA A 1 175 ? 12.602 -7.635 -8.230 1.00 98.12 175 ALA A N 1
ATOM 1303 C CA . ALA A 1 175 ? 12.665 -8.708 -7.244 1.00 98.12 175 ALA A CA 1
ATOM 1304 C C . ALA A 1 175 ? 12.814 -8.150 -5.824 1.00 98.12 175 ALA A C 1
ATOM 1306 O O . ALA A 1 175 ? 12.125 -8.624 -4.919 1.00 98.12 175 ALA A O 1
ATOM 1307 N N . ALA A 1 176 ? 13.639 -7.116 -5.631 1.00 97.81 176 ALA A N 1
ATOM 1308 C CA . ALA A 1 176 ? 13.765 -6.423 -4.352 1.00 97.81 176 ALA A CA 1
ATOM 1309 C C . ALA A 1 176 ? 12.425 -5.809 -3.905 1.00 97.81 176 ALA A C 1
ATOM 1311 O O . ALA A 1 176 ? 11.979 -6.054 -2.780 1.00 97.81 176 ALA A O 1
ATOM 1312 N N . GLY A 1 177 ? 11.726 -5.102 -4.800 1.00 96.62 177 GLY A N 1
ATOM 1313 C CA . GLY A 1 177 ? 10.404 -4.532 -4.524 1.00 96.62 177 GLY A CA 1
ATOM 1314 C C . GLY A 1 177 ? 9.345 -5.597 -4.219 1.00 96.62 177 GLY A C 1
ATOM 1315 O O . GLY A 1 177 ? 8.592 -5.487 -3.248 1.00 96.62 177 GLY A O 1
ATOM 1316 N N . ALA A 1 178 ? 9.324 -6.690 -4.984 1.00 97.25 178 ALA A N 1
ATOM 1317 C CA . ALA A 1 178 ? 8.427 -7.814 -4.736 1.00 97.25 178 ALA A CA 1
ATOM 1318 C C . ALA A 1 178 ? 8.728 -8.516 -3.397 1.00 97.25 178 ALA A C 1
ATOM 1320 O O . ALA A 1 178 ? 7.803 -8.848 -2.647 1.00 97.25 178 ALA A O 1
ATOM 1321 N N . ALA A 1 179 ? 10.004 -8.723 -3.063 1.00 97.06 179 ALA A N 1
ATOM 1322 C CA . ALA A 1 179 ? 10.427 -9.323 -1.801 1.00 97.06 179 ALA A CA 1
ATOM 1323 C C . ALA A 1 179 ? 10.036 -8.449 -0.602 1.00 97.06 179 ALA A C 1
ATOM 1325 O O . ALA A 1 179 ? 9.467 -8.969 0.363 1.00 97.06 179 ALA A O 1
A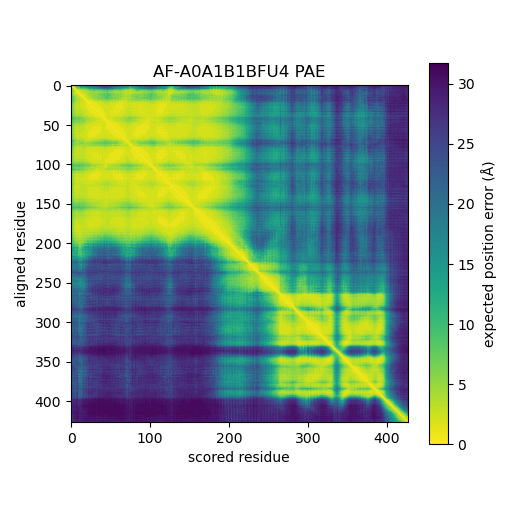TOM 1326 N N . TYR A 1 180 ? 10.260 -7.133 -0.692 1.00 95.00 180 TYR A N 1
ATOM 1327 C CA . TYR A 1 180 ? 9.814 -6.164 0.310 1.00 95.00 180 TYR A CA 1
ATOM 1328 C C . TYR A 1 180 ? 8.297 -6.236 0.513 1.00 95.00 180 TYR A C 1
ATOM 1330 O O . TYR A 1 180 ? 7.843 -6.510 1.624 1.00 95.00 180 TYR A O 1
ATOM 1338 N N . SER A 1 181 ? 7.519 -6.101 -0.569 1.00 94.25 181 SER A N 1
ATOM 1339 C CA . SER A 1 181 ? 6.049 -6.157 -0.548 1.00 94.25 181 SER A CA 1
ATOM 1340 C C . SER A 1 181 ? 5.542 -7.446 0.110 1.00 94.25 181 SER A C 1
ATOM 1342 O O . SER A 1 181 ? 4.686 -7.429 0.996 1.00 94.25 181 SER A O 1
ATOM 1344 N N . ARG A 1 182 ? 6.129 -8.596 -0.248 1.00 94.81 182 ARG A N 1
ATOM 1345 C CA . ARG A 1 182 ? 5.771 -9.895 0.336 1.00 94.81 182 ARG A CA 1
ATOM 1346 C C . ARG A 1 182 ? 6.111 -9.979 1.824 1.00 94.81 182 ARG A C 1
ATOM 1348 O O . ARG A 1 182 ? 5.325 -10.551 2.580 1.00 94.81 182 ARG A O 1
ATOM 1355 N N . ARG A 1 183 ? 7.278 -9.479 2.239 1.00 94.12 183 ARG A N 1
ATOM 1356 C CA . ARG A 1 183 ? 7.742 -9.552 3.630 1.00 94.12 183 ARG A CA 1
ATOM 1357 C C . ARG A 1 183 ? 6.931 -8.629 4.534 1.00 94.12 183 ARG A C 1
ATOM 1359 O O . ARG A 1 183 ? 6.467 -9.099 5.568 1.00 94.12 183 ARG A O 1
ATOM 1366 N N . ILE A 1 184 ? 6.700 -7.382 4.119 1.00 92.06 184 ILE A N 1
ATOM 1367 C CA . ILE A 1 184 ? 5.978 -6.391 4.926 1.00 92.06 184 ILE A CA 1
ATOM 1368 C C . ILE A 1 184 ? 4.500 -6.763 5.094 1.00 92.06 184 ILE A C 1
ATOM 1370 O O . ILE A 1 184 ? 3.961 -6.714 6.194 1.00 92.06 184 ILE A O 1
ATOM 1374 N N . VAL A 1 185 ? 3.846 -7.248 4.032 1.00 91.75 185 VAL A N 1
ATOM 1375 C CA . VAL A 1 185 ? 2.455 -7.719 4.117 1.00 91.75 185 VAL A CA 1
ATOM 1376 C C . VAL A 1 185 ? 2.346 -8.908 5.072 1.00 91.75 185 VAL A C 1
ATOM 1378 O O . VAL A 1 185 ? 1.426 -8.965 5.882 1.00 91.75 185 VAL A O 1
ATOM 1381 N N . ARG A 1 186 ? 3.299 -9.849 5.021 1.00 90.81 186 ARG A N 1
ATOM 1382 C CA . ARG A 1 186 ? 3.325 -10.989 5.949 1.00 90.81 186 ARG A CA 1
ATOM 1383 C C . ARG A 1 186 ? 3.553 -10.563 7.392 1.00 90.81 186 ARG A C 1
ATOM 1385 O O . ARG A 1 186 ? 2.875 -11.095 8.261 1.00 90.81 186 ARG A O 1
ATOM 1392 N N . SER A 1 187 ? 4.474 -9.634 7.648 1.00 89.88 187 SER A N 1
ATOM 1393 C CA . SER A 1 187 ? 4.736 -9.167 9.011 1.00 89.88 187 SER A CA 1
ATOM 1394 C C . SER A 1 187 ? 3.540 -8.420 9.592 1.00 89.88 187 SER A C 1
ATOM 1396 O O . SER A 1 187 ? 3.205 -8.651 10.746 1.00 89.88 187 SER A O 1
ATOM 1398 N N . ILE A 1 188 ? 2.855 -7.587 8.797 1.00 89.25 188 ILE A N 1
ATOM 1399 C CA . ILE A 1 188 ? 1.652 -6.877 9.253 1.00 89.25 188 ILE A CA 1
ATOM 1400 C C . ILE A 1 188 ? 0.529 -7.869 9.572 1.00 89.25 188 ILE A C 1
ATOM 1402 O O . ILE A 1 188 ? -0.090 -7.764 10.624 1.00 89.25 188 ILE A O 1
ATOM 1406 N N . LEU A 1 189 ? 0.286 -8.855 8.703 1.00 89.88 189 LEU A N 1
ATOM 1407 C CA . LEU A 1 189 ? -0.745 -9.868 8.950 1.00 89.88 189 LEU A CA 1
ATOM 1408 C C . LEU A 1 189 ? -0.432 -10.725 10.183 1.00 89.88 189 LEU A C 1
ATOM 1410 O O . LEU A 1 189 ? -1.331 -10.987 10.975 1.00 89.88 189 LEU A O 1
ATOM 1414 N N . ALA A 1 190 ? 0.828 -11.131 10.364 1.00 89.75 190 ALA A N 1
ATOM 1415 C CA . ALA A 1 190 ? 1.249 -11.868 11.554 1.00 89.75 190 ALA A CA 1
ATOM 1416 C C . ALA A 1 190 ? 1.042 -11.032 12.825 1.00 89.75 190 ALA A C 1
ATOM 1418 O O . ALA A 1 190 ? 0.435 -11.507 13.777 1.00 89.75 190 ALA A O 1
ATOM 1419 N N . TRP A 1 191 ? 1.447 -9.760 12.801 1.00 89.69 191 TRP A N 1
ATOM 1420 C CA . TRP A 1 191 ? 1.257 -8.848 13.926 1.00 89.69 191 TRP A CA 1
ATOM 1421 C C . TRP A 1 191 ? -0.224 -8.593 14.242 1.00 89.69 191 TRP A C 1
ATOM 1423 O O . TRP A 1 191 ? -0.600 -8.554 15.409 1.00 89.69 191 TRP A O 1
ATOM 1433 N N . GLN A 1 192 ? -1.085 -8.465 13.227 1.00 88.31 192 GLN A N 1
ATOM 1434 C CA . GLN A 1 192 ? -2.534 -8.329 13.423 1.00 88.31 192 GLN A CA 1
ATOM 1435 C C . GLN A 1 192 ? -3.143 -9.577 14.071 1.00 88.31 192 GLN A C 1
ATOM 1437 O O . GLN A 1 192 ? -3.988 -9.454 14.957 1.00 88.31 192 GLN A O 1
ATOM 1442 N N . GLU A 1 193 ? -2.705 -10.767 13.658 1.00 89.06 193 GLU A N 1
ATOM 1443 C CA . GLU A 1 193 ? -3.152 -12.027 14.251 1.00 89.06 193 GLU A CA 1
ATOM 1444 C C . GLU A 1 193 ? -2.667 -12.163 15.701 1.00 89.06 193 GLU A C 1
ATOM 1446 O O . GLU A 1 193 ? -3.443 -12.506 16.592 1.00 89.06 193 GLU A O 1
ATOM 1451 N N . ASP A 1 194 ? -1.405 -11.826 15.970 1.00 84.38 194 ASP A N 1
ATOM 1452 C CA . ASP A 1 194 ? -0.829 -11.824 17.318 1.00 84.38 194 ASP A CA 1
ATOM 1453 C C . ASP A 1 194 ? -1.547 -10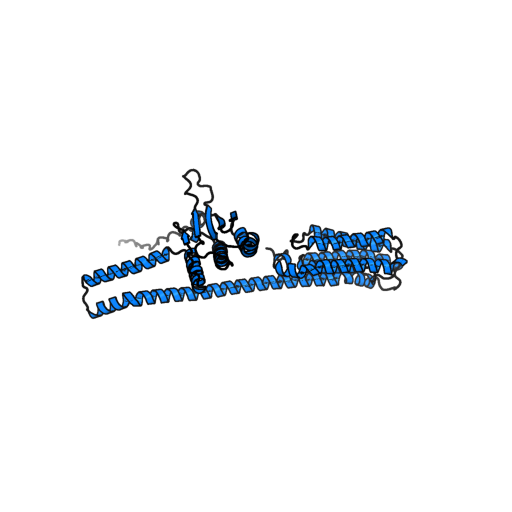.831 18.236 1.00 84.38 194 ASP A C 1
ATOM 1455 O O . ASP A 1 194 ? -1.929 -11.181 19.354 1.00 84.38 194 ASP A O 1
ATOM 1459 N N . ALA A 1 195 ? -1.810 -9.615 17.752 1.00 78.25 195 ALA A N 1
ATOM 1460 C CA . ALA A 1 195 ? -2.555 -8.599 18.486 1.00 78.25 195 ALA A CA 1
ATOM 1461 C C . ALA A 1 195 ? -3.989 -9.056 18.779 1.00 78.25 195 ALA A C 1
ATOM 1463 O O . ALA A 1 195 ? -4.469 -8.899 19.902 1.00 78.25 195 ALA A O 1
ATOM 1464 N N . ARG A 1 196 ? -4.670 -9.672 17.805 1.00 80.19 196 ARG A N 1
ATOM 1465 C CA . ARG A 1 196 ? -6.024 -10.204 17.996 1.00 80.19 196 ARG A CA 1
ATOM 1466 C C . ARG A 1 196 ? -6.043 -11.310 19.047 1.00 80.19 196 ARG A C 1
ATOM 1468 O O . ARG A 1 196 ? -6.889 -11.274 19.939 1.00 80.19 196 ARG A O 1
ATOM 1475 N N . ARG A 1 197 ? -5.097 -12.251 18.983 1.00 81.88 197 ARG A N 1
ATOM 1476 C CA . ARG A 1 197 ? -4.956 -13.323 19.981 1.00 81.88 197 ARG A CA 1
ATOM 1477 C C . ARG A 1 197 ? -4.666 -12.766 21.374 1.00 81.88 197 ARG A C 1
ATOM 1479 O O . ARG A 1 197 ? -5.307 -13.184 22.333 1.00 81.88 197 ARG A O 1
ATOM 1486 N N . ALA A 1 198 ? -3.782 -11.775 21.481 1.00 75.25 198 ALA A N 1
ATOM 1487 C CA . ALA A 1 198 ? -3.475 -11.117 22.749 1.00 75.25 198 ALA A CA 1
ATOM 1488 C C . ALA A 1 198 ? -4.687 -10.375 23.340 1.00 75.25 198 ALA A C 1
ATOM 1490 O O . ALA A 1 198 ? -4.912 -10.433 24.547 1.00 75.25 198 ALA A O 1
ATOM 1491 N N . ILE A 1 199 ? -5.494 -9.708 22.506 1.00 71.00 199 ILE A N 1
ATOM 1492 C CA . ILE A 1 199 ? -6.731 -9.045 22.944 1.00 71.00 199 ILE A CA 1
ATOM 1493 C C . ILE A 1 199 ? -7.738 -10.074 23.462 1.00 71.00 199 ILE A C 1
ATOM 1495 O O . ILE A 1 199 ? -8.316 -9.863 24.526 1.00 71.00 199 ILE A O 1
ATOM 1499 N N . VAL A 1 200 ? -7.940 -11.184 22.745 1.00 74.69 200 VAL A N 1
ATOM 1500 C CA . VAL A 1 200 ? -8.864 -12.248 23.171 1.00 74.69 200 VAL A CA 1
ATOM 1501 C C . VAL A 1 200 ? -8.422 -12.840 24.509 1.00 74.69 200 VAL A C 1
ATOM 1503 O O . VAL A 1 200 ? -9.221 -12.840 25.442 1.00 74.69 200 VAL A O 1
ATOM 1506 N N . ALA A 1 201 ? -7.148 -13.222 24.642 1.00 75.06 201 ALA A N 1
ATOM 1507 C CA . ALA A 1 201 ? -6.604 -13.774 25.883 1.00 75.06 201 ALA A CA 1
ATOM 1508 C C . ALA A 1 201 ? -6.772 -12.809 27.071 1.00 75.06 201 ALA A C 1
ATOM 1510 O O . ALA A 1 201 ? -7.318 -13.185 28.105 1.00 75.06 201 ALA A O 1
ATOM 1511 N N . ARG A 1 202 ? -6.420 -11.524 26.900 1.00 67.88 202 ARG A N 1
ATOM 1512 C CA . ARG A 1 202 ? -6.618 -10.509 27.952 1.00 67.88 202 ARG A CA 1
ATOM 1513 C C . ARG A 1 202 ? -8.086 -10.279 28.290 1.00 67.88 202 ARG A C 1
ATOM 1515 O O . ARG A 1 202 ? -8.415 -9.993 29.436 1.00 67.88 202 ARG A O 1
ATOM 1522 N N . THR A 1 203 ? -8.975 -10.379 27.305 1.00 73.25 203 THR A N 1
ATOM 1523 C CA . THR A 1 203 ? -10.416 -10.229 27.535 1.00 73.25 203 THR A CA 1
ATOM 1524 C C . THR A 1 203 ? -10.966 -11.414 28.328 1.00 73.25 203 THR A C 1
ATOM 1526 O O . THR A 1 203 ? -11.809 -11.220 29.199 1.00 73.25 203 THR A O 1
ATOM 1529 N N . GLU A 1 204 ? -10.499 -12.633 28.064 1.00 73.56 204 GLU A N 1
ATOM 1530 C CA . GLU A 1 204 ? -10.873 -13.825 28.834 1.00 73.56 204 GLU A CA 1
ATOM 1531 C C . GLU A 1 204 ? -10.343 -13.772 30.270 1.00 73.56 204 GLU A C 1
ATOM 1533 O O . GLU A 1 204 ? -11.106 -14.007 31.207 1.00 73.56 204 GLU A O 1
ATOM 1538 N N . GLU A 1 205 ? -9.086 -13.368 30.462 1.00 68.50 205 GLU A N 1
ATOM 1539 C CA . GLU A 1 205 ? -8.505 -13.139 31.791 1.00 68.50 205 GLU A CA 1
ATOM 1540 C C . GLU A 1 205 ? -9.289 -12.078 32.575 1.00 68.50 205 GLU A C 1
ATOM 1542 O O . GLU A 1 205 ? -9.673 -12.312 33.723 1.00 68.50 205 GLU A O 1
ATOM 1547 N N . ALA A 1 206 ? -9.598 -10.941 31.940 1.00 65.00 206 ALA A N 1
ATOM 1548 C CA . ALA A 1 206 ? -10.392 -9.877 32.548 1.00 65.00 206 ALA A CA 1
ATOM 1549 C C . ALA A 1 206 ? -11.810 -10.350 32.902 1.00 65.00 206 ALA A C 1
ATOM 1551 O O . ALA A 1 206 ? -12.293 -10.058 33.994 1.00 65.00 206 ALA A O 1
ATOM 1552 N N . ARG A 1 207 ? -12.470 -11.132 32.034 1.00 68.31 207 ARG A N 1
ATOM 1553 C CA . ARG A 1 207 ? -13.780 -11.736 32.339 1.00 68.31 207 ARG A CA 1
ATOM 1554 C C . ARG A 1 207 ? -13.703 -12.690 33.526 1.00 68.31 207 ARG A C 1
ATOM 1556 O O . ARG A 1 207 ? -14.579 -12.644 34.383 1.00 68.31 207 ARG A O 1
ATOM 1563 N N . GLY A 1 208 ? -12.662 -13.519 33.604 1.00 69.69 208 GLY A N 1
ATOM 1564 C CA . GLY A 1 208 ? -12.445 -14.424 34.734 1.00 69.69 208 GLY A CA 1
ATOM 1565 C C . GLY A 1 208 ? -12.239 -13.676 36.054 1.00 69.69 208 GLY A C 1
ATOM 1566 O O . GLY A 1 208 ? -12.813 -14.055 37.074 1.00 69.69 208 GLY A O 1
ATOM 1567 N N . GLN A 1 209 ? -11.469 -12.586 36.037 1.00 67.88 209 GLN A N 1
ATOM 1568 C CA . GLN A 1 209 ? -11.257 -11.727 37.207 1.00 67.88 209 GLN A CA 1
ATOM 1569 C C . GLN A 1 209 ? -12.533 -10.984 37.618 1.00 67.88 209 GLN A C 1
ATOM 1571 O O . GLN A 1 209 ? -12.873 -10.971 38.798 1.00 67.88 209 GLN A O 1
ATOM 1576 N N . MET A 1 210 ? -13.278 -10.429 36.658 1.00 65.12 210 MET A N 1
ATOM 1577 C CA . MET A 1 210 ? -14.559 -9.765 36.917 1.00 65.12 210 MET A CA 1
ATOM 1578 C C . MET A 1 210 ? -15.597 -10.736 37.485 1.00 65.12 210 MET A C 1
ATOM 1580 O O . MET A 1 210 ? -16.260 -10.405 38.461 1.00 65.12 210 MET A O 1
ATOM 1584 N N . ALA A 1 211 ? -15.706 -11.948 36.936 1.00 70.12 211 ALA A N 1
ATOM 1585 C CA . ALA A 1 211 ? -16.614 -12.966 37.459 1.00 70.12 211 ALA A CA 1
ATOM 1586 C C . ALA A 1 211 ? -16.284 -13.323 38.917 1.00 70.12 211 ALA A C 1
ATOM 1588 O O . ALA A 1 211 ? -17.186 -13.405 39.748 1.00 70.12 211 ALA A O 1
ATOM 1589 N N . ARG A 1 212 ? -14.994 -13.468 39.255 1.00 70.25 212 ARG A N 1
ATOM 1590 C CA . ARG A 1 212 ? -14.555 -13.704 40.640 1.00 70.25 212 ARG A CA 1
ATOM 1591 C C . ARG A 1 212 ? -14.876 -12.524 41.554 1.00 70.25 212 ARG A C 1
ATOM 1593 O O . ARG A 1 212 ? -15.435 -12.747 42.619 1.00 70.25 212 ARG A O 1
ATOM 1600 N N . ALA A 1 213 ? -14.604 -11.295 41.120 1.00 69.50 213 ALA A N 1
ATOM 1601 C CA . ALA A 1 213 ? -14.901 -10.094 41.898 1.00 69.50 213 ALA A CA 1
ATOM 1602 C C . ALA A 1 213 ? -16.408 -9.925 42.164 1.00 69.50 213 ALA A C 1
ATOM 1604 O O . ALA A 1 213 ? -16.797 -9.592 43.279 1.00 69.50 213 ALA A O 1
ATOM 1605 N N . VAL A 1 214 ? -17.269 -10.212 41.178 1.00 73.88 214 VAL A N 1
ATOM 1606 C CA . VAL A 1 214 ? -18.732 -10.182 41.357 1.00 73.88 214 VAL A CA 1
ATOM 1607 C C . VAL A 1 214 ? -19.182 -11.250 42.352 1.00 73.88 214 VAL A C 1
ATOM 1609 O O . VAL A 1 214 ? -19.971 -10.949 43.244 1.00 73.88 214 VAL A O 1
ATOM 1612 N N . VAL A 1 215 ? -18.659 -12.476 42.246 1.00 72.69 215 VAL A N 1
ATOM 1613 C CA . VAL A 1 215 ? -18.969 -13.553 43.199 1.00 72.69 215 VAL A CA 1
ATOM 1614 C C . VAL A 1 215 ? -18.501 -13.185 44.610 1.00 72.69 215 VAL A C 1
ATOM 1616 O O . VAL A 1 215 ? -19.265 -13.329 45.559 1.00 72.69 215 VAL A O 1
ATOM 1619 N N . GLU A 1 216 ? -17.289 -12.652 44.768 1.00 77.50 216 GLU A N 1
ATOM 1620 C CA . GLU A 1 216 ? -16.775 -12.187 46.061 1.00 77.50 216 GLU A CA 1
ATOM 1621 C C . GLU A 1 216 ? -17.612 -11.043 46.638 1.00 77.50 216 GLU A C 1
ATOM 1623 O O . GLU A 1 216 ? -17.931 -11.065 47.826 1.00 77.50 216 GLU A O 1
ATOM 1628 N N . GLN A 1 217 ? -18.038 -10.085 45.812 1.00 73.50 217 GLN A N 1
ATOM 1629 C CA . GLN A 1 217 ? -18.894 -8.979 46.236 1.00 73.50 217 GLN A CA 1
ATOM 1630 C C . GLN A 1 217 ? -20.297 -9.456 46.637 1.00 73.50 217 GLN A C 1
ATOM 1632 O O . GLN A 1 217 ? -20.830 -8.998 47.648 1.00 73.50 217 GLN A O 1
ATOM 1637 N N . GLN A 1 218 ? -20.879 -10.411 45.906 1.00 69.25 218 GLN A N 1
ATOM 1638 C CA . GLN A 1 218 ? -22.154 -11.038 46.270 1.00 69.25 218 GLN A CA 1
ATOM 1639 C C . GLN A 1 218 ? -22.038 -11.832 47.577 1.00 69.25 218 GLN A C 1
ATOM 1641 O O . GLN A 1 218 ? -22.902 -11.712 48.445 1.00 69.25 218 GLN A O 1
ATOM 1646 N N . ILE A 1 219 ? -20.952 -12.590 47.764 1.00 73.38 219 ILE A N 1
ATOM 1647 C CA . ILE A 1 219 ? -20.678 -13.320 49.009 1.00 73.38 219 ILE A CA 1
ATOM 1648 C C . ILE A 1 219 ? -20.467 -12.344 50.171 1.00 73.38 219 ILE A C 1
ATOM 1650 O O . ILE A 1 219 ? -20.991 -12.580 51.257 1.00 73.38 219 ILE A O 1
ATOM 1654 N N . ALA A 1 220 ? -19.734 -11.248 49.968 1.00 73.81 220 ALA A N 1
ATOM 1655 C CA . ALA A 1 220 ? -19.509 -10.227 50.988 1.00 73.81 220 ALA A CA 1
ATOM 1656 C C . ALA A 1 220 ? -20.816 -9.528 51.399 1.00 73.81 220 ALA A C 1
ATOM 1658 O O . ALA A 1 220 ? -21.062 -9.356 52.592 1.00 73.81 220 ALA A O 1
ATOM 1659 N N . ALA A 1 221 ? -21.681 -9.198 50.434 1.00 66.75 221 ALA A N 1
ATOM 1660 C CA . ALA A 1 221 ? -22.998 -8.614 50.688 1.00 66.75 221 ALA A CA 1
ATOM 1661 C C . ALA A 1 221 ? -23.945 -9.587 51.417 1.00 66.75 221 ALA A C 1
ATOM 1663 O O . ALA A 1 221 ? -24.658 -9.186 52.334 1.00 66.75 221 ALA A O 1
ATOM 1664 N N . LEU A 1 222 ? -23.922 -10.883 51.077 1.00 67.12 222 LEU A N 1
ATOM 1665 C CA . LEU A 1 222 ? -24.666 -11.901 51.831 1.00 67.12 222 LEU A CA 1
ATOM 1666 C C . LEU A 1 222 ? -24.101 -12.095 53.247 1.00 67.12 222 LEU A C 1
ATOM 1668 O O . LEU A 1 222 ? -24.864 -12.286 54.195 1.00 67.12 222 LEU A O 1
ATOM 1672 N N . ARG A 1 223 ? -22.773 -12.047 53.405 1.00 66.50 223 ARG A N 1
ATOM 1673 C CA . ARG A 1 223 ? -22.084 -12.219 54.693 1.00 66.50 223 ARG A CA 1
ATOM 1674 C C . ARG A 1 223 ? -22.379 -11.105 55.690 1.00 66.50 223 ARG A C 1
ATOM 1676 O O . ARG A 1 223 ? -22.388 -11.398 56.878 1.00 66.50 223 ARG A O 1
ATOM 1683 N N . SER A 1 224 ? -22.604 -9.868 55.250 1.00 69.06 224 SER A N 1
ATOM 1684 C CA . SER A 1 224 ? -22.868 -8.752 56.168 1.00 69.06 224 SER A CA 1
ATOM 1685 C C . SER A 1 224 ? -24.306 -8.716 56.693 1.00 69.06 224 SER A C 1
ATOM 1687 O O . SER A 1 224 ? -24.519 -8.213 57.790 1.00 69.06 224 SER A O 1
ATOM 1689 N N . GLY A 1 225 ? -25.278 -9.257 55.948 1.00 69.50 225 GLY A N 1
ATOM 1690 C CA . GLY A 1 225 ? -26.696 -9.224 56.337 1.00 69.50 225 GLY A CA 1
ATOM 1691 C C . GLY A 1 225 ? -27.282 -10.578 56.744 1.00 69.50 225 GLY A C 1
ATOM 1692 O O . GLY A 1 225 ? -27.893 -10.705 57.801 1.00 69.50 225 GLY A O 1
ATOM 1693 N N . VAL A 1 226 ? -27.096 -11.611 55.919 1.00 73.56 226 VAL A N 1
ATOM 1694 C CA . VAL A 1 226 ? -27.829 -12.884 56.046 1.00 73.56 226 VAL A CA 1
ATOM 1695 C C . VAL A 1 226 ? -27.179 -13.821 57.066 1.00 73.56 226 VAL A C 1
ATOM 1697 O O . VAL A 1 226 ? -27.875 -14.446 57.862 1.00 73.56 226 VAL A O 1
ATOM 1700 N N . ILE A 1 227 ? -25.846 -13.924 57.071 1.00 78.12 227 ILE A N 1
ATOM 1701 C CA . ILE A 1 227 ? -25.131 -14.843 57.977 1.00 78.12 227 ILE A CA 1
ATOM 1702 C C . ILE A 1 227 ? -25.265 -14.456 59.461 1.00 78.12 227 ILE A C 1
ATOM 1704 O O . ILE A 1 227 ? -25.517 -15.360 60.261 1.00 78.12 227 ILE A O 1
ATOM 1708 N N . PRO A 1 228 ? -25.155 -13.176 59.865 1.00 80.50 228 PRO A N 1
ATOM 1709 C CA . PRO A 1 228 ? -25.342 -12.780 61.259 1.00 80.50 228 PRO A CA 1
ATOM 1710 C C . PRO A 1 228 ? -26.763 -13.080 61.744 1.00 80.50 228 PRO A C 1
ATOM 1712 O O . PRO A 1 228 ? -26.929 -13.686 62.796 1.00 80.50 228 PRO A O 1
ATOM 1715 N N . PHE A 1 229 ? -27.771 -12.775 60.919 1.00 80.50 229 PHE A N 1
ATOM 1716 C CA . PHE A 1 229 ? -29.172 -13.076 61.211 1.00 80.50 229 PHE A CA 1
ATOM 1717 C C . PHE A 1 229 ? -29.424 -14.584 61.388 1.00 80.50 229 PHE A C 1
ATOM 1719 O O . PHE A 1 229 ? -30.057 -14.999 62.356 1.00 80.50 229 PHE A O 1
ATOM 1726 N N . LEU A 1 230 ? -28.886 -15.428 60.497 1.00 81.19 230 LEU A N 1
ATOM 1727 C CA . LEU A 1 230 ? -29.009 -16.886 60.625 1.00 81.19 230 LEU A CA 1
ATOM 1728 C C . LEU A 1 230 ? -28.261 -17.432 61.852 1.00 81.19 230 LEU A C 1
ATOM 1730 O O . LEU A 1 230 ? -28.744 -18.367 62.487 1.00 81.19 230 LEU A O 1
ATOM 1734 N N . THR A 1 231 ? -27.111 -16.850 62.199 1.00 83.19 231 THR A N 1
ATOM 1735 C CA . THR A 1 231 ? -26.345 -17.214 63.405 1.00 83.19 231 THR A CA 1
ATOM 1736 C C . THR A 1 231 ? -27.142 -16.904 64.674 1.00 83.19 231 THR A C 1
ATOM 1738 O O . THR A 1 231 ? -27.295 -17.774 65.528 1.00 83.19 231 THR A O 1
ATOM 1741 N N . GLU A 1 232 ? -27.730 -15.710 64.762 1.00 82.12 232 GLU A N 1
ATOM 1742 C CA . GLU A 1 232 ? -28.529 -15.268 65.912 1.00 82.12 232 GLU A CA 1
ATOM 1743 C C . GLU A 1 232 ? -29.812 -16.111 66.084 1.00 82.12 232 GLU A C 1
ATOM 1745 O O . GLU A 1 232 ? -30.197 -16.477 67.199 1.00 82.12 232 GLU A O 1
ATOM 1750 N N . LEU A 1 233 ? -30.434 -16.513 64.969 1.00 84.62 233 LEU A N 1
ATOM 1751 C CA . LEU A 1 233 ? -31.595 -17.409 64.954 1.00 84.62 233 LEU A CA 1
ATOM 1752 C C . LEU A 1 233 ? -31.244 -18.830 65.441 1.00 84.62 233 LEU A C 1
ATOM 1754 O O . LEU A 1 233 ? -32.008 -19.448 66.188 1.00 84.62 233 LEU A O 1
ATOM 1758 N N . LEU A 1 234 ? -30.081 -19.353 65.029 1.00 83.44 234 LEU A N 1
ATOM 1759 C CA . LEU A 1 234 ? -29.586 -20.673 65.436 1.00 83.44 234 LEU A CA 1
ATOM 1760 C C . LEU A 1 234 ? -29.242 -20.726 66.930 1.00 83.44 234 LEU A C 1
ATOM 1762 O O . LEU A 1 234 ? -29.526 -21.734 67.583 1.00 83.44 234 LEU A O 1
ATOM 1766 N N . GLU A 1 235 ? -28.684 -19.649 67.487 1.00 85.00 235 GLU A N 1
ATOM 1767 C CA . GLU A 1 235 ? -28.389 -19.543 68.921 1.00 85.00 235 GLU A CA 1
ATOM 1768 C C . GLU A 1 235 ? -29.663 -19.496 69.775 1.00 85.00 235 GLU A C 1
ATOM 1770 O O . GLU A 1 235 ? -29.746 -20.171 70.804 1.00 85.00 235 GLU A O 1
ATOM 1775 N N . ARG A 1 236 ? -30.697 -18.771 69.327 1.00 83.69 236 ARG A N 1
ATOM 1776 C CA . ARG A 1 236 ? -31.981 -18.653 70.042 1.00 83.69 236 ARG A CA 1
ATOM 1777 C C . ARG A 1 236 ? -32.871 -19.897 69.984 1.00 83.69 236 ARG A C 1
ATOM 1779 O O . ARG A 1 236 ? -33.793 -20.002 70.796 1.00 83.69 236 ARG A O 1
ATOM 1786 N N . ARG A 1 237 ? -32.638 -20.820 69.039 1.00 79.31 237 ARG A N 1
ATOM 1787 C CA . ARG A 1 237 ? -33.386 -22.087 68.829 1.00 79.31 237 ARG A CA 1
ATOM 1788 C C . ARG A 1 237 ? -34.919 -21.957 68.755 1.00 79.31 237 ARG A C 1
ATOM 1790 O O . ARG A 1 237 ? -35.630 -22.952 68.877 1.00 79.31 237 ARG A O 1
ATOM 1797 N N . SER A 1 238 ? -35.442 -20.754 68.553 1.00 81.38 238 SER A N 1
ATOM 1798 C CA . SER A 1 238 ? -36.869 -20.467 68.424 1.00 81.38 238 SER A CA 1
ATOM 1799 C C . SER A 1 238 ? -37.056 -19.332 67.424 1.00 81.38 238 SER A C 1
ATOM 1801 O O . SER A 1 238 ? -36.250 -18.407 67.377 1.00 81.38 238 SER A O 1
ATOM 1803 N N . VAL A 1 239 ? -38.091 -19.438 66.591 1.00 82.19 239 VAL A N 1
ATOM 1804 C CA . VAL A 1 239 ? -38.399 -18.455 65.546 1.00 82.19 239 VAL A CA 1
ATOM 1805 C C . VAL A 1 239 ? -39.566 -17.603 66.021 1.00 82.19 239 VAL A C 1
ATOM 1807 O O . VAL A 1 239 ? -40.642 -18.132 66.305 1.00 82.19 239 VAL A O 1
ATOM 1810 N N . SER A 1 240 ? -39.362 -16.291 66.114 1.00 86.94 240 SER A N 1
ATOM 1811 C CA . SER A 1 240 ? -40.404 -15.334 66.483 1.00 86.94 240 SER A CA 1
ATOM 1812 C C . SER A 1 240 ? -41.040 -14.678 65.252 1.00 86.94 240 SER A C 1
ATOM 1814 O O . SER A 1 240 ? -40.496 -14.698 64.147 1.00 86.94 240 SER A O 1
ATOM 1816 N N . ALA A 1 241 ? -42.189 -14.025 65.442 1.00 83.75 241 ALA A N 1
ATOM 1817 C CA . ALA A 1 241 ? -42.825 -13.229 64.389 1.00 83.75 241 ALA A CA 1
ATOM 1818 C C . ALA A 1 241 ? -41.948 -12.051 63.912 1.00 83.75 241 ALA A C 1
ATOM 1820 O O . ALA A 1 241 ? -42.052 -11.631 62.760 1.00 83.75 241 ALA A O 1
ATOM 1821 N N . VAL A 1 242 ? -41.060 -11.541 64.775 1.00 82.94 242 VAL A N 1
ATOM 1822 C CA . VAL A 1 242 ? -40.115 -10.464 64.441 1.00 82.94 242 VAL A CA 1
ATOM 1823 C C . VAL A 1 242 ? -39.041 -10.966 63.475 1.00 82.94 242 VAL A C 1
ATOM 1825 O O . VAL A 1 242 ? -38.709 -10.273 62.516 1.00 82.94 242 VAL A O 1
ATOM 1828 N N . ASP A 1 243 ? -38.568 -12.200 63.657 1.00 83.38 243 ASP A N 1
ATOM 1829 C CA . ASP A 1 243 ? -37.568 -12.812 62.774 1.00 83.38 243 ASP A CA 1
ATOM 1830 C C . ASP A 1 243 ? -38.137 -13.057 61.372 1.00 83.38 243 ASP A C 1
ATOM 1832 O O . ASP A 1 243 ? -37.463 -12.828 60.369 1.00 83.38 243 ASP A O 1
ATOM 1836 N N . ILE A 1 244 ? -39.415 -13.445 61.287 1.00 82.94 244 ILE A N 1
ATOM 1837 C CA . ILE A 1 244 ? -40.128 -13.597 60.011 1.00 82.94 244 ILE A CA 1
ATOM 1838 C C . ILE A 1 244 ? -40.214 -12.250 59.275 1.00 82.94 244 ILE A C 1
ATOM 1840 O O . ILE A 1 244 ? -39.976 -12.191 58.067 1.00 82.94 244 ILE A O 1
ATOM 1844 N N . ALA A 1 245 ? -40.513 -11.160 59.989 1.00 82.88 245 ALA A N 1
ATOM 1845 C CA . ALA A 1 245 ? -40.560 -9.822 59.402 1.00 82.88 245 ALA A CA 1
ATOM 1846 C C . ALA A 1 245 ? -39.176 -9.355 58.913 1.00 82.88 245 ALA A C 1
ATOM 1848 O O . ALA A 1 245 ? -39.062 -8.824 57.805 1.00 82.88 245 ALA A O 1
ATOM 1849 N N . HIS A 1 246 ? -38.122 -9.605 59.695 1.00 80.62 246 HIS A N 1
ATOM 1850 C CA . HIS A 1 246 ? -36.749 -9.244 59.339 1.00 80.62 246 HIS A CA 1
ATOM 1851 C C . HIS A 1 246 ? -36.236 -10.052 58.133 1.00 80.62 246 HIS A C 1
ATOM 1853 O O . HIS A 1 246 ? -35.682 -9.482 57.192 1.00 80.62 246 HIS A O 1
ATOM 1859 N N . ALA A 1 247 ? -36.521 -11.358 58.081 1.00 83.50 247 ALA A N 1
ATOM 1860 C CA . ALA A 1 247 ? -36.236 -12.198 56.918 1.00 83.50 247 ALA A CA 1
ATOM 1861 C C . ALA A 1 247 ? -36.972 -11.709 55.656 1.00 83.50 247 ALA A C 1
ATOM 1863 O O . ALA A 1 247 ? -36.402 -11.705 54.564 1.00 83.50 247 ALA A O 1
ATOM 1864 N N . GLY A 1 248 ? -38.221 -11.251 55.803 1.00 83.56 248 GLY A N 1
ATOM 1865 C CA . GLY A 1 248 ? -38.991 -10.642 54.718 1.00 83.56 248 GLY A CA 1
ATOM 1866 C C . GLY A 1 248 ? -38.346 -9.368 54.162 1.00 83.56 248 GLY A C 1
ATOM 1867 O O . GLY A 1 248 ? -38.306 -9.186 52.944 1.00 83.56 248 GLY A O 1
ATOM 1868 N N . GLN A 1 249 ? -37.794 -8.515 55.031 1.00 85.06 249 GLN A N 1
ATOM 1869 C CA . GLN A 1 249 ? -37.061 -7.309 54.627 1.00 85.06 249 GLN A CA 1
ATOM 1870 C C . GLN A 1 249 ? -35.761 -7.651 53.888 1.00 85.06 249 GLN A C 1
ATOM 1872 O O . GLN A 1 249 ? -35.561 -7.168 52.774 1.00 85.06 249 GLN A O 1
ATOM 1877 N N . LEU A 1 250 ? -34.946 -8.563 54.430 1.00 82.50 250 LEU A N 1
ATOM 1878 C CA . LEU A 1 250 ? -33.719 -9.044 53.781 1.00 82.50 250 LEU A CA 1
ATOM 1879 C C . LEU A 1 250 ? -33.996 -9.670 52.405 1.00 82.50 250 LEU A C 1
ATOM 1881 O O . LEU A 1 250 ? -33.298 -9.377 51.434 1.00 82.50 250 LEU A O 1
ATOM 1885 N N . ALA A 1 251 ? -35.045 -10.489 52.280 1.00 81.00 251 ALA A N 1
ATOM 1886 C CA . ALA A 1 251 ? -35.443 -11.071 50.999 1.00 81.00 251 ALA A CA 1
ATOM 1887 C C . ALA A 1 251 ? -35.900 -10.004 49.986 1.00 81.00 251 ALA A C 1
ATOM 1889 O O . ALA A 1 251 ? -35.610 -10.114 48.791 1.00 81.00 251 ALA A O 1
ATOM 1890 N N . ALA A 1 252 ? -36.604 -8.964 50.445 1.00 83.38 252 ALA A N 1
ATOM 1891 C CA . ALA A 1 252 ? -37.021 -7.848 49.602 1.00 83.38 252 ALA A CA 1
ATOM 1892 C C . ALA A 1 252 ? -35.833 -6.986 49.143 1.00 83.38 252 ALA A C 1
ATOM 1894 O O . ALA A 1 252 ? -35.818 -6.552 47.989 1.00 83.38 252 ALA A O 1
ATOM 1895 N N . ASP A 1 253 ? -34.839 -6.771 50.007 1.00 79.88 253 ASP A N 1
ATOM 1896 C CA . ASP A 1 253 ? -33.600 -6.064 49.673 1.00 79.88 253 ASP A CA 1
ATOM 1897 C C . ASP A 1 253 ? -32.783 -6.837 48.631 1.00 79.88 253 ASP A C 1
ATOM 1899 O O . ASP A 1 253 ? -32.458 -6.283 47.581 1.00 79.88 253 ASP A O 1
ATOM 1903 N N . VAL A 1 254 ? -32.553 -8.139 48.848 1.00 77.50 254 VAL A N 1
ATOM 1904 C CA . VAL A 1 254 ? -31.853 -9.005 47.881 1.00 77.50 254 VAL A CA 1
ATOM 1905 C C . VAL A 1 254 ? -32.575 -9.016 46.533 1.00 77.50 254 VAL A C 1
ATOM 1907 O O . VAL A 1 254 ? -31.938 -8.869 45.491 1.00 77.50 254 VAL A O 1
ATOM 1910 N N . ARG A 1 255 ? -33.911 -9.133 46.529 1.00 79.69 255 ARG A N 1
ATOM 1911 C CA . ARG A 1 255 ? -34.702 -9.071 45.291 1.00 79.69 255 ARG A CA 1
ATOM 1912 C C . ARG A 1 255 ? -34.522 -7.731 44.577 1.00 79.69 255 ARG A C 1
ATOM 1914 O O . ARG A 1 255 ? -34.324 -7.735 43.367 1.00 79.69 255 ARG A O 1
ATOM 1921 N N . ARG A 1 256 ? -34.569 -6.603 45.295 1.00 78.69 256 ARG A N 1
ATOM 1922 C CA . ARG A 1 256 ? -34.355 -5.270 44.705 1.00 78.69 256 ARG A CA 1
ATOM 1923 C C . ARG A 1 256 ? -32.974 -5.148 44.067 1.00 78.69 256 ARG A C 1
ATOM 1925 O O . ARG A 1 256 ? -32.880 -4.657 42.947 1.00 78.69 256 ARG A O 1
ATOM 1932 N N . THR A 1 257 ? -31.926 -5.629 44.732 1.00 76.25 257 THR A N 1
ATOM 1933 C CA . THR A 1 257 ? -30.563 -5.609 44.184 1.00 76.25 257 THR A CA 1
ATOM 1934 C C . THR A 1 257 ? -30.427 -6.496 42.945 1.00 76.25 257 THR A C 1
ATOM 1936 O O . THR A 1 257 ? -29.828 -6.069 41.964 1.00 76.25 257 THR A O 1
ATOM 1939 N N . LEU A 1 258 ? -31.009 -7.701 42.952 1.00 70.44 258 LEU A N 1
ATOM 1940 C CA . LEU A 1 258 ? -30.961 -8.610 41.801 1.00 70.44 258 LEU A CA 1
ATOM 1941 C C . LEU A 1 258 ? -31.727 -8.069 40.589 1.00 70.44 258 LEU A C 1
ATOM 1943 O O . LEU A 1 258 ? -31.237 -8.189 39.473 1.00 70.44 258 LEU A O 1
ATOM 1947 N N . VAL A 1 259 ? -32.897 -7.456 40.800 1.00 77.81 259 VAL A N 1
ATOM 1948 C CA . VAL A 1 259 ? -33.665 -6.809 39.722 1.00 77.81 259 VAL A CA 1
ATOM 1949 C C . VAL A 1 259 ? -32.880 -5.635 39.139 1.00 77.81 259 VAL A C 1
ATOM 1951 O O . VAL A 1 259 ? -32.702 -5.570 37.930 1.00 77.81 259 VAL A O 1
ATOM 1954 N N . ALA A 1 260 ? -32.310 -4.774 39.988 1.00 71.31 260 ALA A N 1
ATOM 1955 C CA . ALA A 1 260 ? -31.498 -3.646 39.532 1.00 71.31 260 ALA A CA 1
ATOM 1956 C C . ALA A 1 260 ? -30.250 -4.077 38.734 1.00 71.31 260 ALA A C 1
ATOM 1958 O O . ALA A 1 260 ? -29.832 -3.374 37.816 1.00 71.31 260 ALA A O 1
ATOM 1959 N N . GLU A 1 261 ? -29.650 -5.222 39.069 1.00 69.06 261 GLU A N 1
ATOM 1960 C CA . GLU A 1 261 ? -28.518 -5.771 38.316 1.00 69.06 261 GLU A CA 1
ATOM 1961 C C . GLU A 1 261 ? -28.961 -6.448 37.008 1.00 69.06 261 GLU A C 1
ATOM 1963 O O . GLU A 1 261 ? -28.227 -6.417 36.026 1.00 69.06 261 GLU A O 1
ATOM 1968 N N . PHE A 1 262 ? -30.169 -7.017 36.956 1.00 64.56 262 PHE A N 1
ATOM 1969 C CA . PHE A 1 262 ? -30.740 -7.580 35.728 1.00 64.56 262 PHE A CA 1
ATOM 1970 C C . PHE A 1 262 ? -31.146 -6.490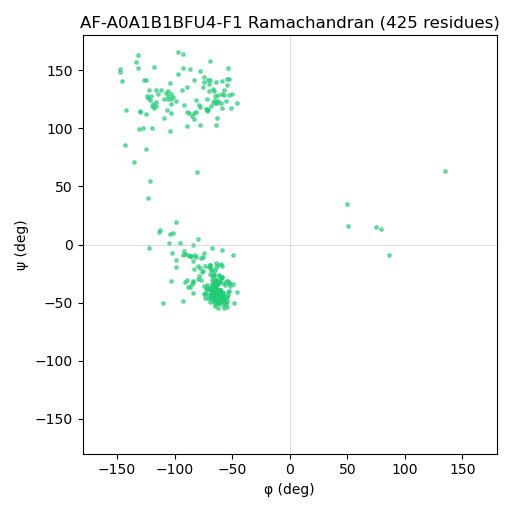 34.726 1.00 64.56 262 PHE A C 1
ATOM 1972 O O . PHE A 1 262 ? -30.983 -6.660 33.518 1.00 64.56 262 PHE A O 1
ATOM 1979 N N . ASP A 1 263 ? -31.611 -5.351 35.238 1.00 64.81 263 ASP A N 1
ATOM 1980 C CA . ASP A 1 263 ? -31.989 -4.180 34.445 1.00 64.81 263 ASP A CA 1
ATOM 1981 C C . ASP A 1 263 ? -30.762 -3.401 33.924 1.00 64.81 263 ASP A C 1
ATOM 1983 O O . ASP A 1 263 ? -30.889 -2.534 33.056 1.00 64.81 263 ASP A O 1
ATOM 1987 N N . ARG A 1 264 ? -29.546 -3.706 34.402 1.00 73.88 264 ARG A N 1
ATOM 1988 C CA . ARG A 1 264 ? -28.318 -3.051 33.934 1.00 73.88 264 ARG A CA 1
ATOM 1989 C C . ARG A 1 264 ? -27.937 -3.494 32.528 1.00 73.88 264 ARG A C 1
ATOM 1991 O O . ARG A 1 264 ? -27.681 -4.664 32.248 1.00 73.88 264 ARG A O 1
ATOM 1998 N N . THR A 1 265 ? -27.776 -2.518 31.645 1.00 81.44 265 THR A N 1
ATOM 1999 C CA . THR A 1 265 ? -27.239 -2.733 30.302 1.00 81.44 265 THR A CA 1
ATOM 2000 C C . THR A 1 265 ? -25.720 -2.530 30.267 1.00 81.44 265 THR A C 1
ATOM 2002 O O . THR A 1 265 ? -25.102 -1.912 31.143 1.00 81.44 265 THR A O 1
ATOM 2005 N N . TRP A 1 266 ? -25.072 -3.008 29.197 1.00 85.62 266 TRP A N 1
ATOM 2006 C CA . TRP A 1 266 ? -23.652 -2.708 28.956 1.00 85.62 266 TRP A CA 1
ATOM 2007 C C . TRP A 1 266 ? -23.390 -1.194 28.851 1.00 85.62 266 TRP A C 1
ATOM 2009 O O . TRP A 1 266 ? -22.290 -0.733 29.162 1.00 85.62 266 TRP A O 1
ATOM 2019 N N . LEU A 1 267 ? -24.394 -0.420 28.425 1.00 86.81 267 LEU A N 1
ATOM 2020 C CA . LEU A 1 267 ? -24.310 1.027 28.275 1.00 86.81 267 LEU A CA 1
ATOM 2021 C C . LEU A 1 267 ? -24.277 1.729 29.641 1.00 86.81 267 LEU A C 1
ATOM 2023 O O . LEU A 1 267 ? -23.495 2.662 29.821 1.00 86.81 267 LEU A O 1
ATOM 2027 N N . ASP A 1 268 ? -25.011 1.213 30.631 1.00 85.25 268 ASP A N 1
ATOM 2028 C CA . ASP A 1 268 ? -24.959 1.691 32.022 1.00 85.25 268 ASP A CA 1
ATOM 2029 C C . ASP A 1 268 ? -23.586 1.450 32.659 1.00 85.25 268 ASP A C 1
ATOM 2031 O O . ASP A 1 268 ? -23.076 2.269 33.432 1.00 85.25 268 ASP A O 1
ATOM 2035 N N . SER A 1 269 ? -22.939 0.342 32.292 1.00 84.25 269 SER A N 1
ATOM 2036 C CA . SER A 1 269 ? -21.574 0.034 32.731 1.00 84.25 269 SER A CA 1
ATOM 2037 C C . SER A 1 269 ? -20.552 1.014 32.140 1.00 84.25 269 SER A C 1
ATOM 2039 O O . SER A 1 269 ? -19.664 1.491 32.850 1.00 84.25 269 SER A O 1
ATOM 2041 N N . VAL A 1 270 ? -20.691 1.366 30.855 1.00 85.56 270 VAL A N 1
ATOM 2042 C CA . VAL A 1 270 ? -19.872 2.407 30.205 1.00 85.56 270 VAL A CA 1
ATOM 2043 C C . VAL A 1 270 ? -20.095 3.757 30.882 1.00 85.56 270 VAL A C 1
ATOM 2045 O O . VAL A 1 270 ? -19.128 4.406 31.272 1.00 85.56 270 VAL A O 1
ATOM 2048 N N . ALA A 1 271 ? -21.352 4.143 31.096 1.00 87.25 271 ALA A N 1
ATOM 2049 C CA . ALA A 1 271 ? -21.717 5.374 31.787 1.00 87.25 271 ALA A CA 1
ATOM 2050 C C . ALA A 1 271 ? -21.094 5.483 33.186 1.00 87.25 271 ALA A C 1
ATOM 2052 O O . ALA A 1 271 ? -20.533 6.518 33.545 1.00 87.25 271 ALA A O 1
ATOM 2053 N N . THR A 1 272 ? -21.158 4.399 33.961 1.00 85.75 272 THR A N 1
ATOM 2054 C CA . THR A 1 272 ? -20.594 4.335 35.315 1.00 85.75 272 THR A CA 1
ATOM 2055 C C . THR A 1 272 ? -19.074 4.503 35.293 1.00 85.75 272 THR A C 1
ATOM 2057 O O . THR A 1 272 ? -18.534 5.286 36.076 1.00 85.75 272 THR A O 1
ATOM 2060 N N . ARG A 1 273 ? -18.384 3.825 34.366 1.00 85.75 273 ARG A N 1
ATOM 2061 C CA . ARG A 1 273 ? -16.926 3.927 34.207 1.00 85.75 273 ARG A CA 1
ATOM 2062 C C . ARG A 1 273 ? -16.484 5.343 33.839 1.00 85.75 273 ARG A C 1
ATOM 2064 O O . ARG A 1 273 ? -15.578 5.878 34.472 1.00 85.75 273 ARG A O 1
ATOM 2071 N N . GLU A 1 274 ? -17.118 5.964 32.846 1.00 86.62 274 GLU A N 1
ATOM 2072 C CA . GLU A 1 274 ? -16.730 7.316 32.425 1.00 86.62 274 GLU A CA 1
ATOM 2073 C C . GLU A 1 274 ? -17.042 8.357 33.511 1.00 86.62 274 GLU A C 1
ATOM 2075 O O . GLU A 1 274 ? -16.251 9.274 33.729 1.00 86.62 274 GLU A O 1
ATOM 2080 N N . ARG A 1 275 ? -18.137 8.186 34.269 1.00 85.81 275 ARG A N 1
ATOM 2081 C CA . ARG A 1 275 ? -18.457 9.048 35.420 1.00 85.81 275 ARG A CA 1
ATOM 2082 C C . ARG A 1 275 ? -17.401 8.955 36.524 1.00 85.81 275 ARG A C 1
ATOM 2084 O O . ARG A 1 275 ? -17.024 9.984 37.086 1.00 85.81 275 ARG A O 1
ATOM 2091 N N . ALA A 1 276 ? -16.898 7.755 36.813 1.00 83.75 276 ALA A N 1
ATOM 2092 C CA . ALA A 1 276 ? -15.799 7.572 37.760 1.00 83.75 276 ALA A CA 1
ATOM 2093 C C . ALA A 1 276 ? -14.526 8.286 37.270 1.00 83.75 276 ALA A C 1
ATOM 2095 O O . ALA A 1 276 ? -13.969 9.110 37.992 1.00 83.75 276 ALA A O 1
ATOM 2096 N N . ALA A 1 277 ? -14.152 8.091 36.002 1.00 83.25 277 ALA A N 1
ATOM 2097 C CA . ALA A 1 277 ? -12.982 8.739 35.407 1.00 83.25 277 ALA A CA 1
ATOM 2098 C C . ALA A 1 277 ? -13.091 10.277 35.343 1.00 83.25 277 ALA A C 1
ATOM 2100 O O . ALA A 1 277 ? -12.083 10.980 35.382 1.00 83.25 277 ALA A O 1
ATOM 2101 N N . LEU A 1 278 ? -14.297 10.830 35.189 1.00 85.19 278 LEU A N 1
ATOM 2102 C CA . LEU A 1 278 ? -14.545 12.277 35.260 1.00 85.19 278 LEU A CA 1
ATOM 2103 C C . LEU A 1 278 ? -14.414 12.804 36.698 1.00 85.19 278 LEU A C 1
ATOM 2105 O O . LEU A 1 278 ? -13.837 13.868 36.925 1.00 85.19 278 LEU A O 1
ATOM 2109 N N . THR A 1 279 ? -14.879 12.022 37.673 1.00 85.50 279 THR A N 1
ATOM 2110 C CA . THR A 1 279 ? -14.771 12.345 39.103 1.00 85.50 279 THR A CA 1
ATOM 2111 C C . THR A 1 279 ? -13.311 12.363 39.561 1.00 85.50 279 THR A C 1
ATOM 2113 O O . THR A 1 279 ? -12.894 13.306 40.226 1.00 85.50 279 THR A O 1
ATOM 2116 N N . GLU A 1 280 ? -12.505 11.387 39.135 1.00 85.00 280 GLU A N 1
ATOM 2117 C CA . GLU A 1 280 ? -11.053 11.347 39.382 1.00 85.00 280 GLU A CA 1
ATOM 2118 C C . GLU A 1 280 ? -10.316 12.556 38.785 1.00 85.00 280 GLU A C 1
ATOM 2120 O O . GLU A 1 280 ? -9.339 13.039 39.352 1.00 85.00 280 GLU A O 1
ATOM 2125 N N . ARG A 1 281 ? -10.815 13.091 37.665 1.00 83.38 281 ARG A N 1
ATOM 2126 C CA . ARG A 1 281 ? -10.305 14.315 37.025 1.00 83.38 281 ARG A CA 1
ATOM 2127 C C . ARG A 1 281 ? -10.796 15.607 37.693 1.00 83.38 281 ARG A C 1
ATOM 2129 O O . ARG A 1 281 ? -10.505 16.695 37.201 1.00 83.38 281 ARG A O 1
ATOM 2136 N N . GLY A 1 282 ? -11.534 15.509 38.800 1.00 80.12 282 GLY A N 1
ATOM 2137 C CA . GLY A 1 282 ? -12.055 16.653 39.548 1.00 80.12 282 GLY A CA 1
ATOM 2138 C C . GLY A 1 282 ? -13.241 17.351 38.880 1.00 80.12 282 GLY A C 1
ATOM 2139 O O . GLY A 1 282 ? -13.565 18.477 39.245 1.00 80.12 282 GLY A O 1
ATOM 2140 N N . THR A 1 283 ? -13.888 16.721 37.894 1.00 80.31 283 THR A N 1
ATOM 2141 C CA . THR A 1 283 ? -15.041 17.290 37.180 1.00 80.31 283 THR A CA 1
ATOM 2142 C C . THR A 1 283 ? -16.227 16.322 37.248 1.00 80.31 283 THR A C 1
ATOM 2144 O O . THR A 1 283 ? -16.433 15.539 36.322 1.00 80.31 283 THR A O 1
ATOM 2147 N N . PRO A 1 284 ? -17.005 16.306 38.348 1.00 77.12 284 PRO A N 1
ATOM 2148 C CA . PRO A 1 284 ? -18.131 15.384 38.485 1.00 77.12 284 PRO A CA 1
ATOM 2149 C C . PRO A 1 284 ? -19.192 15.682 37.415 1.00 77.12 284 PRO A C 1
ATOM 2151 O O . PRO A 1 284 ? -19.869 16.705 37.460 1.00 77.12 284 PRO A O 1
ATOM 2154 N N . GLY A 1 285 ? -19.312 14.793 36.429 1.00 74.25 285 GLY A N 1
ATOM 2155 C CA . GLY A 1 285 ? -20.209 14.963 35.287 1.00 74.25 285 GLY A CA 1
ATOM 2156 C C . GLY A 1 285 ? -21.547 14.248 35.434 1.00 74.25 285 GLY A C 1
ATOM 2157 O O . GLY A 1 285 ? -21.628 13.144 35.981 1.00 74.25 285 GLY A O 1
ATOM 2158 N N . LEU A 1 286 ? -22.595 14.854 34.875 1.00 76.56 286 LEU A N 1
ATOM 2159 C CA . LEU A 1 286 ? -23.885 14.204 34.683 1.00 76.56 286 LEU A CA 1
ATOM 2160 C C . LEU A 1 286 ? -23.885 13.506 33.316 1.00 76.56 286 LEU A C 1
ATOM 2162 O O . LEU A 1 286 ? -24.047 14.140 32.279 1.00 76.56 286 LEU A O 1
ATOM 2166 N N . LEU A 1 287 ? -23.708 12.186 33.335 1.00 83.38 287 LEU A N 1
ATOM 2167 C CA . LEU A 1 287 ? -23.882 11.321 32.169 1.00 83.38 287 LEU A CA 1
ATOM 2168 C C . LEU A 1 287 ? -25.219 10.595 32.311 1.00 83.38 287 LEU A C 1
ATOM 2170 O O . LEU A 1 287 ? -25.368 9.786 33.231 1.00 83.38 287 LEU A O 1
ATOM 2174 N N . VAL A 1 288 ? -26.180 10.895 31.438 1.00 86.75 288 VAL A N 1
ATOM 2175 C CA . VAL A 1 288 ? -27.528 10.305 31.476 1.00 86.75 288 VAL A CA 1
ATOM 2176 C C . VAL A 1 288 ? -27.678 9.283 30.354 1.00 86.75 288 VAL A C 1
ATOM 2178 O O . VAL A 1 288 ? -27.479 9.612 29.185 1.00 86.75 288 VAL A O 1
ATOM 2181 N N . VAL A 1 289 ? -28.051 8.054 30.710 1.00 87.06 289 VAL A N 1
ATOM 2182 C CA . VAL A 1 289 ? -28.419 6.993 29.764 1.00 87.06 289 VAL A CA 1
ATOM 2183 C C . VAL A 1 289 ? -29.922 6.761 29.868 1.00 87.06 289 VAL A C 1
ATOM 2185 O O . VAL A 1 289 ? -30.433 6.531 30.960 1.00 87.06 289 VAL A O 1
ATOM 2188 N N . ALA A 1 290 ? -30.624 6.843 28.741 1.00 86.88 290 ALA A N 1
ATOM 2189 C CA . ALA A 1 290 ? -32.044 6.541 28.628 1.00 86.88 290 ALA A CA 1
ATOM 2190 C C . ALA A 1 290 ? -32.250 5.384 27.639 1.00 86.88 290 ALA A C 1
ATOM 2192 O O . ALA A 1 290 ? -32.233 5.576 26.422 1.00 86.88 290 ALA A O 1
ATOM 2193 N N . ASP A 1 291 ? -32.447 4.184 28.181 1.00 84.81 291 ASP A N 1
ATOM 2194 C CA . ASP A 1 291 ? -32.786 2.968 27.434 1.00 84.81 291 ASP A CA 1
ATOM 2195 C C . ASP A 1 291 ? -33.924 2.210 28.147 1.00 84.81 291 ASP A C 1
ATOM 2197 O O . ASP A 1 291 ? -33.690 1.173 28.767 1.00 84.81 291 ASP A O 1
ATOM 2201 N N . PRO A 1 292 ? -35.163 2.741 28.123 1.00 77.62 292 PRO A N 1
ATOM 2202 C CA . PRO A 1 292 ? -36.277 2.191 28.904 1.00 77.62 292 PRO A CA 1
ATOM 2203 C C . PRO A 1 292 ? -36.695 0.777 28.472 1.00 77.62 292 PRO A C 1
ATOM 2205 O O . PRO A 1 292 ? -37.303 0.052 29.249 1.00 77.62 292 PRO A O 1
ATOM 2208 N N . ASP A 1 293 ? -36.369 0.390 27.238 1.00 80.12 293 ASP A N 1
ATOM 2209 C CA . ASP A 1 293 ? -36.735 -0.894 26.632 1.00 80.12 293 ASP A CA 1
ATOM 2210 C C . ASP A 1 293 ? -35.546 -1.886 26.591 1.00 80.12 293 ASP A C 1
ATOM 2212 O O . ASP A 1 293 ? -35.627 -2.917 25.915 1.00 80.12 293 ASP A O 1
ATOM 2216 N N . HIS A 1 294 ? -34.416 -1.566 27.242 1.00 79.94 294 HIS A N 1
ATOM 2217 C CA . HIS A 1 294 ? -33.162 -2.343 27.226 1.00 79.94 294 HIS A CA 1
ATOM 2218 C C . HIS A 1 294 ? -32.670 -2.723 25.813 1.00 79.94 294 HIS A C 1
ATOM 2220 O O . HIS A 1 294 ? -32.102 -3.799 25.576 1.00 79.94 294 HIS A O 1
ATOM 2226 N N . ARG A 1 295 ? -32.893 -1.840 24.836 1.00 84.12 295 ARG A N 1
ATOM 2227 C CA . ARG A 1 295 ? -32.578 -2.056 23.416 1.00 84.12 295 ARG A CA 1
ATOM 2228 C C . ARG A 1 295 ? -31.080 -2.100 23.162 1.00 84.12 295 ARG A C 1
ATOM 2230 O O . ARG A 1 295 ? -30.657 -2.738 22.197 1.00 84.12 295 ARG A O 1
ATOM 2237 N N . ALA A 1 296 ? -30.269 -1.518 24.047 1.00 83.94 296 ALA A N 1
ATOM 2238 C CA . ALA A 1 296 ? -28.815 -1.607 23.987 1.00 83.94 296 ALA A CA 1
ATOM 2239 C C . ALA A 1 296 ? -28.339 -3.068 23.892 1.00 83.94 296 ALA A C 1
ATOM 2241 O O . ALA A 1 296 ? -27.346 -3.356 23.218 1.00 83.94 296 ALA A O 1
ATOM 2242 N N . ASN A 1 297 ? -29.051 -4.017 24.507 1.00 83.12 297 ASN A N 1
ATOM 2243 C CA . ASN A 1 297 ? -28.679 -5.433 24.499 1.00 83.12 297 ASN A CA 1
ATOM 2244 C C . ASN A 1 297 ? -28.836 -6.108 23.126 1.00 83.12 297 ASN A C 1
ATOM 2246 O O . ASN A 1 297 ? -28.207 -7.137 22.888 1.00 83.12 297 ASN A O 1
ATOM 2250 N N . ALA A 1 298 ? -29.590 -5.528 22.189 1.00 82.94 298 ALA A N 1
ATOM 2251 C CA . ALA A 1 298 ? -29.715 -6.059 20.830 1.00 82.94 298 ALA A CA 1
ATOM 2252 C C . ALA A 1 298 ? -28.493 -5.750 19.939 1.00 82.94 298 ALA A C 1
ATOM 2254 O O . ALA A 1 298 ? -28.352 -6.318 18.857 1.00 82.94 298 ALA A O 1
ATOM 2255 N N . PHE A 1 299 ? -27.594 -4.861 20.375 1.00 83.25 299 PHE A N 1
ATOM 2256 C CA . PHE A 1 299 ? -26.460 -4.416 19.563 1.00 83.25 299 PHE A CA 1
ATOM 2257 C C . PHE A 1 299 ? -25.391 -5.512 19.479 1.00 83.25 299 PHE A C 1
ATOM 2259 O O . PHE A 1 299 ? -25.126 -6.208 20.463 1.00 83.25 299 PHE A O 1
ATOM 2266 N N . ARG A 1 300 ? -24.726 -5.642 18.327 1.00 81.38 300 ARG A N 1
ATOM 2267 C CA . ARG A 1 300 ? -23.605 -6.580 18.122 1.00 81.38 300 ARG A CA 1
ATOM 2268 C C . ARG A 1 300 ? -22.370 -6.158 18.918 1.00 81.38 300 ARG A C 1
ATOM 2270 O O . ARG A 1 300 ? -22.192 -4.982 19.218 1.00 81.38 300 ARG A O 1
ATOM 2277 N N . ALA A 1 301 ? -21.463 -7.092 19.206 1.00 76.12 301 ALA A N 1
ATOM 2278 C CA . ALA A 1 301 ? -20.238 -6.803 19.963 1.00 76.12 301 ALA A CA 1
ATOM 2279 C C . ALA A 1 301 ? -19.406 -5.651 19.358 1.00 76.12 301 ALA A C 1
ATOM 2281 O O . ALA A 1 301 ? -18.939 -4.780 20.088 1.00 76.12 301 ALA A O 1
ATOM 2282 N N . GLU A 1 302 ? -19.286 -5.607 18.029 1.00 78.44 302 GLU A N 1
ATOM 2283 C CA . GLU A 1 302 ? -18.585 -4.541 17.299 1.00 78.44 302 GLU A CA 1
ATOM 2284 C C . GLU A 1 302 ? -19.272 -3.177 17.465 1.00 78.44 302 GLU A C 1
ATOM 2286 O O . GLU A 1 302 ? -18.604 -2.180 17.737 1.00 78.44 302 GLU A O 1
ATOM 2291 N N . GLN A 1 303 ? -20.609 -3.145 17.384 1.00 86.00 303 GLN A N 1
ATOM 2292 C CA . GLN A 1 303 ? -21.431 -1.948 17.609 1.00 86.00 303 GLN A CA 1
ATOM 2293 C C . GLN A 1 303 ? -21.250 -1.421 19.035 1.00 86.00 303 GLN A C 1
ATOM 2295 O O . GLN A 1 303 ? -20.970 -0.240 19.227 1.00 86.00 303 GLN A O 1
ATOM 2300 N N . ARG A 1 304 ? -21.325 -2.306 20.038 1.00 88.31 304 ARG A N 1
ATOM 2301 C CA . ARG A 1 304 ? -21.119 -1.947 21.451 1.00 88.31 304 ARG A CA 1
ATOM 2302 C C . ARG A 1 304 ? -19.724 -1.372 21.691 1.00 88.31 304 ARG A C 1
ATOM 2304 O O . ARG A 1 304 ? -19.591 -0.348 22.355 1.00 88.31 304 ARG A O 1
ATOM 2311 N N . ALA A 1 305 ? -18.690 -2.004 21.133 1.00 80.50 305 ALA A N 1
ATOM 2312 C CA . ALA A 1 305 ? -17.308 -1.556 21.283 1.00 80.50 305 ALA A CA 1
ATOM 2313 C C . ALA A 1 305 ? -17.071 -0.187 20.627 1.00 80.50 305 ALA A C 1
ATOM 2315 O O . ALA A 1 305 ? -16.481 0.696 21.250 1.00 80.50 305 ALA A O 1
ATOM 2316 N N . ALA A 1 306 ? -17.569 0.011 19.402 1.00 83.56 306 ALA A N 1
ATOM 2317 C CA . ALA A 1 306 ? -17.452 1.279 18.688 1.00 83.56 306 ALA A CA 1
ATOM 2318 C C . ALA A 1 306 ? -18.158 2.419 19.440 1.00 83.56 306 ALA A C 1
ATOM 2320 O O . ALA A 1 306 ? -17.574 3.487 19.636 1.00 83.56 306 ALA A O 1
ATOM 2321 N N . THR A 1 307 ? -19.379 2.177 19.923 1.00 88.81 307 THR A N 1
ATOM 2322 C CA . THR A 1 307 ? -20.147 3.154 20.701 1.00 88.81 307 THR A CA 1
ATOM 2323 C C . THR A 1 307 ? -19.490 3.465 22.046 1.00 88.81 307 THR A C 1
ATOM 2325 O O . THR A 1 307 ? -19.362 4.634 22.405 1.00 88.81 307 THR A O 1
ATOM 2328 N N . ALA A 1 308 ? -19.011 2.454 22.777 1.00 87.00 308 ALA A N 1
ATOM 2329 C CA . ALA A 1 308 ? -18.302 2.659 24.040 1.00 87.00 308 ALA A CA 1
ATOM 2330 C C . ALA A 1 308 ? -17.020 3.489 23.854 1.00 87.00 308 ALA A C 1
ATOM 2332 O O . ALA A 1 308 ? -16.750 4.390 24.648 1.00 87.00 308 ALA A O 1
ATOM 2333 N N . ALA A 1 309 ? -16.257 3.219 22.790 1.00 83.81 309 ALA A N 1
ATOM 2334 C CA . ALA A 1 309 ? -15.059 3.980 22.452 1.00 83.81 309 ALA A CA 1
ATOM 2335 C C . ALA A 1 309 ? -15.386 5.435 22.084 1.00 83.81 309 ALA A C 1
ATOM 2337 O O . ALA A 1 309 ? -14.679 6.345 22.511 1.00 83.81 309 ALA A O 1
ATOM 2338 N N . LEU A 1 310 ? -16.473 5.665 21.338 1.00 88.75 310 LEU A N 1
ATOM 2339 C CA . LEU A 1 310 ? -16.947 7.010 21.015 1.00 88.75 310 LEU A CA 1
ATOM 2340 C C . LEU A 1 310 ? -17.324 7.794 22.281 1.00 88.75 310 LEU A C 1
ATOM 2342 O O . LEU A 1 310 ? -16.908 8.940 22.420 1.00 88.75 310 LEU A O 1
ATOM 2346 N N . ILE A 1 311 ? -18.070 7.184 23.208 1.00 90.44 311 ILE A N 1
ATOM 2347 C CA . ILE A 1 311 ? -18.454 7.821 24.478 1.00 90.44 311 ILE A CA 1
ATOM 2348 C C . ILE A 1 311 ? -17.207 8.185 25.296 1.00 90.44 311 ILE A C 1
ATOM 2350 O O . ILE A 1 311 ? -17.066 9.335 25.707 1.00 90.44 311 ILE A O 1
ATOM 2354 N N . GLY A 1 312 ? -16.261 7.254 25.456 1.00 87.00 312 GLY A N 1
ATOM 2355 C CA . GLY A 1 312 ? -15.004 7.532 26.162 1.00 87.00 312 GLY A CA 1
ATOM 2356 C C . GLY A 1 312 ? -14.181 8.644 25.500 1.00 87.00 312 GLY A C 1
ATOM 2357 O O . GLY A 1 312 ? -13.640 9.516 26.179 1.00 87.00 312 GLY A O 1
ATOM 2358 N N . ALA A 1 313 ? -14.139 8.682 24.165 1.00 85.94 313 ALA A N 1
ATOM 2359 C CA . ALA A 1 313 ? -13.458 9.739 23.421 1.00 85.94 313 ALA A CA 1
ATOM 2360 C C . ALA A 1 313 ? -14.110 11.117 23.607 1.00 85.94 313 ALA A C 1
ATOM 2362 O O . ALA A 1 313 ? -13.396 12.115 23.697 1.00 85.94 313 ALA A O 1
ATOM 2363 N N . LEU A 1 314 ? -15.445 11.181 23.686 1.00 89.50 314 LEU A N 1
ATOM 2364 C CA . LEU A 1 314 ? -16.174 12.416 23.984 1.00 89.50 314 LEU A CA 1
ATOM 2365 C C . LEU A 1 314 ? -15.854 12.913 25.397 1.00 89.50 314 LEU A C 1
ATOM 2367 O O . LEU A 1 314 ? -15.504 14.079 25.551 1.00 89.50 314 LEU A O 1
ATOM 2371 N N . CYS A 1 315 ? -15.877 12.029 26.399 1.00 87.69 315 CYS A N 1
ATOM 2372 C CA . CYS A 1 315 ? -15.533 12.374 27.782 1.00 87.69 315 CYS A CA 1
ATOM 2373 C C . CYS A 1 315 ? -14.059 12.774 27.966 1.00 87.69 315 CYS A C 1
ATOM 2375 O O . CYS A 1 315 ? -13.721 13.479 28.913 1.00 87.69 315 CYS A O 1
ATOM 2377 N N . ALA A 1 316 ? -13.161 12.311 27.093 1.00 86.06 316 ALA A N 1
ATOM 2378 C CA . ALA A 1 316 ? -11.742 12.662 27.118 1.00 86.06 316 ALA A CA 1
ATOM 2379 C C . ALA A 1 316 ? -11.384 13.888 26.261 1.00 86.06 316 ALA A C 1
ATOM 2381 O O . ALA A 1 316 ? -10.242 14.350 26.309 1.00 86.06 316 ALA A O 1
ATOM 2382 N N . ALA A 1 317 ? -12.315 14.407 25.459 1.00 85.88 317 ALA A N 1
ATOM 2383 C CA . ALA A 1 317 ? -12.030 15.510 24.555 1.00 85.88 317 ALA A CA 1
ATOM 2384 C C . ALA A 1 317 ? -11.815 16.836 25.316 1.00 85.88 317 ALA A C 1
ATOM 2386 O O . ALA A 1 317 ? -12.530 17.137 26.274 1.00 85.88 317 ALA A O 1
ATOM 2387 N N . PRO A 1 318 ? -10.856 17.676 24.879 1.00 80.69 318 PRO A N 1
ATOM 2388 C CA . PRO A 1 318 ? -10.626 18.973 25.504 1.00 80.69 318 PRO A CA 1
ATOM 2389 C C . PRO A 1 318 ? -11.831 19.895 25.276 1.00 80.69 318 PRO A C 1
ATOM 2391 O O . PRO A 1 318 ? -12.318 20.002 24.154 1.00 80.69 318 PRO A O 1
ATOM 2394 N N . GLY A 1 319 ? -12.303 20.571 26.325 1.00 82.69 319 GLY A N 1
ATOM 2395 C CA . GLY A 1 319 ? -13.484 21.442 26.254 1.00 82.69 319 GLY A CA 1
ATOM 2396 C C . GLY A 1 319 ? -14.828 20.703 26.287 1.00 82.69 319 GLY A C 1
ATOM 2397 O O . GLY A 1 319 ? -15.847 21.304 25.966 1.00 82.69 319 GLY A O 1
ATOM 2398 N N . PHE A 1 320 ? -14.847 19.414 26.635 1.00 87.44 320 PHE A N 1
ATOM 2399 C CA . PHE A 1 320 ? -16.080 18.684 26.931 1.00 87.44 320 PHE A CA 1
ATOM 2400 C C . PHE A 1 320 ? -16.758 19.243 28.191 1.00 87.44 320 PHE A C 1
ATOM 2402 O O . PHE A 1 320 ? -16.096 19.426 29.211 1.00 87.44 320 PHE A O 1
ATOM 2409 N N . ASP A 1 321 ? -18.067 19.494 28.117 1.00 87.56 321 ASP A N 1
ATOM 2410 C CA . ASP A 1 321 ? -18.898 19.851 29.271 1.00 87.56 321 ASP A CA 1
ATOM 2411 C C . ASP A 1 321 ? -19.433 18.573 29.952 1.00 87.56 321 ASP A C 1
ATOM 2413 O O . ASP A 1 321 ? -20.271 17.873 29.368 1.00 87.56 321 ASP A O 1
ATOM 2417 N N . PRO A 1 322 ? -19.011 18.263 31.192 1.00 84.44 322 PRO A N 1
ATOM 2418 C CA . PRO A 1 322 ? -19.400 17.043 31.895 1.00 84.44 322 PRO A CA 1
ATOM 2419 C C . PRO A 1 322 ? -20.896 16.895 32.183 1.00 84.44 322 PRO A C 1
ATOM 2421 O O . PRO A 1 322 ? -21.325 15.781 32.474 1.00 84.44 322 PRO A O 1
ATOM 2424 N N . HIS A 1 323 ? -21.696 17.964 32.118 1.00 85.50 323 HIS A N 1
ATOM 2425 C CA . HIS A 1 323 ? -23.144 17.911 32.380 1.00 85.50 323 HIS A CA 1
ATOM 2426 C C . HIS A 1 323 ? -24.001 17.763 31.120 1.00 85.50 323 HIS A C 1
ATOM 2428 O O . HIS A 1 323 ? -25.228 17.733 31.198 1.00 85.50 323 HIS A O 1
ATOM 2434 N N . SER A 1 324 ? -23.364 17.678 29.955 1.00 87.25 324 SER A N 1
ATOM 2435 C CA . SER A 1 324 ? -24.039 17.761 28.660 1.00 87.25 324 SER A CA 1
ATOM 2436 C C . SER A 1 324 ? -24.252 16.417 27.961 1.00 87.25 324 SER A C 1
ATOM 2438 O O . SER A 1 324 ? -24.888 16.381 26.907 1.00 87.25 324 SER A O 1
ATOM 2440 N N . LEU A 1 325 ? -23.695 15.323 28.499 1.00 89.50 325 LEU A N 1
ATOM 2441 C CA . LEU A 1 325 ? -23.697 14.025 27.829 1.00 89.50 325 LEU A CA 1
ATOM 2442 C C . LEU A 1 325 ? -24.987 13.250 28.104 1.00 89.50 325 LEU A C 1
ATOM 2444 O O . LEU A 1 325 ? -25.213 12.739 29.205 1.00 89.50 325 LEU A O 1
ATOM 2448 N N . VAL A 1 326 ? -25.793 13.108 27.057 1.00 91.12 326 VAL A N 1
ATOM 2449 C CA . VAL A 1 326 ? -27.044 12.352 27.070 1.00 91.12 326 VAL A CA 1
ATOM 2450 C C . VAL A 1 326 ? -26.996 11.295 25.977 1.00 91.12 326 VAL A C 1
ATOM 2452 O O . VAL A 1 326 ? -26.720 11.594 24.815 1.00 91.12 326 VAL A O 1
ATOM 2455 N N . VAL A 1 327 ? -27.275 10.052 26.353 1.00 90.69 327 VAL A N 1
ATOM 2456 C CA . VAL A 1 327 ? -27.346 8.914 25.441 1.00 90.69 327 VAL A CA 1
ATOM 2457 C C . VAL A 1 327 ? -28.754 8.339 25.493 1.00 90.69 327 VAL A C 1
ATOM 2459 O O . VAL A 1 327 ? -29.202 7.930 26.560 1.00 90.69 327 VAL A O 1
ATOM 2462 N N . GLN A 1 328 ? -29.454 8.305 24.361 1.00 90.94 328 GLN A N 1
ATOM 2463 C CA . GLN A 1 328 ? -30.822 7.788 24.276 1.00 90.94 328 GLN A CA 1
ATOM 2464 C C . GLN A 1 328 ? -30.932 6.730 23.183 1.00 90.94 328 GLN A C 1
ATOM 2466 O O . GLN A 1 328 ? -30.336 6.878 22.114 1.00 90.94 328 GLN A O 1
ATOM 2471 N N . ILE A 1 329 ? -31.716 5.682 23.433 1.00 87.56 329 ILE A N 1
ATOM 2472 C CA . ILE A 1 329 ? -32.048 4.671 22.426 1.00 87.56 329 ILE A CA 1
ATOM 2473 C C . ILE A 1 329 ? -33.561 4.663 22.229 1.00 87.56 329 ILE A C 1
ATOM 2475 O O . ILE A 1 329 ? -34.321 4.396 23.157 1.00 87.56 329 ILE A O 1
ATOM 2479 N N . ALA A 1 330 ? -33.992 4.960 21.006 1.00 85.00 330 ALA A N 1
ATOM 2480 C CA . ALA A 1 330 ? -35.389 4.954 20.603 1.00 85.00 330 ALA A CA 1
ATOM 2481 C C . ALA A 1 330 ? -35.608 3.877 19.538 1.00 85.00 330 ALA A C 1
ATOM 2483 O O . ALA A 1 330 ? -34.848 3.770 18.580 1.00 85.00 330 ALA A O 1
ATOM 2484 N N . GLY A 1 331 ? -36.652 3.067 19.694 1.00 75.62 331 GLY A N 1
ATOM 2485 C CA . GLY A 1 331 ? -37.066 2.124 18.658 1.00 75.62 331 GLY A CA 1
ATOM 2486 C C . GLY A 1 331 ? -38.128 2.707 17.738 1.00 75.62 331 GLY A C 1
ATOM 2487 O O . GLY A 1 331 ? -38.964 3.496 18.181 1.00 75.62 331 GLY A O 1
ATOM 2488 N N . ALA A 1 332 ? -38.175 2.242 16.489 1.00 65.56 332 ALA A N 1
ATOM 2489 C CA . ALA A 1 332 ? -39.376 2.396 15.676 1.00 65.56 332 ALA A CA 1
ATOM 2490 C C . ALA A 1 332 ? -40.581 1.749 16.395 1.00 65.56 332 ALA A C 1
ATOM 2492 O O . ALA A 1 332 ? -40.482 0.629 16.912 1.00 65.56 332 ALA A O 1
ATOM 2493 N N . ALA A 1 333 ? -41.715 2.458 16.458 1.00 54.44 333 ALA A N 1
ATOM 2494 C CA . ALA A 1 333 ? -42.952 1.938 17.042 1.00 54.44 333 ALA A CA 1
ATOM 2495 C C . ALA A 1 333 ? -43.317 0.589 16.397 1.00 54.44 333 ALA A C 1
ATOM 2497 O O . ALA A 1 333 ? -43.119 0.414 15.193 1.00 54.44 333 ALA A O 1
ATOM 2498 N N . LYS A 1 334 ? -43.843 -0.363 17.191 1.00 49.94 334 LYS A N 1
ATOM 2499 C CA . LYS A 1 334 ? -44.310 -1.667 16.682 1.00 49.94 334 LYS A CA 1
ATOM 2500 C C . LYS A 1 334 ? -45.150 -1.426 15.420 1.00 49.94 334 LYS A C 1
ATOM 2502 O O . LYS A 1 334 ? -46.145 -0.702 15.521 1.00 49.94 334 LYS A O 1
ATOM 2507 N N . PRO A 1 335 ? -44.789 -2.002 14.258 1.00 47.69 335 PRO A N 1
ATOM 2508 C CA . PRO A 1 335 ? -45.622 -1.872 13.078 1.00 47.69 335 PRO A CA 1
ATOM 2509 C C . PRO A 1 335 ? -47.014 -2.402 13.423 1.00 47.69 335 PRO A C 1
ATOM 2511 O O . PRO A 1 335 ? -47.147 -3.516 13.935 1.00 47.69 335 PRO A O 1
ATOM 2514 N N . GLY A 1 336 ? -48.058 -1.614 13.155 1.00 47.78 336 GLY A N 1
ATOM 2515 C CA . GLY A 1 336 ? -49.406 -2.170 13.063 1.00 47.78 336 GLY A CA 1
ATOM 2516 C C . GLY A 1 336 ? -49.394 -3.327 12.060 1.00 47.78 336 GLY A C 1
ATOM 2517 O O . GLY A 1 336 ? -48.569 -3.330 11.143 1.00 47.78 336 GLY A O 1
ATOM 2518 N N . ALA A 1 337 ? -50.289 -4.303 12.236 1.00 51.56 337 ALA A N 1
ATOM 2519 C CA . ALA A 1 337 ? -50.313 -5.602 11.546 1.00 51.56 337 ALA A CA 1
ATOM 2520 C C . ALA A 1 337 ? -50.173 -5.578 10.000 1.00 51.56 337 ALA A C 1
ATOM 2522 O O . ALA A 1 337 ? -49.978 -6.624 9.392 1.00 51.56 337 ALA A O 1
ATOM 2523 N N . ALA A 1 338 ? -50.224 -4.408 9.361 1.00 51.38 338 ALA A N 1
ATOM 2524 C CA . ALA A 1 338 ? -50.026 -4.200 7.932 1.00 51.38 338 ALA A CA 1
ATOM 2525 C C . ALA A 1 338 ? -48.553 -4.059 7.466 1.00 51.38 338 ALA A C 1
ATOM 2527 O O . ALA A 1 338 ? -48.313 -4.160 6.270 1.00 51.38 338 ALA A O 1
ATOM 2528 N N . ASN A 1 339 ? -47.564 -3.853 8.355 1.00 48.41 339 ASN A N 1
ATOM 2529 C CA . ASN A 1 339 ? -46.157 -3.578 7.973 1.00 48.41 339 ASN A CA 1
ATOM 2530 C C . ASN A 1 339 ? -45.131 -4.572 8.566 1.00 48.41 339 ASN A C 1
ATOM 2532 O O . ASN A 1 339 ? -44.029 -4.195 8.960 1.00 48.41 339 ASN A O 1
ATOM 2536 N N . ALA A 1 340 ? -45.463 -5.865 8.613 1.00 53.25 340 ALA A N 1
ATOM 2537 C CA . ALA A 1 340 ? -44.606 -6.916 9.185 1.00 53.25 340 ALA A CA 1
ATOM 2538 C C . ALA A 1 340 ? -43.301 -7.216 8.401 1.00 53.25 340 ALA A C 1
ATOM 2540 O O . ALA A 1 340 ? -42.502 -8.038 8.838 1.00 53.25 340 ALA A O 1
ATOM 2541 N N . LEU A 1 341 ? -43.078 -6.564 7.254 1.00 52.69 341 LEU A N 1
ATOM 2542 C CA . LEU A 1 341 ? -41.940 -6.802 6.352 1.00 52.69 341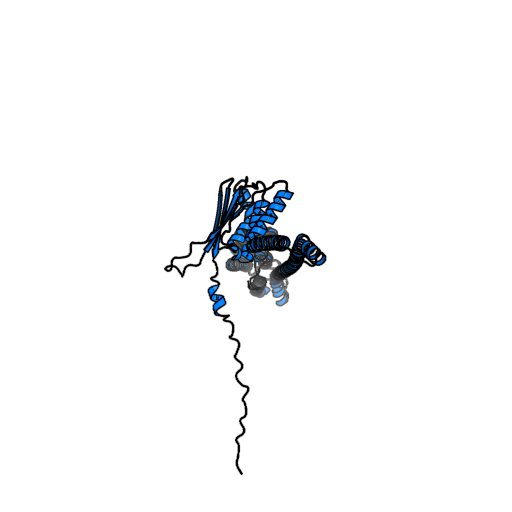 LEU A CA 1
ATOM 2543 C C . LEU A 1 341 ? -40.840 -5.727 6.413 1.00 52.69 341 LEU A C 1
ATOM 2545 O O . LEU A 1 341 ? -39.861 -5.829 5.676 1.00 52.69 341 LEU A O 1
ATOM 2549 N N . GLN A 1 342 ? -40.967 -4.703 7.264 1.00 57.22 342 GLN A N 1
ATOM 2550 C CA . GLN A 1 342 ? -39.902 -3.709 7.436 1.00 57.22 342 GLN A CA 1
ATOM 2551 C C . GLN A 1 342 ? -38.922 -4.139 8.538 1.00 57.22 342 GLN A C 1
ATOM 2553 O O . GLN A 1 342 ? -39.365 -4.568 9.607 1.00 57.22 342 GLN A O 1
ATOM 2558 N N . PRO A 1 343 ? -37.598 -4.022 8.313 1.00 61.06 343 PRO A N 1
ATOM 2559 C CA . PRO A 1 343 ? -36.617 -4.261 9.362 1.00 61.06 343 PRO A CA 1
ATOM 2560 C C . PRO A 1 343 ? -36.879 -3.307 10.532 1.00 61.06 343 PRO A C 1
ATOM 2562 O O . PRO A 1 343 ? -37.021 -2.101 10.335 1.00 61.06 343 PRO A O 1
ATOM 2565 N N . LEU A 1 344 ? -36.962 -3.844 11.752 1.00 71.38 344 LEU A N 1
ATOM 2566 C CA . LEU A 1 344 ? -37.110 -3.024 12.949 1.00 71.38 344 LEU A CA 1
ATOM 2567 C C . LEU A 1 344 ? -35.777 -2.306 13.196 1.00 71.38 344 LEU A C 1
ATOM 2569 O O . LEU A 1 344 ? -34.756 -2.956 13.431 1.00 71.38 344 LEU A O 1
ATOM 2573 N N . VAL A 1 345 ? -35.783 -0.980 13.101 1.00 78.56 345 VAL A N 1
ATOM 2574 C CA . VAL A 1 345 ? -34.593 -0.148 13.293 1.00 78.56 345 VAL A CA 1
ATOM 2575 C C . VAL A 1 345 ? -34.635 0.470 14.689 1.00 78.56 345 VAL A C 1
ATOM 2577 O O . VAL A 1 345 ? -35.635 1.079 15.076 1.00 78.56 345 VAL A O 1
ATOM 2580 N N . ASP A 1 346 ? -33.555 0.282 15.443 1.00 84.25 346 ASP A N 1
ATOM 2581 C CA . ASP A 1 346 ? -33.303 0.965 16.710 1.00 84.25 346 ASP A CA 1
ATOM 2582 C C . ASP A 1 346 ? -32.337 2.136 16.436 1.00 84.25 346 ASP A C 1
ATOM 2584 O O . ASP A 1 346 ? -31.242 1.929 15.907 1.00 84.25 346 ASP A O 1
ATOM 2588 N N . THR A 1 347 ? -32.732 3.360 16.787 1.00 86.88 347 THR A N 1
ATOM 2589 C CA . THR A 1 347 ? -31.945 4.585 16.593 1.00 86.88 347 THR A CA 1
ATOM 2590 C C . THR A 1 347 ? -31.331 5.019 17.920 1.00 86.88 347 THR A C 1
ATOM 2592 O O . THR A 1 347 ? -32.024 5.214 18.920 1.00 86.88 347 THR A O 1
ATOM 2595 N N . MET A 1 348 ? -30.012 5.190 17.936 1.00 88.81 348 MET A N 1
ATOM 2596 C CA . MET A 1 348 ? -29.263 5.674 19.090 1.00 88.81 348 MET A CA 1
ATOM 2597 C C . MET A 1 348 ? -28.827 7.118 18.862 1.00 88.81 348 MET A C 1
ATOM 2599 O O . MET A 1 348 ? -28.201 7.432 17.850 1.00 88.81 348 MET A O 1
ATOM 2603 N N . THR A 1 349 ? -29.124 7.993 19.821 1.00 90.38 349 THR A N 1
ATOM 2604 C CA . THR A 1 349 ? -28.705 9.395 19.811 1.00 90.38 349 THR A CA 1
ATOM 2605 C C . THR A 1 349 ? -27.739 9.670 20.960 1.00 90.38 349 THR A C 1
ATOM 2607 O O . THR A 1 349 ? -27.986 9.325 22.113 1.00 90.38 349 THR A O 1
ATOM 2610 N N . ILE A 1 350 ? -26.604 10.284 20.636 1.00 91.12 350 ILE A N 1
ATOM 2611 C CA . ILE A 1 350 ? -25.595 10.748 21.588 1.00 91.12 350 ILE A CA 1
ATOM 2612 C C . ILE A 1 350 ? -25.495 12.259 21.435 1.00 91.12 350 ILE A C 1
ATOM 2614 O O . ILE A 1 350 ? -25.125 12.764 20.372 1.00 91.12 350 ILE A O 1
ATOM 2618 N N . GLN A 1 351 ? -25.822 12.977 22.499 1.00 90.94 351 GLN A N 1
ATOM 2619 C CA . GLN A 1 351 ? -25.716 14.426 22.582 1.00 90.94 351 GLN A CA 1
ATOM 2620 C C . GLN A 1 351 ? -24.625 14.788 23.582 1.00 90.94 351 GLN A C 1
ATOM 2622 O O . GLN A 1 351 ? -24.578 14.217 24.663 1.00 90.94 351 GLN A O 1
ATOM 2627 N N . ALA A 1 352 ? -23.738 15.705 23.208 1.00 91.31 352 ALA A N 1
ATOM 2628 C CA . ALA A 1 352 ? -22.677 16.225 24.066 1.00 91.31 352 ALA A CA 1
ATOM 2629 C C . ALA A 1 352 ? -22.394 17.688 23.716 1.00 91.31 352 ALA A C 1
ATOM 2631 O O . ALA A 1 352 ? -22.535 18.083 22.559 1.00 91.31 352 ALA A O 1
ATOM 2632 N N . ALA A 1 353 ? -21.948 18.490 24.675 1.00 88.75 353 ALA A N 1
ATOM 2633 C CA . ALA A 1 353 ? -21.445 19.835 24.441 1.00 88.75 353 ALA A CA 1
ATOM 2634 C C . ALA A 1 353 ? -19.911 19.850 24.498 1.00 88.75 353 ALA A C 1
ATOM 2636 O O . ALA A 1 353 ? -19.282 19.333 25.421 1.00 88.75 353 ALA A O 1
ATOM 2637 N N . LEU A 1 354 ? -19.312 20.429 23.461 1.00 87.19 354 LEU A N 1
ATOM 2638 C CA . LEU A 1 354 ? -17.876 20.582 23.273 1.00 87.19 354 LEU A CA 1
ATOM 2639 C C . LEU A 1 354 ? -17.585 22.038 22.919 1.00 87.19 354 LEU A C 1
ATOM 2641 O O . LEU A 1 354 ? -17.954 22.513 21.839 1.00 87.19 354 LEU A O 1
ATOM 2645 N N . ASP A 1 355 ? -16.866 22.735 23.793 1.00 86.31 355 ASP A N 1
ATOM 2646 C CA . ASP A 1 355 ? -16.394 24.091 23.541 1.00 86.31 355 ASP A CA 1
ATOM 2647 C C . ASP A 1 355 ? -15.131 24.099 22.667 1.00 86.31 355 ASP A C 1
ATOM 2649 O O . ASP A 1 355 ? -14.036 24.510 23.048 1.00 86.31 355 ASP A O 1
ATOM 2653 N N . LEU A 1 356 ? -15.286 23.595 21.444 1.00 84.25 356 LEU A N 1
ATOM 2654 C CA . LEU A 1 356 ? -14.236 23.556 20.438 1.00 84.25 356 LEU A CA 1
ATOM 2655 C C . LEU A 1 356 ? -14.748 24.075 19.089 1.00 84.25 356 LEU A C 1
ATOM 2657 O O . LEU A 1 356 ? -15.918 23.901 18.735 1.00 84.25 356 LEU A O 1
ATOM 2661 N N . PRO A 1 357 ? -13.861 24.648 18.253 1.00 85.25 357 PRO A N 1
ATOM 2662 C CA . PRO A 1 357 ? -14.194 24.949 16.869 1.00 85.25 357 PRO A CA 1
ATOM 2663 C C . PRO A 1 357 ? -14.606 23.670 16.115 1.00 85.25 357 PRO A C 1
ATOM 2665 O O . PRO A 1 357 ? -13.915 22.650 16.242 1.00 85.25 357 PRO A O 1
ATOM 2668 N N . PRO A 1 358 ? -15.623 23.712 15.231 1.00 82.81 358 PRO A N 1
ATOM 2669 C CA . PRO A 1 358 ? -16.107 22.530 14.507 1.00 82.81 358 PRO A CA 1
ATOM 2670 C C . PRO A 1 358 ? -15.018 21.755 13.748 1.00 82.81 358 PRO A C 1
ATOM 2672 O O . PRO A 1 358 ? -15.089 20.534 13.625 1.00 82.81 358 PRO A O 1
ATOM 2675 N N . ARG A 1 359 ? -13.976 22.446 13.259 1.00 82.69 359 ARG A N 1
ATOM 2676 C CA . ARG A 1 359 ? -12.828 21.816 12.582 1.00 82.69 359 ARG A CA 1
ATOM 2677 C C . ARG A 1 359 ? -12.009 20.924 13.522 1.00 82.69 359 ARG A C 1
ATOM 2679 O O . ARG A 1 359 ? -11.615 19.836 13.115 1.00 82.69 359 ARG A O 1
ATOM 2686 N N . ARG A 1 360 ? -11.784 21.358 14.768 1.00 82.19 360 ARG A N 1
ATOM 2687 C CA . ARG A 1 360 ? -11.044 20.582 15.777 1.00 82.19 360 ARG A CA 1
ATOM 2688 C C . ARG A 1 360 ? -11.874 19.415 16.301 1.00 82.19 360 ARG A C 1
ATOM 2690 O O . ARG A 1 360 ? -11.346 18.313 16.366 1.00 82.19 360 ARG A O 1
ATOM 2697 N N . VAL A 1 361 ? -13.171 19.622 16.554 1.00 82.94 361 VAL A N 1
ATOM 2698 C CA . VAL A 1 361 ? -14.104 18.535 16.921 1.00 82.94 361 VAL A CA 1
ATOM 2699 C C . VAL A 1 361 ? -14.073 17.426 15.869 1.00 82.94 361 VAL A C 1
ATOM 2701 O O . VAL A 1 361 ? -13.870 16.259 16.191 1.00 82.94 361 VAL A O 1
ATOM 2704 N N . ARG A 1 362 ? -14.184 17.794 14.584 1.00 83.19 362 ARG A N 1
ATOM 2705 C CA . ARG A 1 362 ? -14.104 16.829 13.480 1.00 83.19 362 ARG A CA 1
ATOM 2706 C C . ARG A 1 362 ? -12.756 16.121 13.413 1.00 83.19 362 ARG A C 1
ATOM 2708 O O . ARG A 1 362 ? -12.748 14.937 13.117 1.00 83.19 362 ARG A O 1
ATOM 2715 N N . ALA A 1 363 ? -11.642 16.811 13.664 1.00 81.00 363 ALA A N 1
ATOM 2716 C CA . ALA A 1 363 ? -10.314 16.200 13.643 1.00 81.00 363 ALA A CA 1
ATOM 2717 C C . ALA A 1 363 ? -10.138 15.156 14.759 1.00 81.00 363 ALA A C 1
ATOM 2719 O O . ALA A 1 363 ? -9.679 14.052 14.478 1.00 81.00 363 ALA A O 1
ATOM 2720 N N . VAL A 1 364 ? -10.564 15.480 15.986 1.00 81.44 364 VAL A N 1
ATOM 2721 C CA . VAL A 1 364 ? -10.482 14.585 17.155 1.00 81.44 364 VAL A CA 1
ATOM 2722 C C . VAL A 1 364 ? -11.388 13.363 16.988 1.00 81.44 364 VAL A C 1
ATOM 2724 O O . VAL A 1 364 ? -10.977 12.242 17.273 1.00 81.44 364 VAL A O 1
ATOM 2727 N N . LEU A 1 365 ? -12.605 13.558 16.473 1.00 84.81 365 LEU A N 1
ATOM 2728 C CA . LEU A 1 365 ? -13.586 12.480 16.324 1.00 84.81 365 LEU A CA 1
ATOM 2729 C C . LEU A 1 365 ? -13.453 11.694 15.014 1.00 84.81 365 LEU A C 1
ATOM 2731 O O . LEU A 1 365 ? -14.088 10.651 14.871 1.00 84.81 365 LEU A O 1
ATOM 2735 N N . ARG A 1 366 ? -12.630 12.148 14.059 1.00 85.06 366 ARG A N 1
ATOM 2736 C CA . ARG A 1 366 ? -12.452 11.510 12.742 1.00 85.06 366 ARG A CA 1
ATOM 2737 C C . ARG A 1 366 ? -12.207 9.995 12.809 1.00 85.06 366 ARG A C 1
ATOM 2739 O O . ARG A 1 366 ? -12.903 9.292 12.077 1.00 85.06 366 ARG A O 1
ATOM 2746 N N . PRO A 1 367 ? -11.271 9.472 13.629 1.00 80.62 367 PRO A N 1
ATOM 2747 C CA . PRO A 1 367 ? -11.040 8.029 13.696 1.00 80.62 367 PRO A CA 1
ATOM 2748 C C . PRO A 1 367 ? -12.264 7.268 14.227 1.00 80.62 367 PRO A C 1
ATOM 2750 O O . PRO A 1 367 ? -12.652 6.261 13.641 1.00 80.62 367 PRO A O 1
ATOM 2753 N N . TYR A 1 368 ? -12.936 7.787 15.258 1.00 83.44 368 TYR A N 1
ATOM 2754 C CA . TYR A 1 368 ? -14.114 7.153 15.862 1.00 83.44 368 TYR A CA 1
ATOM 2755 C C . TYR A 1 368 ? -15.326 7.162 14.928 1.00 83.44 368 TYR A C 1
ATOM 2757 O O . TYR A 1 368 ? -15.982 6.140 14.751 1.00 83.44 368 TYR A O 1
ATOM 2765 N N . LEU A 1 369 ? -15.585 8.286 14.254 1.00 84.88 369 LEU A N 1
ATOM 2766 C CA . LEU A 1 369 ? -16.654 8.389 13.257 1.00 84.88 369 LEU A CA 1
ATOM 2767 C C . LEU A 1 369 ? -16.405 7.483 12.046 1.00 84.88 369 LEU A C 1
ATOM 2769 O O . LEU A 1 369 ? -17.363 7.009 11.441 1.00 84.88 369 LEU A O 1
ATOM 2773 N N . GLY A 1 370 ? -15.139 7.231 11.699 1.00 80.06 370 GLY A N 1
ATOM 2774 C CA . GLY A 1 370 ? -14.771 6.246 10.684 1.00 80.06 370 GLY A CA 1
ATOM 2775 C C . GLY A 1 370 ? -15.216 4.838 11.071 1.00 80.06 370 GLY A C 1
ATOM 2776 O O . GLY A 1 370 ? -15.868 4.176 10.273 1.00 80.06 370 GLY A O 1
ATOM 2777 N N . VAL A 1 371 ? -14.937 4.415 12.308 1.00 77.94 371 VAL A N 1
ATOM 2778 C CA . VAL A 1 371 ? -15.358 3.101 12.825 1.00 77.94 371 VAL A CA 1
ATOM 2779 C C . VAL A 1 371 ? -16.882 3.005 12.924 1.00 77.94 371 VAL A C 1
ATOM 2781 O O . VAL A 1 371 ? -17.461 2.036 12.447 1.00 77.94 371 VAL A O 1
ATOM 2784 N N . ILE A 1 372 ? -17.549 4.028 13.466 1.00 85.56 372 ILE A N 1
ATOM 2785 C CA . ILE A 1 372 ? -19.016 4.053 13.597 1.00 85.56 372 ILE A CA 1
ATOM 2786 C C . ILE A 1 372 ? -19.695 3.925 12.223 1.00 85.56 372 ILE A C 1
ATOM 2788 O O . ILE A 1 372 ? -20.626 3.146 12.077 1.00 85.56 372 ILE A O 1
ATOM 2792 N N . ARG A 1 373 ? -19.182 4.594 11.182 1.00 86.50 373 ARG A N 1
ATOM 2793 C CA . ARG A 1 373 ? -19.704 4.481 9.803 1.00 86.50 373 ARG A CA 1
ATOM 2794 C C . ARG A 1 373 ? -19.451 3.138 9.123 1.00 86.50 373 ARG A C 1
ATOM 2796 O O . ARG A 1 373 ? -20.064 2.867 8.101 1.00 86.50 373 ARG A O 1
ATOM 2803 N N . VAL A 1 374 ? -18.512 2.341 9.625 1.00 82.12 374 VAL A N 1
ATOM 2804 C CA . VAL A 1 374 ? -18.273 0.978 9.127 1.00 82.12 374 VAL A CA 1
ATOM 2805 C C . VAL A 1 374 ? -19.236 -0.010 9.782 1.00 82.12 374 VAL A C 1
ATOM 2807 O O . VAL A 1 374 ? -19.598 -1.010 9.173 1.00 82.12 374 VAL A O 1
ATOM 2810 N N . VAL A 1 375 ? -19.627 0.264 11.026 1.00 81.81 375 VAL A N 1
ATOM 2811 C CA . VAL A 1 375 ? -20.360 -0.669 11.888 1.00 81.81 375 VAL A CA 1
ATOM 2812 C C . VAL A 1 375 ? -21.877 -0.396 11.907 1.00 81.81 375 VAL A C 1
ATOM 2814 O O . VAL A 1 375 ? -22.657 -1.287 12.252 1.00 81.81 375 VAL A O 1
ATOM 2817 N N . PHE A 1 376 ? -22.300 0.808 11.516 1.00 84.44 376 PHE A N 1
ATOM 2818 C CA . PHE A 1 376 ? -23.699 1.227 11.412 1.00 84.44 376 PHE A CA 1
ATOM 2819 C C . PHE A 1 376 ? -24.008 1.758 10.008 1.00 84.44 376 PHE A C 1
ATOM 2821 O O . PHE A 1 376 ? -23.187 2.465 9.419 1.00 84.44 376 PHE A O 1
ATOM 2828 N N . ASP A 1 377 ? -25.203 1.452 9.496 1.00 76.88 377 ASP A N 1
ATOM 2829 C CA . ASP A 1 377 ? -25.593 1.762 8.113 1.00 76.88 377 ASP A CA 1
ATOM 2830 C C . ASP A 1 377 ? -25.897 3.256 7.907 1.00 76.88 377 ASP A C 1
ATOM 2832 O O . ASP A 1 377 ? -25.449 3.863 6.932 1.00 76.88 377 ASP A O 1
ATOM 2836 N N . ASN A 1 378 ? -26.606 3.882 8.853 1.00 81.69 378 ASN A N 1
ATOM 2837 C CA . ASN A 1 378 ? -26.922 5.311 8.824 1.00 81.69 378 ASN A CA 1
ATOM 2838 C C . ASN A 1 378 ? -26.257 6.011 10.000 1.00 81.69 378 ASN A C 1
ATOM 2840 O O . ASN A 1 378 ? -26.576 5.719 11.145 1.00 81.69 378 ASN A O 1
ATOM 2844 N N . VAL A 1 379 ? -25.366 6.966 9.722 1.00 86.06 379 VAL A N 1
ATOM 2845 C CA . VAL A 1 379 ? -24.706 7.778 10.753 1.00 86.06 379 VAL A CA 1
ATOM 2846 C C . VAL A 1 379 ? -24.822 9.250 10.388 1.00 86.06 379 VAL A C 1
ATOM 2848 O O . VAL A 1 379 ? -24.218 9.717 9.416 1.00 86.06 379 VAL A O 1
ATOM 2851 N N . ARG A 1 380 ? -25.558 10.008 11.197 1.00 87.12 380 ARG A N 1
ATOM 2852 C CA . ARG A 1 380 ? -25.707 11.458 11.070 1.00 87.12 380 ARG A CA 1
ATOM 2853 C C . ARG A 1 380 ? -24.939 12.149 12.184 1.00 87.12 380 ARG A C 1
ATOM 2855 O O . ARG A 1 380 ? -25.052 11.807 13.353 1.00 87.12 380 ARG A O 1
ATOM 2862 N N . VAL A 1 381 ? -24.127 13.132 11.806 1.00 87.69 381 VAL A N 1
ATOM 2863 C CA . VAL A 1 381 ? -23.331 13.920 12.752 1.00 87.69 381 VAL A CA 1
ATOM 2864 C C . VAL A 1 381 ? -23.646 15.385 12.530 1.00 87.69 381 VAL A C 1
ATOM 2866 O O . VAL A 1 381 ? -23.272 15.962 11.506 1.00 87.69 381 VAL A O 1
ATOM 2869 N N . THR A 1 382 ? -24.298 15.992 13.512 1.00 87.50 382 THR A N 1
ATOM 2870 C CA . THR A 1 382 ? -24.626 17.412 13.517 1.00 87.50 382 THR A CA 1
ATOM 2871 C C . THR A 1 382 ? -23.723 18.111 14.520 1.00 87.50 382 THR A C 1
ATOM 2873 O O . THR A 1 382 ? -23.778 17.842 15.715 1.00 87.50 382 THR A O 1
ATOM 2876 N N . VAL A 1 383 ? -22.865 19.008 14.031 1.00 86.19 383 VAL A N 1
ATOM 2877 C CA . VAL A 1 383 ? -21.958 19.806 14.869 1.00 86.19 383 VAL A CA 1
ATOM 2878 C C . VAL A 1 383 ? -22.444 21.252 14.850 1.00 86.19 383 VAL A C 1
ATOM 2880 O O . VAL A 1 383 ? -22.308 21.927 13.828 1.00 86.19 383 VAL A O 1
ATOM 2883 N N . ARG A 1 384 ? -23.003 21.731 15.962 1.00 83.44 384 ARG A N 1
ATOM 2884 C CA . ARG A 1 384 ? -23.451 23.117 16.163 1.00 83.44 384 ARG A CA 1
ATOM 2885 C C . ARG A 1 384 ? -22.904 23.622 17.488 1.00 83.44 384 ARG A C 1
ATOM 2887 O O . ARG A 1 384 ? -23.489 23.326 18.515 1.00 83.44 384 ARG A O 1
ATOM 2894 N N . ARG A 1 385 ? -21.807 24.383 17.479 1.00 79.88 385 ARG A N 1
ATOM 2895 C CA . ARG A 1 385 ? -21.152 24.833 18.720 1.00 79.88 385 ARG A CA 1
ATOM 2896 C C . ARG A 1 385 ? -22.172 25.469 19.693 1.00 79.88 385 ARG A C 1
ATOM 2898 O O . ARG A 1 385 ? -22.901 26.357 19.253 1.00 79.88 385 ARG A O 1
ATOM 2905 N N . PRO A 1 386 ? -22.210 25.053 20.973 1.00 76.69 386 PRO A N 1
ATOM 2906 C CA . PRO A 1 386 ? -21.371 24.025 21.607 1.00 76.69 386 PRO A CA 1
ATOM 2907 C C . PRO A 1 386 ? -21.898 22.582 21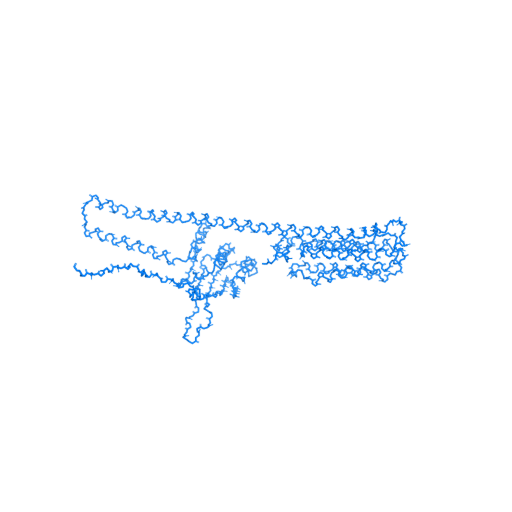.465 1.00 76.69 386 PRO A C 1
ATOM 2909 O O . PRO A 1 386 ? -21.171 21.647 21.756 1.00 76.69 386 PRO A O 1
ATOM 2912 N N . SER A 1 387 ? -23.122 22.367 20.990 1.00 86.62 387 SER A N 1
ATOM 2913 C CA . SER A 1 387 ? -23.735 21.042 20.817 1.00 86.62 387 SER A CA 1
ATOM 2914 C C . SER A 1 387 ? -23.141 20.175 19.688 1.00 86.62 387 SER A C 1
ATOM 2916 O O . SER A 1 387 ? -22.899 20.602 18.554 1.00 86.62 387 SER A O 1
ATOM 2918 N N . LEU A 1 388 ? -22.974 18.897 19.993 1.00 89.38 388 LEU A N 1
ATOM 2919 C CA . LEU A 1 388 ? -22.677 17.808 19.081 1.00 89.38 388 LEU A CA 1
ATOM 2920 C C . LEU A 1 388 ? -23.775 16.760 19.245 1.00 89.38 388 LEU A C 1
ATOM 2922 O O . LEU A 1 388 ? -24.006 16.270 20.347 1.00 89.38 388 LEU A O 1
ATOM 2926 N N . THR A 1 389 ? -24.414 16.389 18.142 1.00 90.38 389 THR A N 1
ATOM 2927 C CA . THR A 1 389 ? -25.390 15.300 18.106 1.00 90.38 389 THR A CA 1
ATOM 2928 C C . THR A 1 389 ? -24.925 14.259 17.105 1.00 90.38 389 THR A C 1
ATOM 2930 O O . THR A 1 389 ? -24.669 14.576 15.940 1.00 90.38 389 THR A O 1
ATOM 2933 N N . ILE A 1 390 ? -24.796 13.024 17.569 1.00 90.25 390 ILE A N 1
ATOM 2934 C CA . ILE A 1 390 ? -24.458 11.860 16.760 1.00 90.25 390 ILE A CA 1
ATOM 2935 C C . ILE A 1 390 ? -25.652 10.916 16.826 1.00 90.25 390 ILE A C 1
ATOM 2937 O O . ILE A 1 390 ? -26.061 10.513 17.908 1.00 90.25 390 ILE A O 1
ATOM 2941 N N . GLU A 1 391 ? -26.203 10.583 15.672 1.00 89.88 391 GLU A N 1
ATOM 2942 C CA . GLU A 1 391 ? -27.346 9.689 15.527 1.00 89.88 391 GLU A CA 1
ATOM 2943 C C . GLU A 1 391 ? -26.940 8.532 14.622 1.00 89.88 391 GLU A C 1
ATOM 2945 O O . GLU A 1 391 ? -26.315 8.755 13.578 1.00 89.88 391 GLU A O 1
ATOM 2950 N N . PHE A 1 392 ? -27.253 7.306 15.029 1.00 88.19 392 PHE A N 1
ATOM 2951 C CA . PHE A 1 392 ? -27.020 6.138 14.193 1.00 88.19 392 PHE A CA 1
ATOM 2952 C C . PHE A 1 392 ? -28.049 5.033 14.394 1.00 88.19 392 PHE A C 1
ATOM 2954 O O . PHE A 1 392 ? -28.557 4.825 15.495 1.00 88.19 392 PHE A O 1
ATOM 2961 N N . ASP A 1 393 ? -28.305 4.315 13.305 1.00 87.25 393 ASP A N 1
ATOM 2962 C CA . ASP A 1 393 ? -29.329 3.278 13.217 1.00 87.25 393 ASP A CA 1
ATOM 2963 C C . ASP A 1 393 ? -28.713 1.880 13.266 1.00 87.25 393 ASP A C 1
ATOM 2965 O O . ASP A 1 393 ? -27.708 1.603 12.606 1.00 87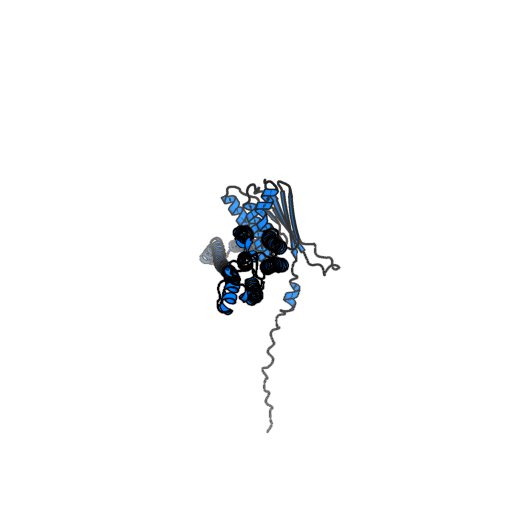.25 393 ASP A O 1
ATOM 2969 N N . SER A 1 394 ? -29.360 0.978 14.001 1.00 81.06 394 SER A N 1
ATOM 2970 C CA . SER A 1 394 ? -29.048 -0.448 14.014 1.00 81.06 394 SER A CA 1
ATOM 2971 C C . SER A 1 394 ? -30.260 -1.262 13.576 1.00 81.06 394 SER A C 1
ATOM 2973 O O . SER A 1 394 ? -31.355 -1.115 14.121 1.00 81.06 394 SER A O 1
ATOM 2975 N N . VAL A 1 395 ? -30.065 -2.149 12.599 1.00 77.62 395 VAL A N 1
ATOM 2976 C CA . VAL A 1 395 ? -31.091 -3.109 12.184 1.00 77.62 395 VAL A CA 1
ATOM 2977 C C . VAL A 1 395 ? -31.140 -4.249 13.196 1.00 77.62 395 VAL A C 1
ATOM 2979 O O . VAL A 1 395 ? -30.170 -4.995 13.362 1.00 77.62 395 VAL A O 1
ATOM 2982 N N . ARG A 1 396 ? -32.290 -4.423 13.849 1.00 68.62 396 ARG A N 1
ATOM 2983 C CA . ARG A 1 396 ? -32.530 -5.571 14.719 1.00 68.62 396 ARG A CA 1
ATOM 2984 C C . ARG A 1 396 ? -32.699 -6.813 13.846 1.00 68.62 396 ARG A C 1
ATOM 2986 O O . ARG A 1 396 ? -33.662 -6.922 13.090 1.00 68.62 396 ARG A O 1
ATOM 2993 N N . ALA A 1 397 ? -31.773 -7.763 13.960 1.00 56.78 397 ALA A N 1
ATOM 2994 C CA . ALA A 1 397 ? -31.981 -9.090 13.394 1.00 56.78 397 ALA A CA 1
ATOM 2995 C C . ALA A 1 397 ? -33.195 -9.720 14.093 1.00 56.78 397 ALA A C 1
ATOM 2997 O O . ALA A 1 397 ? -33.247 -9.790 15.323 1.00 56.78 397 ALA A O 1
ATOM 2998 N N . SER A 1 398 ? -34.202 -10.131 13.326 1.00 46.19 398 SER A N 1
ATOM 2999 C CA . SER A 1 398 ? -35.351 -10.858 13.852 1.00 46.19 398 SER A CA 1
ATOM 3000 C C . SER A 1 398 ? -34.872 -12.200 14.404 1.00 46.19 398 SER A C 1
ATOM 3002 O O . SER A 1 398 ? -34.631 -13.149 13.665 1.00 46.19 398 SER A O 1
ATOM 3004 N N . HIS A 1 399 ? -34.775 -12.293 15.730 1.00 41.25 399 HIS A N 1
ATOM 3005 C CA . HIS A 1 399 ? -34.391 -13.506 16.465 1.00 41.25 399 HIS A CA 1
ATOM 3006 C C . HIS A 1 399 ? -35.313 -14.722 16.206 1.00 41.25 399 HIS A C 1
ATOM 3008 O O . HIS A 1 399 ? -35.039 -15.813 16.692 1.00 41.25 399 HIS A O 1
ATOM 3014 N N . ALA A 1 400 ? -36.397 -14.542 15.441 1.00 37.97 400 ALA A N 1
ATOM 3015 C CA . ALA A 1 400 ? -37.376 -15.567 15.099 1.00 37.97 400 ALA A CA 1
ATOM 3016 C C . ALA A 1 400 ? -36.938 -16.517 13.966 1.00 37.97 400 ALA A C 1
ATOM 3018 O O . ALA A 1 400 ? -37.524 -17.585 13.841 1.00 37.97 400 ALA A O 1
ATOM 3019 N N . ALA A 1 401 ? -35.938 -16.163 13.147 1.00 36.47 401 ALA A N 1
ATOM 3020 C CA . ALA A 1 401 ? -35.496 -17.040 12.054 1.00 36.47 401 ALA A CA 1
ATOM 3021 C C . ALA A 1 401 ? -34.484 -18.113 12.506 1.00 36.47 401 ALA A C 1
ATOM 3023 O O . ALA A 1 401 ? -34.533 -19.223 11.994 1.00 36.47 401 ALA A O 1
ATOM 3024 N N . ASP A 1 402 ? -33.636 -17.820 13.500 1.00 34.22 402 ASP A N 1
ATOM 3025 C CA . ASP A 1 402 ? -32.623 -18.769 14.006 1.00 34.22 402 ASP A CA 1
ATOM 3026 C C . ASP A 1 402 ? -33.177 -19.765 15.044 1.00 34.22 402 ASP A C 1
ATOM 3028 O O . ASP A 1 402 ? -32.614 -20.835 15.228 1.00 34.22 402 ASP A O 1
ATOM 3032 N N . GLN A 1 403 ? -34.298 -19.460 15.713 1.00 36.16 403 GLN A N 1
ATOM 3033 C CA . GLN A 1 403 ? -34.927 -20.388 16.672 1.00 36.16 403 GLN A CA 1
ATOM 3034 C C . GLN A 1 403 ? -35.878 -21.409 16.023 1.00 36.16 403 GLN A C 1
ATOM 3036 O O . GLN A 1 403 ? -36.311 -22.343 16.692 1.00 36.16 403 GLN A O 1
ATOM 3041 N N . ALA A 1 404 ? -36.213 -21.259 14.738 1.00 36.38 404 ALA A N 1
ATOM 3042 C CA . ALA A 1 404 ? -37.065 -22.219 14.032 1.00 36.38 404 ALA A CA 1
ATOM 3043 C C . ALA A 1 404 ? -36.310 -23.496 13.608 1.00 36.38 404 ALA A C 1
ATOM 3045 O O . ALA A 1 404 ? -36.949 -24.526 13.407 1.00 36.38 404 ALA A O 1
ATOM 3046 N N . ASP A 1 405 ? -34.976 -23.441 13.523 1.00 36.06 405 ASP A N 1
ATOM 3047 C CA . ASP A 1 405 ? -34.118 -24.588 13.176 1.00 36.06 405 ASP A CA 1
ATOM 3048 C C . ASP A 1 405 ? -33.622 -25.369 14.410 1.00 36.06 405 ASP A C 1
ATOM 3050 O O . ASP A 1 405 ? -33.029 -26.438 14.285 1.00 36.06 405 ASP A O 1
ATOM 3054 N N . GLU A 1 406 ? -33.918 -24.879 15.618 1.00 37.19 406 GLU A N 1
ATOM 3055 C CA . GLU A 1 406 ? -33.560 -25.519 16.888 1.00 37.19 406 GLU A CA 1
ATOM 3056 C C . GLU A 1 406 ? -34.823 -25.812 17.715 1.00 37.19 406 GLU A C 1
ATOM 3058 O O . GLU A 1 406 ? -34.980 -25.412 18.869 1.00 37.19 406 GLU A O 1
ATOM 3063 N N . ALA A 1 407 ? -35.772 -26.524 17.102 1.00 32.25 407 ALA A N 1
ATOM 3064 C CA . ALA A 1 407 ? -36.834 -27.177 17.855 1.00 32.25 407 ALA A CA 1
ATOM 3065 C C . ALA A 1 407 ? -36.209 -28.270 18.749 1.00 32.25 407 ALA A C 1
ATOM 3067 O O . ALA A 1 407 ? -35.478 -29.128 18.245 1.00 32.25 407 ALA A O 1
ATOM 3068 N N . PRO A 1 408 ? -36.491 -28.297 20.064 1.00 38.34 408 PRO A N 1
ATOM 3069 C CA . PRO A 1 408 ? -35.986 -29.347 20.931 1.00 38.34 408 PRO A CA 1
ATOM 3070 C C . PRO A 1 408 ? -36.601 -30.679 20.501 1.00 38.34 408 PRO A C 1
ATOM 3072 O O . PRO A 1 408 ? -37.824 -30.844 20.494 1.00 38.34 408 PRO A O 1
ATOM 3075 N N . ALA A 1 409 ? -35.742 -31.639 20.151 1.00 40.09 409 ALA A N 1
ATOM 3076 C CA . ALA A 1 409 ? -36.144 -33.020 19.949 1.00 40.09 409 ALA A CA 1
ATOM 3077 C C . ALA A 1 409 ? -36.942 -33.486 21.175 1.00 40.09 409 ALA A C 1
ATOM 3079 O O . ALA A 1 409 ? -36.450 -33.496 22.305 1.00 40.09 409 ALA A O 1
ATOM 3080 N N . THR A 1 410 ? -38.203 -33.837 20.939 1.00 36.59 410 THR A N 1
ATOM 3081 C CA . THR A 1 410 ? -39.089 -34.444 21.928 1.00 36.59 410 THR A CA 1
ATOM 3082 C C . THR A 1 410 ? -38.387 -35.666 22.534 1.00 36.59 410 THR A C 1
ATOM 3084 O O . THR A 1 410 ? -37.904 -36.510 21.774 1.00 36.59 410 THR A O 1
ATOM 3087 N N . PRO A 1 411 ? -38.299 -35.806 23.870 1.00 37.81 411 PRO A N 1
ATOM 3088 C CA . PRO A 1 411 ? -37.705 -36.992 24.463 1.00 37.81 411 PRO A CA 1
ATOM 3089 C C . PRO A 1 411 ? -38.556 -38.209 24.091 1.00 37.81 411 PRO A C 1
ATOM 3091 O O . PRO A 1 411 ? -39.757 -38.259 24.361 1.00 37.81 411 PRO A O 1
ATOM 3094 N N . ALA A 1 412 ? -37.919 -39.177 23.434 1.00 35.66 412 ALA A N 1
ATOM 3095 C CA . ALA A 1 412 ? -38.528 -40.437 23.054 1.00 35.66 412 ALA A CA 1
ATOM 3096 C C . ALA A 1 412 ? -39.121 -41.138 24.287 1.00 35.66 412 ALA A C 1
ATOM 3098 O O . ALA A 1 412 ? -38.430 -41.426 25.264 1.00 35.66 412 ALA A O 1
ATOM 3099 N N . THR A 1 413 ? -40.416 -41.432 24.222 1.00 35.38 413 THR A N 1
ATOM 3100 C CA . THR A 1 413 ? -41.094 -42.350 25.135 1.00 35.38 413 THR A CA 1
ATOM 3101 C C . THR A 1 413 ? -40.479 -43.751 24.984 1.00 35.38 413 THR A C 1
ATOM 3103 O O . THR A 1 413 ? -40.394 -44.245 23.857 1.00 35.38 413 THR A O 1
ATOM 3106 N N . PRO A 1 414 ? -40.061 -44.434 26.065 1.00 37.12 414 PRO A N 1
ATOM 3107 C CA . PRO A 1 414 ? -39.529 -45.785 25.962 1.00 37.12 414 PRO A CA 1
ATOM 3108 C C . PRO A 1 414 ? -40.686 -46.777 25.798 1.00 37.12 414 PRO A C 1
ATOM 3110 O O . PRO A 1 414 ? -41.379 -47.124 26.753 1.00 37.12 414 PRO A O 1
ATOM 3113 N N . ALA A 1 415 ? -40.900 -47.251 24.573 1.00 34.16 415 ALA A N 1
ATOM 3114 C CA . ALA A 1 415 ? -41.737 -48.411 24.303 1.00 34.16 415 ALA A CA 1
ATOM 3115 C C . ALA A 1 415 ? -40.871 -49.680 24.301 1.00 34.16 415 ALA A C 1
ATOM 3117 O O . ALA A 1 415 ? -39.989 -49.824 23.458 1.00 34.16 415 ALA A O 1
ATOM 3118 N N . GLY A 1 416 ? -41.166 -50.630 25.198 1.00 33.75 416 GLY A N 1
ATOM 3119 C CA . GLY A 1 416 ? -40.856 -52.041 24.942 1.00 33.75 416 GLY A CA 1
ATOM 3120 C C . GLY A 1 416 ? -40.215 -52.856 26.066 1.00 33.75 416 GLY A C 1
ATOM 3121 O O . GLY A 1 416 ? -39.152 -53.428 25.855 1.00 33.75 416 GLY A O 1
ATOM 3122 N N . VAL A 1 417 ? -40.901 -53.050 27.198 1.00 36.09 417 VAL A N 1
ATOM 3123 C CA . VAL A 1 417 ? -40.735 -54.283 27.995 1.00 36.09 417 VAL A CA 1
ATOM 3124 C C . VAL A 1 417 ? -41.960 -55.159 27.738 1.00 36.09 417 VAL A C 1
ATOM 3126 O O . VAL A 1 417 ? -43.039 -54.941 28.283 1.00 36.09 417 VAL A O 1
ATOM 3129 N N . ARG A 1 418 ? -41.806 -56.125 26.826 1.00 37.56 418 ARG A N 1
ATOM 3130 C CA . ARG A 1 418 ? -42.811 -57.154 26.523 1.00 37.56 418 ARG A CA 1
ATOM 3131 C C . ARG A 1 418 ? -42.893 -58.150 27.680 1.00 37.56 418 ARG A C 1
ATOM 3133 O O . ARG A 1 418 ? -41.949 -58.903 27.912 1.00 37.56 418 ARG A O 1
ATOM 3140 N N . ALA A 1 419 ? -44.051 -58.217 28.329 1.00 37.00 419 ALA A N 1
ATOM 3141 C CA . ALA A 1 419 ? -44.446 -59.356 29.147 1.00 37.00 419 ALA A CA 1
ATOM 3142 C C . ALA A 1 419 ? -44.654 -60.590 28.246 1.00 37.00 419 ALA A C 1
ATOM 3144 O O . ALA A 1 419 ? -45.441 -60.556 27.298 1.00 37.00 419 ALA A O 1
ATOM 3145 N N . ARG A 1 420 ? -43.934 -61.684 28.523 1.00 36.94 420 ARG A N 1
ATOM 3146 C CA . ARG A 1 420 ? -44.196 -63.002 27.929 1.00 36.94 420 ARG A CA 1
ATOM 3147 C C . ARG A 1 420 ? -45.300 -63.688 28.732 1.00 36.94 420 ARG A C 1
ATOM 3149 O O . ARG A 1 420 ? -45.064 -64.136 29.848 1.00 36.94 420 ARG A O 1
ATOM 3156 N N . HIS A 1 421 ? -46.485 -63.786 28.140 1.00 34.84 421 HIS A N 1
ATOM 3157 C CA . HIS A 1 421 ? -47.502 -64.752 28.539 1.00 34.84 421 HIS A CA 1
ATOM 3158 C C . HIS A 1 421 ? -47.140 -66.123 27.956 1.00 34.84 421 HIS A C 1
ATOM 3160 O O . HIS A 1 421 ? -47.053 -66.278 26.738 1.00 34.84 421 HIS A O 1
ATOM 3166 N N . THR A 1 422 ? -46.944 -67.116 28.820 1.00 44.97 422 THR A N 1
ATOM 3167 C CA . THR A 1 422 ? 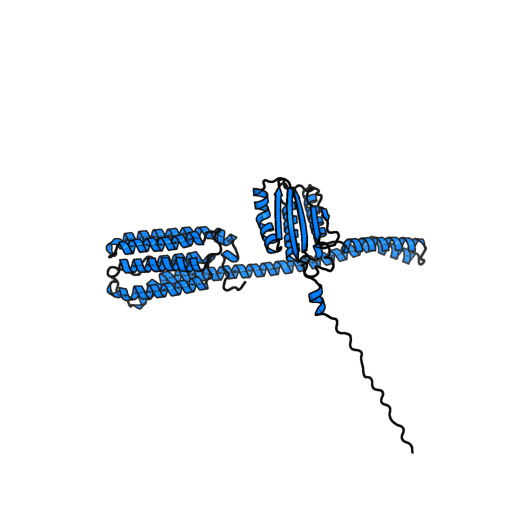-46.843 -68.532 28.439 1.00 44.97 422 THR A CA 1
ATOM 3168 C C . THR A 1 422 ? -48.233 -69.170 28.551 1.00 44.97 422 THR A C 1
ATOM 3170 O O . THR A 1 422 ? -48.903 -68.949 29.565 1.00 44.97 422 THR A O 1
ATOM 3173 N N . PRO A 1 423 ? -48.705 -69.941 27.555 1.00 52.31 423 PRO A N 1
ATOM 3174 C CA . PRO A 1 423 ? -50.017 -70.562 27.604 1.00 52.31 423 PRO A CA 1
ATOM 3175 C C . PRO A 1 423 ? -49.996 -71.875 28.394 1.00 52.31 423 PRO A C 1
ATOM 3177 O O . PRO A 1 423 ? -49.073 -72.683 28.315 1.00 52.31 423 PRO A O 1
ATOM 3180 N N . ARG A 1 424 ? -51.080 -72.064 29.139 1.00 39.84 424 ARG A N 1
ATOM 3181 C CA . ARG A 1 424 ? -51.476 -73.263 29.874 1.00 39.84 424 ARG A CA 1
ATOM 3182 C C . ARG A 1 424 ? -51.833 -74.363 28.864 1.00 39.84 424 ARG A C 1
ATOM 3184 O O . ARG A 1 424 ? -52.769 -74.178 28.091 1.00 39.84 424 ARG A O 1
ATOM 3191 N N . GLN A 1 425 ? -51.123 -75.491 28.877 1.00 49.59 425 GLN A N 1
ATOM 3192 C CA . GLN A 1 425 ? -51.601 -76.732 28.262 1.00 49.59 425 GLN A CA 1
ATOM 3193 C C . GLN A 1 425 ? -52.030 -77.719 29.344 1.00 49.59 425 GLN A C 1
ATOM 3195 O O . GLN A 1 425 ? -51.353 -77.923 30.348 1.00 49.59 425 GLN A O 1
ATOM 3200 N N . VAL A 1 426 ? -53.214 -78.265 29.102 1.00 47.75 426 VAL A N 1
ATOM 3201 C CA . VAL A 1 426 ? -53.910 -79.302 29.850 1.00 47.75 426 VAL A CA 1
ATOM 3202 C C . VAL A 1 426 ? -53.356 -80.660 29.426 1.00 47.75 426 VAL A C 1
ATOM 3204 O O . VAL A 1 426 ? -53.433 -80.992 28.242 1.00 47.75 426 VAL A O 1
ATOM 3207 N N . ARG A 1 427 ? -52.876 -81.450 30.386 1.00 46.41 427 ARG A N 1
ATOM 3208 C CA . ARG A 1 427 ? -53.297 -82.842 30.588 1.00 46.41 427 ARG A CA 1
ATOM 3209 C C . ARG A 1 427 ? -52.868 -83.340 31.956 1.00 46.41 427 ARG A C 1
ATOM 3211 O O . ARG A 1 427 ? -51.699 -83.090 32.315 1.00 46.41 427 ARG A O 1
#

Foldseek 3Di:
DPLQWDFLCVLPVPVLVVLLVLLLVLLVVLLVLLVVLCVVCVVLFPAVVLSVLLSVLLNVLSVLSNVQSPSVNPQRDPVSVCSSLVSLLSSQVSQLVRRQLRDADLLSRSSLLSLLSSLLSCLRRGALVVLQVSLVVSLVSQLVSQLVSQVRYNDHDPSVVSSCSSSCSSNVSSNNSSVSRVVVSVVSVVVVVVVVVVVVVVVVVVVVVVVVVVVVVVVVVCVVQPVVLVVVCVVVVDDDPVSVVSVVVVVVVVVVVVVVVVLDAPVNVLQVVLQVVCVVVVHRADAEEADPPSCNVLADPLLSVLVSVLVNLLSVDPQWDRHWWYKYKDWDDDDDPVPPPDFTKIKIKIKTFGQDDPVVVCVSCVVSVVSNVVRFVDWDWDPDHRMIMIMTIDGRDPPVVVVVVDDPDDPDDDDDDDDDDDDDDDD

Secondary structure (DSSP, 8-state):
--GGG--HHHH-HHHHHHHTTHHHHHHHHHHHHHHHHHHHTGGG-S-HHHHHHHHHHHHHHHHHHHHHHSGGGPSPPHHHHHHHHHHHHHHHHHHHHHTTTT---GGG-HHHHHHHHHHHHTTTTS-HHHHHHHHHHHHHHHHHHHGGGGGG-SS---HHHHHHHHHHHHHHHHHHHHHHHHHHHHHHHHHHHHHHHHHHHHHHHHHHHHHHHHHHHHHHHHHHHHHHHHHHHHHH-S--HHHHHHHHHHHHHHHHHHHHHHS--HHHHHHHHHHHHHHHTT----EEEE-TT-GGGGS-HHHHHHHHHHHHHHHHSTTB-TT-EEEEEEEPP---TT-TTS--EEEEEEEEEB-S-HHHHHHHHHHHHHHHHHH-SEEEEEEETTEEEEEEEEE---TTTTSSS-PPPPPPP-------PPPP---

Nearest PDB structures (foldseek):
  6u1s-assembly1_A  TM=2.345E-01  e=1.710E+00  synthetic construct
  9dqj-assembly1_A  TM=2.464E-01  e=6.636E+00  Homo sapiens
  3mac-assembly1_A  TM=2.400E-01  e=9.917E+00  Human immunodeficiency virus 1

Radius of gyration: 36.97 Å; Cα contacts (8 Å, |Δi|>4): 501; chains: 1; bounding box: 86×108×105 Å